Protein AF-A0A4V2PSE3-F1 (afdb_monomer)

Sequence (639 aa):
MRFAFIFILAALFAVPTFAFDANSSCVKCHGDKETLTKLGYPQMYLDPAEVDKEVNMGGAACEACHLGNPASMDREEAHKGMPRPFYAAVGPKYKYQAVGREITNFESIQPKGKDRTKLLNAKPADPKKAEEMGIKNLVQLNYHDHDPKTMAYSPEIAMKTCGQCHENEVKDYNKAGMGLNKTQRGFKTWSADKPGPQNCGPWFGDNYEELKGECARGEGFTKAMSAGLDRGCNKCHASCNDCHYEGHKASKARHTFTKKPETLTCYGGGRGTICHAGPMDRRRGAGYMRQEFAFPVNELHDDVHFAKGVQCTDCHESKNHSYGHIGSADARKSCQKCHTEVYDAAQKSEHGNVDCSSCHVKAVGAYQFTFWGPGKSEGMPNLYTKYKEYYGTRDLPTIVKQPATGLWIPLKPYPMGTMNINKKPKSVGKLMLRDIQKTTVKGNTAIGQPESFEVERKADEVNDMYIITGLYGGYKTNDKMLAWIQMDKMSHSIGEARDCASCHSSHEQKATSWYTFDIPGVVKKPFNGSYTMTAGKKGIRFENMTNTEILTAEGVDSEDFAPFLKNPEAWNVKGIDFEMKFDDKKYAAGFGQYQNLYAELHNRISSEKDKVKLEQLKKIKAVLPHNVAYAAEMLKNLK

InterPro domains:
  IPR036280 Multiheme cytochrome superfamily [SSF48695] (3-373)
  IPR051174 Cytochrome c-type Electron Transfer [PTHR30333] (7-509)

Secondary structure (DSSP, 8-state):
-HHHHHHHHHHHS------S-TTSHHHHHHT-HHHHHHTT-GGG---HHHHHHHH-SSS--HHHHH---TT--SHHHHTTT----EEEEESSS-EEEEE-GGGGTT------SS-TTTTT-PPPS-HHHHHHTT--EEEEEE-TTB-TTT--B-HHHHHHTGGGT-HHHHHHHTTSTTTTTHHHHT---SS-SSS---TT-S--SS-HHHHHHHBTTGGG--HHHHHHHHHHHHTT---HHHHHB-TTS-SS-SS-B-SS--HHHHTTTTS-S-STIIIIIIIIS--SS-GGGSSSTTTSPPPHHHHTT--HHHHS--BTTB---TTSHHHHHTTHHHHHHHHHHHHTSTTTTB-HHHHH--EE-SBS-EEEEEEEETTEEEEEEEE--EE--EESPEEEE-TTT--EEEEEEEEEEEESB----S-TT-EEE--EEEEEEE--GGGT--SEEEEEE-HHHH--EEEEEEEEEEETTTEEEEEEEEEEEP-S---SPPPTHHHHT-SSEEEEEEEEE--BTTBSS-EEEEEEEEEETTEEEEEEEEE----BPTT--HHHH-GGGT-GGGG-B-S--------HHHHHHHHHHHHHHHHHHHHHHHH---HHHHHHHHHHHHHTTT-HHHHHHHHHT--

Radius of gyration: 28.0 Å; Cα contacts (8 Å, |Δi|>4): 1341; chains: 1; bounding box: 62×97×75 Å

Structure (mmCIF, N/CA/C/O backbone):
data_AF-A0A4V2PSE3-F1
#
_entry.id   AF-A0A4V2PSE3-F1
#
loop_
_atom_site.group_PDB
_atom_site.id
_atom_site.type_symbol
_atom_site.label_atom_id
_atom_site.label_alt_id
_atom_site.label_comp_id
_atom_site.label_asym_id
_atom_site.label_entity_id
_atom_site.label_seq_id
_atom_site.pdbx_PDB_ins_code
_atom_site.Cartn_x
_atom_site.Cartn_y
_atom_site.Cartn_z
_atom_site.occupancy
_atom_site.B_iso_or_equiv
_atom_site.auth_seq_id
_atom_site.auth_comp_id
_atom_site.auth_asym_id
_atom_site.auth_atom_id
_atom_site.pdbx_PDB_model_num
ATOM 1 N N . MET A 1 1 ? 10.670 -65.948 -14.247 1.00 53.16 1 MET A N 1
ATOM 2 C CA . MET A 1 1 ? 11.630 -65.295 -15.172 1.00 53.16 1 MET A CA 1
ATOM 3 C C . MET A 1 1 ? 11.007 -64.233 -16.084 1.00 53.16 1 MET A C 1
ATOM 5 O O . MET A 1 1 ? 11.618 -63.185 -16.213 1.00 53.16 1 MET A O 1
ATOM 9 N N . ARG A 1 2 ? 9.803 -64.412 -16.661 1.00 51.81 2 ARG A N 1
ATOM 10 C CA . ARG A 1 2 ? 9.169 -63.385 -17.529 1.00 51.81 2 ARG A CA 1
ATOM 11 C C . ARG A 1 2 ? 8.886 -62.031 -16.844 1.00 51.81 2 ARG A C 1
ATOM 13 O O . ARG A 1 2 ? 9.111 -61.000 -17.458 1.00 51.81 2 ARG A O 1
ATOM 20 N N . PHE A 1 3 ? 8.493 -62.020 -15.568 1.00 53.12 3 PHE A N 1
ATOM 21 C CA . PHE A 1 3 ? 8.267 -60.773 -14.815 1.00 53.12 3 PHE A CA 1
ATOM 22 C C . PHE A 1 3 ? 9.554 -59.991 -14.499 1.00 53.12 3 PHE A C 1
ATOM 24 O O . PHE A 1 3 ? 9.547 -58.767 -14.549 1.00 53.12 3 PHE A O 1
ATOM 31 N N . ALA A 1 4 ? 10.670 -60.683 -14.244 1.00 55.34 4 ALA A N 1
ATOM 32 C CA . ALA A 1 4 ? 11.965 -60.038 -14.012 1.00 55.34 4 ALA A CA 1
ATOM 33 C C . ALA A 1 4 ? 12.525 -59.408 -15.299 1.00 55.34 4 ALA A C 1
ATOM 35 O O . ALA A 1 4 ? 13.088 -58.321 -15.258 1.00 55.34 4 ALA A O 1
ATOM 36 N N . PHE A 1 5 ? 12.299 -60.046 -16.453 1.00 61.09 5 PHE A N 1
ATOM 37 C CA . PHE A 1 5 ? 12.723 -59.512 -17.749 1.00 61.09 5 PHE A CA 1
ATOM 38 C C . PHE A 1 5 ? 11.933 -58.258 -18.155 1.00 61.09 5 PHE A C 1
ATOM 40 O O . PHE A 1 5 ? 12.518 -57.335 -18.705 1.00 61.09 5 PHE A O 1
ATOM 47 N N . ILE A 1 6 ? 10.634 -58.181 -17.831 1.00 65.38 6 ILE A N 1
ATOM 48 C CA . ILE A 1 6 ? 9.796 -56.993 -18.093 1.00 65.38 6 ILE A CA 1
ATOM 49 C C . ILE A 1 6 ? 10.187 -55.819 -17.184 1.00 65.38 6 ILE A C 1
ATOM 51 O O . ILE A 1 6 ? 10.250 -54.689 -17.657 1.00 65.38 6 ILE A O 1
ATOM 55 N N . PHE A 1 7 ? 10.513 -56.069 -15.910 1.00 63.41 7 PHE A N 1
ATOM 56 C CA . PHE A 1 7 ? 10.984 -55.020 -14.995 1.00 63.41 7 PHE A CA 1
ATOM 57 C C . PHE A 1 7 ? 12.368 -54.479 -15.388 1.00 63.41 7 PHE A C 1
ATOM 59 O O . PHE A 1 7 ? 12.597 -53.275 -15.314 1.00 63.41 7 PHE A O 1
ATOM 66 N N . ILE A 1 8 ? 13.269 -55.347 -15.861 1.00 63.16 8 ILE A N 1
ATOM 67 C CA . ILE A 1 8 ? 14.585 -54.941 -16.375 1.00 63.16 8 ILE A CA 1
ATOM 68 C C . ILE A 1 8 ? 14.440 -54.180 -17.703 1.00 63.16 8 ILE A C 1
ATOM 70 O O . ILE A 1 8 ? 15.104 -53.165 -17.878 1.00 63.16 8 ILE A O 1
ATOM 74 N N . LEU A 1 9 ? 13.528 -54.581 -18.601 1.00 57.84 9 LEU A N 1
ATOM 75 C CA . LEU A 1 9 ? 13.248 -53.820 -19.828 1.00 57.84 9 LEU A CA 1
ATOM 76 C C . LEU A 1 9 ? 12.632 -52.442 -19.521 1.00 57.84 9 LEU A C 1
ATOM 78 O O . LEU A 1 9 ? 13.065 -51.447 -20.089 1.00 57.84 9 LEU A O 1
ATOM 82 N N . ALA A 1 10 ? 11.669 -52.357 -18.597 1.00 57.88 10 ALA A N 1
ATOM 83 C CA . ALA A 1 10 ? 11.052 -51.088 -18.198 1.00 57.88 10 ALA A CA 1
ATOM 84 C C . ALA A 1 10 ? 12.045 -50.143 -17.492 1.00 57.88 10 ALA A C 1
ATOM 86 O O . ALA A 1 10 ? 11.980 -48.933 -17.689 1.00 57.88 10 ALA A O 1
ATOM 87 N N . ALA A 1 11 ? 13.000 -50.687 -16.729 1.00 57.59 11 ALA A N 1
ATOM 88 C CA . ALA A 1 11 ? 14.087 -49.915 -16.126 1.00 57.59 11 ALA A CA 1
ATOM 89 C C . ALA A 1 11 ? 15.163 -49.487 -17.146 1.00 57.59 11 ALA A C 1
ATOM 91 O O . ALA A 1 11 ? 15.755 -48.424 -16.984 1.00 57.59 11 ALA A O 1
ATOM 92 N N . LEU A 1 12 ? 15.396 -50.268 -18.210 1.00 52.78 12 LEU A N 1
ATOM 93 C CA . LEU A 1 12 ? 16.346 -49.935 -19.284 1.00 52.78 12 LEU A CA 1
ATOM 94 C C . LEU A 1 12 ? 15.805 -48.893 -20.281 1.00 52.78 12 LEU A C 1
ATOM 96 O O . LEU A 1 12 ? 16.601 -48.222 -20.932 1.00 52.78 12 LEU A O 1
ATOM 100 N N . PHE A 1 13 ? 14.482 -48.722 -20.379 1.00 53.12 13 PHE A N 1
ATOM 101 C CA . PHE A 1 13 ? 13.845 -47.671 -21.190 1.00 53.12 13 PHE A CA 1
ATOM 102 C C . PHE A 1 13 ? 13.466 -46.410 -20.402 1.00 53.12 13 PHE A C 1
ATOM 104 O O . PHE A 1 13 ? 13.005 -45.439 -20.998 1.00 53.12 13 PHE A O 1
ATOM 111 N N . ALA A 1 14 ? 13.726 -46.367 -19.093 1.00 47.97 14 ALA A N 1
ATOM 112 C CA . ALA A 1 14 ? 13.704 -45.131 -18.315 1.00 47.97 14 ALA A CA 1
ATOM 113 C C . ALA A 1 14 ? 14.998 -44.329 -18.553 1.00 47.97 14 ALA A C 1
ATOM 115 O O . ALA A 1 14 ? 15.728 -44.000 -17.620 1.00 47.97 14 ALA A O 1
ATOM 116 N N . VAL A 1 15 ? 15.316 -44.036 -19.818 1.00 52.66 15 VAL A N 1
ATOM 117 C CA . VAL A 1 15 ? 16.301 -42.995 -20.116 1.00 52.66 15 VAL A CA 1
ATOM 118 C C . VAL A 1 15 ? 15.661 -41.694 -19.638 1.00 52.66 15 VAL A C 1
ATOM 120 O O . VAL A 1 15 ? 14.540 -41.410 -20.066 1.00 52.66 15 VAL A O 1
ATOM 123 N N . PRO A 1 16 ? 16.296 -40.914 -18.745 1.00 51.31 16 PRO A N 1
ATOM 124 C CA . PRO A 1 16 ? 15.810 -39.580 -18.450 1.00 51.31 16 PRO A CA 1
ATOM 125 C C . PRO A 1 16 ? 15.846 -38.808 -19.768 1.00 51.31 16 PRO A C 1
ATOM 127 O O . PRO A 1 16 ? 16.912 -38.436 -20.256 1.00 51.31 16 PRO A O 1
ATOM 130 N N . THR A 1 17 ? 14.686 -38.647 -20.399 1.00 56.81 17 THR A N 1
ATOM 131 C CA . THR A 1 17 ? 14.531 -37.781 -21.558 1.00 56.81 17 THR A CA 1
ATOM 132 C C . THR A 1 17 ? 14.725 -36.369 -21.039 1.00 56.81 17 THR A C 1
ATOM 134 O O . THR A 1 17 ? 13.793 -35.774 -20.501 1.00 56.81 17 THR A O 1
ATOM 137 N N . PHE A 1 18 ? 15.964 -35.880 -21.104 1.00 61.59 18 PHE A N 1
ATOM 138 C CA . PHE A 1 18 ? 16.259 -34.475 -20.875 1.00 61.59 18 PHE A CA 1
ATOM 139 C C . PHE A 1 18 ? 15.393 -33.665 -21.824 1.00 61.59 18 PHE A C 1
ATOM 141 O O . PHE A 1 18 ? 15.338 -33.959 -23.019 1.00 61.59 18 PHE A O 1
ATOM 148 N N . ALA A 1 19 ? 14.676 -32.698 -21.273 1.00 70.50 19 ALA A N 1
ATOM 149 C CA . ALA A 1 19 ? 13.557 -32.107 -21.975 1.00 70.50 19 ALA A CA 1
ATOM 150 C C . ALA A 1 19 ? 13.938 -30.778 -22.675 1.00 70.50 19 ALA A C 1
ATOM 152 O O . ALA A 1 19 ? 13.089 -30.117 -23.263 1.00 70.50 19 ALA A O 1
ATOM 153 N N . PHE A 1 20 ? 15.233 -30.422 -22.686 1.00 80.19 20 PHE A N 1
ATOM 154 C CA . PHE A 1 20 ? 15.792 -29.300 -23.448 1.00 80.19 20 PHE A CA 1
ATOM 155 C C . PHE A 1 20 ? 16.310 -29.728 -24.835 1.00 80.19 20 PHE A C 1
ATOM 157 O O . PHE A 1 20 ? 16.831 -30.832 -25.007 1.00 80.19 20 PHE A O 1
ATOM 164 N N . ASP A 1 21 ? 16.247 -28.828 -25.822 1.00 86.50 21 ASP A N 1
ATOM 165 C CA . ASP A 1 21 ? 16.837 -29.063 -27.145 1.00 86.50 21 ASP A CA 1
ATOM 166 C C . ASP A 1 21 ? 18.356 -28.823 -27.128 1.00 86.50 21 ASP A C 1
ATOM 168 O O . ASP A 1 21 ? 18.832 -27.689 -27.200 1.00 86.50 21 ASP A O 1
ATOM 172 N N . ALA A 1 22 ? 19.135 -29.906 -27.075 1.00 86.56 22 ALA A N 1
ATOM 173 C CA . ALA A 1 22 ? 20.597 -29.853 -27.145 1.00 86.56 22 ALA A CA 1
ATOM 174 C C . ALA A 1 22 ? 21.132 -29.235 -28.455 1.00 86.56 22 ALA A C 1
ATOM 176 O O . ALA A 1 22 ? 22.289 -28.807 -28.512 1.00 86.56 22 ALA A O 1
ATOM 177 N N . ASN A 1 23 ? 20.317 -29.182 -29.515 1.00 89.44 23 ASN A N 1
ATOM 178 C CA . ASN A 1 23 ? 20.699 -28.572 -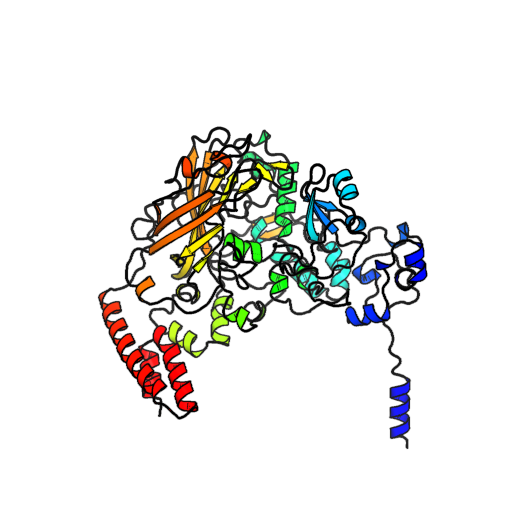30.783 1.00 89.44 23 ASN A CA 1
ATOM 179 C C . ASN A 1 23 ? 20.450 -27.063 -30.845 1.00 89.44 23 ASN A C 1
ATOM 181 O O . ASN A 1 23 ? 21.031 -26.421 -31.728 1.00 89.44 23 ASN A O 1
ATOM 185 N N . SER A 1 24 ? 19.677 -26.504 -29.913 1.00 93.19 24 SER A N 1
ATOM 186 C CA . SER A 1 24 ? 19.436 -25.067 -29.810 1.00 93.19 24 SER A CA 1
ATOM 187 C C . SER A 1 24 ? 20.749 -24.304 -29.624 1.00 93.19 24 SER A C 1
ATOM 189 O O . SER A 1 24 ? 21.615 -24.684 -28.826 1.00 93.19 24 SER A O 1
ATOM 191 N N . SER A 1 25 ? 20.904 -23.195 -30.347 1.00 95.06 25 SER A N 1
ATOM 192 C CA . SER A 1 25 ? 22.044 -22.290 -30.193 1.00 95.06 25 SER A CA 1
ATOM 193 C C . SER A 1 25 ? 22.143 -21.725 -28.774 1.00 95.06 25 SER A C 1
ATOM 195 O O . SER A 1 25 ? 23.250 -21.513 -28.272 1.00 95.06 25 SER A O 1
ATOM 197 N N . CYS A 1 26 ? 21.002 -21.557 -28.093 1.00 93.94 26 CYS A N 1
ATOM 198 C CA . CYS A 1 26 ? 20.943 -21.123 -26.702 1.00 93.94 26 CYS A CA 1
ATOM 199 C C . CYS A 1 26 ? 21.676 -22.116 -25.795 1.00 93.94 26 CYS A C 1
ATOM 201 O O . CYS A 1 26 ? 22.558 -21.715 -25.038 1.00 93.94 26 CYS A O 1
ATOM 203 N N . VAL A 1 27 ? 21.363 -23.410 -25.918 1.00 94.25 27 VAL A N 1
ATOM 204 C CA . VAL A 1 27 ? 21.977 -24.484 -25.123 1.00 94.25 27 VAL A CA 1
ATOM 205 C C . VAL A 1 27 ? 23.449 -24.662 -25.484 1.00 94.25 27 VAL A C 1
ATOM 207 O O . VAL A 1 27 ? 24.286 -24.757 -24.591 1.00 94.25 27 VAL A O 1
ATOM 210 N N . LYS A 1 28 ? 23.792 -24.634 -26.776 1.00 95.12 28 LYS A N 1
ATOM 211 C CA . LYS A 1 28 ? 25.183 -24.765 -27.242 1.00 95.12 28 LYS A CA 1
ATOM 212 C C . LYS A 1 28 ? 26.095 -23.661 -26.709 1.00 95.12 28 LYS A C 1
ATOM 214 O O . LYS A 1 28 ? 27.234 -23.938 -26.357 1.00 95.12 28 LYS A O 1
ATOM 219 N N . CYS A 1 29 ? 25.607 -22.422 -26.651 1.00 96.06 29 CYS A N 1
ATOM 220 C CA . CYS A 1 29 ? 26.392 -21.292 -26.162 1.00 96.06 29 CYS A CA 1
ATOM 221 C C . CYS A 1 29 ? 26.380 -21.210 -24.627 1.00 96.06 29 CYS A C 1
ATOM 223 O O . CYS A 1 29 ? 27.436 -21.172 -23.999 1.00 96.06 29 CYS A O 1
ATOM 225 N N . HIS A 1 30 ? 25.199 -21.221 -24.000 1.00 95.06 30 HIS A N 1
ATOM 226 C CA . HIS A 1 30 ? 25.083 -21.045 -22.548 1.00 95.06 30 HIS A CA 1
ATOM 227 C C . HIS A 1 30 ? 25.458 -22.288 -21.733 1.00 95.06 30 HIS A C 1
ATOM 229 O O . HIS A 1 30 ? 25.820 -22.151 -20.564 1.00 95.06 30 HIS A O 1
ATOM 235 N N . GLY A 1 31 ? 25.433 -23.469 -22.354 1.00 94.62 31 GLY A N 1
ATOM 236 C CA . GLY A 1 31 ? 25.940 -24.725 -21.804 1.00 94.62 31 GLY A CA 1
ATOM 237 C C . GLY A 1 31 ? 27.445 -24.932 -21.983 1.00 94.62 31 GLY A C 1
ATOM 238 O O . GLY A 1 31 ? 27.973 -25.929 -21.497 1.00 94.62 31 GLY A O 1
ATOM 239 N N . ASP A 1 32 ? 28.160 -24.008 -22.639 1.00 96.06 32 ASP A N 1
ATOM 240 C CA . ASP A 1 32 ? 29.613 -24.072 -22.811 1.00 96.06 32 ASP A CA 1
ATOM 241 C C . ASP A 1 32 ? 30.321 -23.016 -21.947 1.00 96.06 32 ASP A C 1
ATOM 243 O O . ASP A 1 32 ? 30.420 -21.824 -22.266 1.00 96.06 32 ASP A O 1
ATOM 247 N N . LYS A 1 33 ? 30.862 -23.488 -20.821 1.00 96.12 33 LYS A N 1
ATOM 248 C CA . LYS A 1 33 ? 31.594 -22.657 -19.862 1.00 96.12 33 LYS A CA 1
ATOM 249 C C . LYS A 1 33 ? 32.853 -22.033 -20.464 1.00 96.12 33 LYS A C 1
ATOM 251 O O . LYS A 1 33 ? 33.204 -20.908 -20.096 1.00 96.12 33 LYS A O 1
ATOM 256 N N . GLU A 1 34 ? 33.556 -22.744 -21.341 1.00 96.69 34 GLU A N 1
ATOM 257 C CA . GLU A 1 34 ? 34.790 -22.252 -21.951 1.00 96.69 34 GLU A CA 1
ATOM 258 C C . GLU A 1 34 ? 34.474 -21.127 -22.937 1.00 96.69 34 GLU A C 1
ATOM 260 O O . GLU A 1 34 ? 35.083 -20.055 -22.858 1.00 96.69 34 GLU A O 1
ATOM 265 N N . THR A 1 35 ? 33.470 -21.329 -23.794 1.00 94.94 35 THR A N 1
ATOM 266 C CA . THR A 1 35 ? 32.989 -20.307 -24.732 1.00 94.94 35 THR A CA 1
ATOM 267 C C . THR A 1 35 ? 32.569 -19.035 -23.999 1.00 94.94 35 THR A C 1
ATOM 269 O O . THR A 1 35 ? 33.059 -17.950 -24.317 1.00 94.94 35 THR A O 1
ATOM 272 N N . LEU A 1 36 ? 31.747 -19.136 -22.953 1.00 95.12 36 LEU A N 1
ATOM 273 C CA . LEU A 1 36 ? 31.327 -17.959 -22.188 1.00 95.12 36 LEU A CA 1
ATOM 274 C C . LEU A 1 36 ? 32.465 -17.274 -21.428 1.00 95.12 36 LEU A C 1
ATOM 276 O O . LEU A 1 36 ? 32.461 -16.049 -21.295 1.00 95.12 36 LEU A O 1
ATOM 280 N N . THR A 1 37 ? 33.458 -18.031 -20.959 1.00 95.69 37 THR A N 1
ATOM 281 C CA . THR A 1 37 ? 34.658 -17.456 -20.335 1.00 95.69 37 THR A CA 1
ATOM 282 C C . THR A 1 37 ? 35.471 -16.660 -21.356 1.00 95.69 37 THR A C 1
ATOM 284 O O . THR A 1 37 ? 35.849 -15.524 -21.070 1.00 95.69 37 THR A O 1
ATOM 287 N N . LYS A 1 38 ? 35.677 -17.200 -22.566 1.00 95.56 38 LYS A N 1
ATOM 288 C CA . LYS A 1 38 ? 36.358 -16.502 -23.674 1.00 95.56 38 LYS A CA 1
ATOM 289 C C . LYS A 1 38 ? 35.620 -15.233 -24.102 1.00 95.56 38 LYS A C 1
ATOM 291 O O . LYS A 1 38 ? 36.261 -14.235 -24.414 1.00 95.56 38 LYS A O 1
ATOM 296 N N . LEU A 1 39 ? 34.287 -15.252 -24.073 1.00 92.69 39 LEU A N 1
ATOM 297 C CA . LEU A 1 39 ? 33.447 -14.086 -24.363 1.00 92.69 39 LEU A CA 1
ATOM 298 C C . LEU A 1 39 ? 33.405 -13.054 -23.219 1.00 92.69 39 LEU A C 1
ATOM 300 O O . LEU A 1 39 ? 32.823 -11.987 -23.398 1.00 92.69 39 LEU A O 1
ATOM 304 N N . GLY A 1 40 ? 34.004 -13.347 -22.058 1.00 93.62 40 GLY A N 1
ATOM 305 C CA . GLY A 1 40 ? 34.031 -12.448 -20.900 1.00 93.62 40 GLY A CA 1
ATOM 306 C C . GLY A 1 40 ? 32.766 -12.473 -20.035 1.00 93.62 40 GLY A C 1
ATOM 307 O O . GLY A 1 40 ? 32.589 -11.593 -19.193 1.00 93.62 40 GLY A O 1
ATOM 308 N N . TYR A 1 41 ? 31.897 -13.477 -20.203 1.00 93.12 41 TYR A N 1
ATOM 309 C CA . TYR A 1 41 ? 30.632 -13.624 -19.470 1.00 93.12 41 TYR A CA 1
ATOM 310 C C . TYR A 1 41 ? 30.480 -14.993 -18.773 1.00 93.12 41 TYR A C 1
ATOM 312 O O . TYR A 1 41 ? 29.429 -15.628 -18.906 1.00 93.12 41 TYR A O 1
ATOM 320 N N . PRO A 1 42 ? 31.470 -15.476 -17.994 1.00 93.94 42 PRO A N 1
ATOM 321 C CA . PRO A 1 42 ? 31.410 -16.796 -17.348 1.00 93.94 42 PRO A CA 1
ATOM 322 C C . PRO A 1 42 ? 30.198 -16.981 -16.416 1.00 93.94 42 PRO A C 1
ATOM 324 O O . PRO A 1 42 ? 29.726 -18.096 -16.212 1.00 93.94 42 PRO A O 1
ATOM 327 N N . GLN A 1 43 ? 29.659 -15.895 -15.863 1.00 90.44 43 GLN A N 1
ATOM 328 C CA . GLN A 1 43 ? 28.459 -15.885 -15.024 1.00 90.44 43 GLN A CA 1
ATOM 329 C C . GLN A 1 43 ? 27.181 -16.308 -15.767 1.00 90.44 43 GLN A C 1
ATOM 331 O O . GLN A 1 43 ? 26.232 -16.761 -15.124 1.00 90.44 43 GLN A O 1
ATOM 336 N N . MET A 1 44 ? 27.157 -16.197 -17.099 1.00 92.31 44 MET A N 1
ATOM 337 C CA . MET A 1 44 ? 26.016 -16.580 -17.940 1.00 92.31 44 MET A CA 1
ATOM 338 C C . MET A 1 44 ? 25.975 -18.077 -18.264 1.00 92.31 44 MET A C 1
ATOM 340 O O . MET A 1 44 ? 25.074 -18.501 -18.986 1.00 92.31 44 MET A O 1
ATOM 344 N N . TYR A 1 45 ? 26.934 -18.858 -17.753 1.00 94.06 45 TYR A N 1
ATOM 345 C CA . TYR A 1 45 ? 26.949 -20.307 -17.916 1.00 94.06 45 TYR A CA 1
ATOM 346 C C . TYR A 1 45 ? 25.814 -20.933 -17.114 1.00 94.06 45 TYR A C 1
ATOM 348 O O . TYR A 1 45 ? 25.577 -20.555 -15.959 1.00 94.06 45 TYR A O 1
ATOM 356 N N . LEU A 1 46 ? 25.147 -21.896 -17.738 1.00 91.81 46 LEU A N 1
ATOM 357 C CA . LEU A 1 46 ? 24.046 -22.666 -17.186 1.00 91.81 46 LEU A CA 1
ATOM 358 C C . LEU A 1 46 ? 24.261 -24.135 -17.550 1.00 91.81 46 LEU A C 1
ATOM 360 O O . LEU A 1 46 ? 24.519 -24.435 -18.709 1.00 91.81 46 LEU A O 1
ATOM 364 N N . ASP A 1 47 ? 24.126 -25.045 -16.586 1.00 91.62 47 ASP A N 1
ATOM 365 C CA . ASP A 1 47 ? 24.003 -26.472 -16.893 1.00 91.62 47 ASP A CA 1
ATOM 366 C C . ASP A 1 47 ? 22.563 -26.732 -17.377 1.00 91.62 47 ASP A C 1
ATOM 368 O O . ASP A 1 47 ? 21.630 -26.572 -16.584 1.00 91.62 47 ASP A O 1
ATOM 372 N N . PRO A 1 48 ? 22.338 -27.117 -18.648 1.00 88.56 48 PRO A N 1
ATOM 373 C CA . PRO A 1 48 ? 20.991 -27.322 -19.178 1.00 88.56 48 PRO A CA 1
ATOM 374 C C . PRO A 1 48 ? 20.189 -28.382 -18.413 1.00 88.56 48 PRO A C 1
ATOM 376 O O . PRO A 1 48 ? 18.977 -28.240 -18.255 1.00 88.56 48 PRO A O 1
ATOM 379 N N . ALA A 1 49 ? 20.852 -29.417 -17.885 1.00 88.00 49 ALA A N 1
ATOM 380 C CA . ALA A 1 49 ? 20.194 -30.451 -17.092 1.00 88.00 49 ALA A CA 1
ATOM 381 C C . ALA A 1 49 ? 19.822 -29.954 -15.688 1.00 88.00 49 ALA A C 1
ATOM 383 O O . ALA A 1 49 ? 18.869 -30.456 -15.092 1.00 88.00 49 ALA A O 1
ATOM 384 N N . GLU A 1 50 ? 20.566 -28.990 -15.139 1.00 89.75 50 GLU A N 1
ATOM 385 C CA . GLU A 1 50 ? 20.186 -28.299 -13.905 1.00 89.75 50 GLU A CA 1
ATOM 386 C C . GLU A 1 50 ? 19.002 -27.362 -14.171 1.00 89.75 50 GLU A C 1
ATOM 388 O O . GLU A 1 50 ? 18.003 -27.448 -13.465 1.00 89.75 50 GLU A O 1
ATOM 393 N N . VAL A 1 51 ? 19.046 -26.564 -15.245 1.00 89.88 51 VAL A N 1
ATOM 394 C CA . VAL A 1 51 ? 17.946 -25.659 -15.628 1.00 89.88 51 VAL A CA 1
ATOM 395 C C . VAL A 1 51 ? 16.635 -26.415 -15.850 1.00 89.88 51 VAL A C 1
ATOM 397 O O . VAL A 1 51 ? 15.606 -25.989 -15.335 1.00 89.88 51 VAL A O 1
ATOM 400 N N . ASP A 1 52 ? 16.653 -27.551 -16.550 1.00 87.44 52 ASP A N 1
ATOM 401 C CA . ASP A 1 52 ? 15.448 -28.365 -16.776 1.00 87.44 52 ASP A CA 1
ATOM 402 C C . ASP A 1 52 ? 14.825 -28.853 -15.452 1.00 87.44 52 ASP A C 1
ATOM 404 O O . ASP A 1 52 ? 13.608 -28.793 -15.258 1.00 87.44 52 ASP A O 1
ATOM 408 N N . LYS A 1 53 ? 15.667 -29.237 -14.480 1.00 88.94 53 LYS A N 1
ATOM 409 C CA . LYS A 1 53 ? 15.227 -29.610 -13.124 1.00 88.94 53 LYS A CA 1
ATOM 410 C C . LYS A 1 53 ? 14.697 -28.423 -12.325 1.00 88.94 53 LYS A C 1
ATOM 412 O O . LYS A 1 53 ? 13.769 -28.603 -11.544 1.00 88.94 53 LYS A O 1
ATOM 417 N N . GLU A 1 54 ? 15.302 -27.247 -12.468 1.00 90.75 54 GLU A N 1
ATOM 418 C CA . GLU A 1 54 ? 14.863 -26.024 -11.787 1.00 90.75 54 GLU A CA 1
ATOM 419 C C . GLU A 1 54 ? 13.495 -25.565 -12.290 1.00 90.75 54 GLU A C 1
ATOM 421 O O . GLU A 1 54 ? 12.608 -25.291 -11.480 1.00 90.75 54 GLU A O 1
ATOM 426 N N . VAL A 1 55 ? 13.334 -25.515 -13.618 1.00 88.56 55 VAL A N 1
ATOM 427 C CA . VAL A 1 55 ? 12.091 -25.114 -14.282 1.00 88.56 55 VAL A CA 1
ATOM 428 C C . VAL A 1 55 ? 10.988 -26.111 -13.951 1.00 88.56 55 VAL A C 1
ATOM 430 O O . VAL A 1 55 ? 9.888 -25.703 -13.584 1.00 88.56 55 VAL A O 1
ATOM 433 N N . ASN A 1 56 ? 11.283 -27.414 -14.049 1.00 86.25 56 ASN A N 1
ATOM 434 C CA . ASN A 1 56 ? 10.363 -28.502 -13.713 1.00 86.25 56 ASN A CA 1
ATOM 435 C C . ASN A 1 56 ? 8.995 -28.396 -14.428 1.00 86.25 56 ASN A C 1
ATOM 437 O O . ASN A 1 56 ? 7.946 -28.679 -13.849 1.00 86.25 56 ASN A O 1
ATOM 441 N N . MET A 1 57 ? 9.000 -27.970 -15.698 1.00 82.94 57 MET A N 1
ATOM 442 C CA . MET A 1 57 ? 7.797 -27.820 -16.541 1.00 82.94 57 MET A CA 1
ATOM 443 C C . MET A 1 57 ? 7.769 -28.799 -17.725 1.00 82.94 57 MET A C 1
ATOM 445 O O . MET A 1 57 ? 7.075 -28.558 -18.706 1.00 82.94 57 MET A O 1
ATOM 449 N N . GLY A 1 58 ? 8.512 -29.907 -17.644 1.00 73.56 58 GLY A N 1
ATOM 450 C CA . GLY A 1 58 ? 8.455 -30.977 -18.645 1.00 73.56 58 GLY A CA 1
ATOM 451 C C . GLY A 1 58 ? 9.017 -30.596 -20.019 1.00 73.56 58 GLY A C 1
ATOM 452 O O . GLY A 1 58 ? 8.446 -31.005 -21.025 1.00 73.56 58 GLY A O 1
ATOM 453 N N . GLY A 1 59 ? 10.115 -29.829 -20.065 1.00 72.88 59 GLY A N 1
ATOM 454 C CA . GLY A 1 59 ? 10.827 -29.529 -21.315 1.00 72.88 59 GLY A CA 1
ATOM 455 C C . GLY A 1 59 ? 10.515 -28.216 -21.995 1.00 72.88 59 GLY A C 1
ATOM 456 O O . GLY A 1 59 ? 10.565 -28.127 -23.219 1.00 72.88 59 GLY A O 1
ATOM 457 N N . ALA A 1 60 ? 10.187 -27.183 -21.224 1.00 84.31 60 ALA A N 1
ATOM 458 C CA . ALA A 1 60 ? 10.103 -25.841 -21.777 1.00 84.31 60 ALA A CA 1
ATOM 459 C C . ALA A 1 60 ? 11.469 -25.433 -22.362 1.00 84.31 60 ALA A C 1
ATOM 461 O O . ALA A 1 60 ? 12.460 -25.321 -21.637 1.00 84.31 60 ALA A O 1
ATOM 462 N N . ALA A 1 61 ? 11.515 -25.208 -23.676 1.00 89.19 61 ALA A N 1
ATOM 463 C CA . ALA A 1 61 ? 12.718 -24.743 -24.353 1.00 89.19 61 ALA A CA 1
ATOM 464 C C . ALA A 1 61 ? 13.098 -23.322 -23.897 1.00 89.19 61 ALA A C 1
ATOM 466 O O . ALA A 1 61 ? 12.244 -22.539 -23.472 1.00 89.19 61 ALA A O 1
ATOM 467 N N . CYS A 1 62 ? 14.379 -22.953 -24.005 1.00 90.38 62 CYS A N 1
ATOM 468 C CA . CYS A 1 62 ? 14.868 -21.646 -23.551 1.00 90.38 62 CYS A CA 1
ATOM 469 C C . CYS A 1 62 ? 14.108 -20.489 -24.222 1.00 90.38 62 CYS A C 1
ATOM 471 O O . CYS A 1 62 ? 13.716 -19.518 -23.571 1.00 90.38 62 CYS A O 1
ATOM 473 N N . GLU A 1 63 ? 13.862 -20.607 -25.524 1.00 92.31 63 GLU A N 1
ATOM 474 C CA . GLU A 1 63 ? 13.136 -19.640 -26.338 1.00 92.31 63 GLU A CA 1
ATOM 475 C C . GLU A 1 63 ? 11.647 -19.534 -25.988 1.00 92.31 63 GLU A C 1
ATOM 477 O O . GLU A 1 63 ? 11.060 -18.488 -26.246 1.00 92.31 63 GLU A O 1
ATOM 482 N N . ALA A 1 64 ? 11.040 -20.532 -25.338 1.00 90.94 64 ALA A N 1
ATOM 483 C CA . ALA A 1 64 ? 9.650 -20.437 -24.884 1.00 90.94 64 ALA A CA 1
ATOM 484 C C . ALA A 1 64 ? 9.485 -19.347 -23.809 1.00 90.94 64 ALA A C 1
ATOM 486 O O . ALA A 1 64 ? 8.490 -18.628 -23.789 1.00 90.94 64 ALA A O 1
ATOM 487 N N . CYS A 1 65 ? 10.493 -19.173 -22.949 1.00 90.94 65 CYS A N 1
ATOM 488 C CA . CYS A 1 65 ? 10.481 -18.183 -21.869 1.00 90.94 65 CYS A CA 1
ATOM 489 C C . CYS A 1 65 ? 11.257 -16.905 -22.216 1.00 90.94 65 CYS A C 1
ATOM 491 O O . CYS A 1 65 ? 10.919 -15.824 -21.736 1.00 90.94 65 CYS A O 1
ATOM 493 N N . HIS A 1 66 ? 12.306 -17.018 -23.034 1.00 92.69 66 HIS A N 1
ATOM 494 C CA . HIS A 1 66 ? 13.198 -15.906 -23.361 1.00 92.69 66 HIS A CA 1
ATOM 495 C C . HIS A 1 66 ? 12.987 -15.329 -24.764 1.00 92.69 66 HIS A C 1
ATOM 497 O O . HIS A 1 66 ? 13.511 -14.260 -25.042 1.00 92.69 66 HIS A O 1
ATOM 503 N N . LEU A 1 67 ? 12.228 -15.980 -25.649 1.00 94.50 67 LEU A N 1
ATOM 504 C CA . LEU A 1 67 ? 11.930 -15.508 -27.013 1.00 94.50 67 LEU A CA 1
ATOM 505 C C . LEU A 1 67 ? 13.174 -15.194 -27.873 1.00 94.50 67 LEU A C 1
ATOM 507 O O . LEU A 1 67 ? 13.102 -14.381 -28.794 1.00 94.50 67 LEU A O 1
ATOM 511 N N . GLY A 1 68 ? 14.323 -15.800 -27.559 1.00 94.25 68 GLY A N 1
ATOM 512 C CA . GLY A 1 68 ? 15.520 -15.741 -28.401 1.00 94.25 68 GLY A CA 1
ATOM 513 C C . GLY A 1 68 ? 15.367 -16.591 -29.665 1.00 94.25 68 GLY A C 1
ATOM 514 O O . GLY A 1 68 ? 14.469 -17.424 -29.749 1.00 94.25 68 GLY A O 1
ATOM 515 N N . ASN A 1 69 ? 16.248 -16.397 -30.645 1.00 95.94 69 ASN A N 1
ATOM 516 C CA . ASN A 1 69 ? 16.287 -17.212 -31.859 1.00 95.94 69 ASN A CA 1
ATOM 517 C C . ASN A 1 69 ? 17.201 -18.440 -31.644 1.00 95.94 69 ASN A C 1
ATOM 519 O O . ASN A 1 69 ? 18.427 -18.284 -31.687 1.00 95.94 69 ASN A O 1
ATOM 523 N N . PRO A 1 70 ? 16.644 -19.656 -31.466 1.00 95.12 70 PRO A N 1
ATOM 524 C CA . PRO A 1 70 ? 17.424 -20.860 -31.168 1.00 95.12 70 PRO A CA 1
ATOM 525 C C . PRO A 1 70 ? 18.192 -21.405 -32.384 1.00 95.12 70 PRO A C 1
ATOM 527 O O . PRO A 1 70 ? 18.979 -22.340 -32.250 1.00 95.12 70 PRO A O 1
ATOM 530 N N . ALA A 1 71 ? 17.972 -20.852 -33.582 1.00 95.81 71 ALA A N 1
ATOM 531 C CA . ALA A 1 71 ? 18.620 -21.303 -34.812 1.00 95.81 71 ALA A CA 1
ATOM 532 C C . ALA A 1 71 ? 19.906 -20.525 -35.145 1.00 95.81 71 ALA A C 1
ATOM 534 O O . ALA A 1 71 ? 20.656 -20.938 -36.029 1.00 95.81 71 ALA A O 1
ATOM 535 N N . SER A 1 72 ? 20.176 -19.407 -34.461 1.00 96.00 72 SER A N 1
ATOM 536 C CA . SER A 1 72 ? 21.333 -18.552 -34.746 1.00 96.00 72 SER A CA 1
ATOM 537 C C . SER A 1 72 ? 22.377 -18.613 -33.635 1.00 96.00 72 SER A C 1
ATOM 539 O O . SER A 1 72 ? 22.049 -18.427 -32.467 1.00 96.00 72 SER A O 1
ATOM 541 N N . MET A 1 73 ? 23.643 -18.831 -34.000 1.00 93.12 73 MET A N 1
ATOM 542 C CA . MET A 1 73 ? 24.799 -18.665 -33.101 1.00 93.12 73 MET A CA 1
ATOM 543 C C . MET A 1 73 ? 25.358 -17.232 -33.124 1.00 93.12 73 MET A C 1
ATOM 545 O O . MET A 1 73 ? 26.231 -16.907 -32.319 1.00 93.12 73 MET A O 1
ATOM 549 N N . ASP A 1 74 ? 24.881 -16.374 -34.034 1.00 94.88 74 ASP A N 1
ATOM 550 C CA . ASP A 1 74 ? 25.247 -14.960 -34.025 1.00 94.88 74 ASP A CA 1
ATOM 551 C C . ASP A 1 74 ? 24.613 -14.265 -32.816 1.00 94.88 74 ASP A C 1
ATOM 553 O O . ASP A 1 74 ? 23.409 -14.367 -32.584 1.00 94.88 74 ASP A O 1
ATOM 557 N N . ARG A 1 75 ? 25.423 -13.538 -32.043 1.00 91.00 75 ARG A N 1
ATOM 558 C CA . ARG A 1 75 ? 24.993 -12.933 -30.777 1.00 91.00 75 ARG A CA 1
ATOM 559 C C . ARG A 1 75 ? 23.847 -11.943 -30.962 1.00 91.00 75 ARG A C 1
ATOM 561 O O . ARG A 1 75 ? 22.997 -11.847 -30.078 1.00 91.00 75 ARG A O 1
ATOM 568 N N . GLU A 1 76 ? 23.864 -11.141 -32.018 1.00 93.75 76 GLU A N 1
ATOM 569 C CA . GLU A 1 76 ? 22.865 -10.089 -32.198 1.00 93.75 76 GLU A CA 1
ATOM 570 C C . GLU A 1 76 ? 21.550 -10.684 -32.679 1.00 93.75 76 GLU A C 1
ATOM 572 O O . GLU A 1 76 ? 20.505 -10.380 -32.104 1.00 93.75 76 GLU A O 1
ATOM 577 N N . GLU A 1 77 ? 21.611 -11.603 -33.639 1.00 96.31 77 GLU A N 1
ATOM 578 C CA . GLU A 1 77 ? 20.430 -12.275 -34.170 1.00 96.31 77 GLU A CA 1
ATOM 579 C C . GLU A 1 77 ? 19.800 -13.243 -33.153 1.00 96.31 77 GLU A C 1
ATOM 581 O O . GLU A 1 77 ? 18.579 -13.260 -33.006 1.00 96.31 77 GLU A O 1
ATOM 586 N N . ALA A 1 78 ? 20.605 -13.983 -32.380 1.00 95.38 78 ALA A N 1
ATOM 587 C CA . ALA A 1 78 ? 20.120 -14.889 -31.333 1.00 95.38 78 ALA A CA 1
ATOM 588 C C . ALA A 1 78 ? 19.314 -14.165 -30.244 1.00 95.38 78 ALA A C 1
ATOM 590 O O . ALA A 1 78 ? 18.371 -14.722 -29.684 1.00 95.38 78 ALA A O 1
ATOM 591 N N . HIS A 1 79 ? 19.670 -12.914 -29.936 1.00 94.88 79 HIS A N 1
ATOM 592 C CA . HIS A 1 79 ? 19.065 -12.159 -28.838 1.00 94.88 79 HIS A CA 1
ATOM 593 C C . HIS A 1 79 ? 18.181 -10.989 -29.284 1.00 94.88 79 HIS A C 1
ATOM 595 O O . HIS A 1 79 ? 17.801 -10.149 -28.452 1.00 94.88 79 HIS A O 1
ATOM 601 N N . LYS A 1 80 ? 17.882 -10.891 -30.579 1.00 93.62 80 LYS A N 1
ATOM 602 C CA . LYS A 1 80 ? 17.086 -9.811 -31.156 1.00 93.62 80 LYS A CA 1
ATOM 603 C C . LYS A 1 80 ? 15.655 -9.865 -30.630 1.00 93.62 80 LYS A C 1
ATOM 605 O O . LYS A 1 80 ? 14.971 -10.867 -30.770 1.00 93.62 80 LYS A O 1
ATOM 610 N N . GLY A 1 81 ? 15.199 -8.776 -30.010 1.00 88.38 81 GLY A N 1
ATOM 611 C CA . GLY A 1 81 ? 13.835 -8.679 -29.473 1.00 88.38 81 GLY A CA 1
ATOM 612 C C . GLY A 1 81 ? 13.562 -9.507 -28.209 1.00 88.38 81 GLY A C 1
ATOM 613 O O . GLY A 1 81 ? 12.447 -9.451 -27.699 1.00 88.38 81 GLY A O 1
ATOM 614 N N . MET A 1 82 ? 14.560 -10.220 -27.671 1.00 93.44 82 MET A N 1
ATOM 615 C CA . MET A 1 82 ? 14.425 -10.993 -26.433 1.00 93.44 82 MET A CA 1
ATOM 616 C C . MET A 1 82 ? 14.088 -10.072 -25.247 1.00 93.44 82 MET A C 1
ATOM 618 O O . MET A 1 82 ? 14.887 -9.172 -24.946 1.00 93.44 82 MET A O 1
ATOM 622 N N . PRO A 1 83 ? 12.970 -10.297 -24.527 1.00 92.69 83 PRO A N 1
ATOM 623 C CA . PRO A 1 83 ? 12.679 -9.592 -23.291 1.00 92.69 83 PRO A CA 1
ATOM 624 C C . PRO A 1 83 ? 13.678 -10.011 -22.204 1.00 92.69 83 PRO A C 1
ATOM 626 O O . PRO A 1 83 ? 14.127 -11.157 -22.130 1.00 92.69 83 PRO A O 1
ATOM 629 N N . ARG A 1 84 ? 14.075 -9.066 -21.349 1.00 92.56 84 ARG A N 1
ATOM 630 C CA . ARG A 1 84 ? 15.097 -9.292 -20.315 1.00 92.56 84 ARG A CA 1
ATOM 631 C C . ARG A 1 84 ? 14.688 -8.601 -19.027 1.00 92.56 84 ARG A C 1
ATOM 633 O O . ARG A 1 84 ? 14.138 -7.506 -19.104 1.00 92.56 84 ARG A O 1
ATOM 640 N N . PRO A 1 85 ? 15.004 -9.167 -17.850 1.00 94.19 85 PRO A N 1
ATOM 641 C CA . PRO A 1 85 ? 14.908 -8.408 -16.616 1.00 94.19 85 PRO A CA 1
ATOM 642 C C . PRO A 1 85 ? 15.810 -7.172 -16.695 1.00 94.19 85 PRO A C 1
ATOM 644 O O . PRO A 1 85 ? 16.901 -7.228 -17.270 1.00 94.19 85 PRO A O 1
ATOM 647 N N . PHE A 1 86 ? 15.368 -6.073 -16.102 1.00 95.62 86 PHE A N 1
ATOM 648 C CA . PHE A 1 86 ? 16.053 -4.783 -16.149 1.00 95.62 86 PHE A CA 1
ATOM 649 C C . PHE A 1 86 ? 15.888 -4.045 -14.818 1.00 95.62 86 PHE A C 1
ATOM 651 O O . PHE A 1 86 ? 15.014 -4.366 -14.011 1.00 95.62 86 PHE A O 1
ATOM 658 N N . TYR A 1 87 ? 16.722 -3.034 -14.584 1.00 95.12 87 TYR A N 1
ATOM 659 C CA . TYR A 1 87 ? 16.622 -2.199 -13.390 1.00 95.12 87 TYR A CA 1
ATOM 660 C C . TYR A 1 87 ? 15.979 -0.855 -13.712 1.00 95.12 87 TYR A C 1
ATOM 662 O O . TYR A 1 87 ? 16.228 -0.273 -14.765 1.00 95.12 87 TYR A O 1
ATOM 670 N N . ALA A 1 88 ? 15.190 -0.320 -12.784 1.00 94.25 88 ALA A N 1
ATOM 671 C CA . ALA A 1 88 ? 14.840 1.093 -12.799 1.00 94.25 88 ALA A CA 1
ATOM 672 C C . ALA A 1 88 ? 16.009 1.904 -12.218 1.00 94.25 88 ALA A C 1
ATOM 674 O O . ALA A 1 88 ? 16.445 1.662 -11.087 1.00 94.25 88 ALA A O 1
ATOM 675 N N . ALA A 1 89 ? 16.507 2.874 -12.983 1.00 94.62 89 ALA A N 1
ATOM 676 C CA . ALA A 1 89 ? 17.594 3.761 -12.589 1.00 94.62 89 ALA A CA 1
ATOM 677 C C . ALA A 1 89 ? 17.104 5.189 -12.331 1.00 94.62 89 ALA A C 1
ATOM 679 O O . ALA A 1 89 ? 16.250 5.725 -13.044 1.00 94.62 89 ALA A O 1
ATOM 680 N N . VAL A 1 90 ? 17.706 5.837 -11.334 1.00 92.19 90 VAL A N 1
ATOM 681 C CA . VAL A 1 90 ? 17.494 7.257 -11.028 1.00 92.19 90 VAL A CA 1
ATOM 682 C C . VAL A 1 90 ? 18.834 7.981 -11.010 1.00 92.19 90 VAL A C 1
ATOM 684 O O . VAL A 1 90 ? 19.796 7.518 -10.397 1.00 92.19 90 VAL A O 1
ATOM 687 N N . GLY A 1 91 ? 18.890 9.151 -11.644 1.00 92.25 91 GLY A N 1
ATOM 688 C CA . GLY A 1 91 ? 20.058 10.024 -11.639 1.00 92.25 91 GLY A CA 1
ATOM 689 C C . GLY A 1 91 ? 19.870 11.281 -12.496 1.00 92.25 91 GLY A C 1
ATOM 690 O O . GLY A 1 91 ? 18.748 11.609 -12.905 1.00 92.25 91 GLY A O 1
ATOM 691 N N . PRO A 1 92 ? 20.951 12.032 -12.764 1.00 90.12 92 PRO A N 1
ATOM 692 C CA . PRO A 1 92 ? 20.894 13.212 -13.622 1.00 90.12 92 PRO A CA 1
ATOM 693 C C . PRO A 1 92 ? 20.306 12.915 -15.007 1.00 90.12 92 PRO A C 1
ATOM 695 O O . PRO A 1 92 ? 19.452 13.677 -15.460 1.00 90.12 92 PRO A O 1
ATOM 698 N N . LYS A 1 93 ? 20.673 11.773 -15.611 1.00 93.19 93 LYS A N 1
ATOM 699 C CA . LYS A 1 93 ? 20.219 11.354 -16.950 1.00 93.19 93 LYS A CA 1
ATOM 700 C C . LYS A 1 93 ? 19.010 10.409 -16.939 1.00 93.19 93 LYS A C 1
ATOM 702 O O . LYS A 1 93 ? 18.298 10.352 -17.931 1.00 93.19 93 LYS A O 1
ATOM 707 N N . TYR A 1 94 ? 18.739 9.730 -15.820 1.00 93.56 94 TYR A N 1
ATOM 70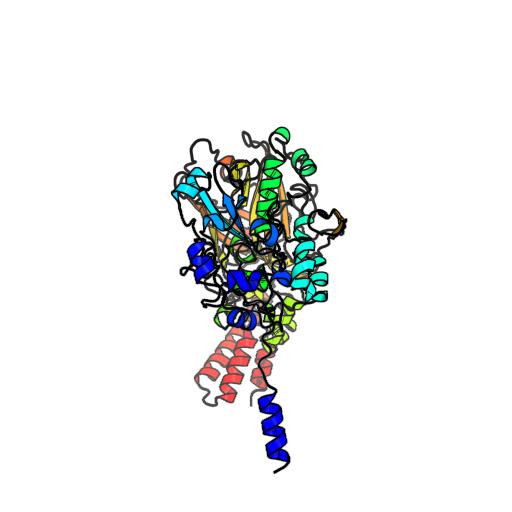8 C CA . TYR A 1 94 ? 17.660 8.739 -15.717 1.00 93.56 94 TYR A CA 1
ATOM 709 C C . TYR A 1 94 ? 16.550 9.174 -14.765 1.00 93.56 94 TYR A C 1
ATOM 711 O O . TYR A 1 94 ? 16.807 9.498 -13.600 1.00 93.56 94 TYR A O 1
ATOM 719 N N . LYS A 1 95 ? 15.305 9.154 -15.249 1.00 92.94 95 LYS A N 1
ATOM 720 C CA . LYS A 1 95 ? 14.111 9.562 -14.490 1.00 92.94 95 LYS A CA 1
ATOM 721 C C . LYS A 1 95 ? 13.224 8.378 -14.126 1.00 92.94 95 LYS A C 1
ATOM 723 O O . LYS A 1 95 ? 12.106 8.270 -14.631 1.00 92.94 95 LYS A O 1
ATOM 728 N N . TYR A 1 96 ? 13.764 7.451 -13.332 1.00 93.31 96 TYR A N 1
ATOM 729 C CA . TYR A 1 96 ? 13.147 6.144 -13.084 1.00 93.31 96 TYR A CA 1
ATOM 730 C C . TYR A 1 96 ? 12.923 5.404 -14.414 1.00 93.31 96 TYR A C 1
ATOM 732 O O . TYR A 1 96 ? 11.807 5.084 -14.807 1.00 93.31 96 TYR A O 1
ATOM 740 N N . GLN A 1 97 ? 13.995 5.262 -15.187 1.00 95.31 97 GLN A N 1
ATOM 741 C CA . GLN A 1 97 ? 13.979 4.681 -16.534 1.00 95.31 97 GLN A CA 1
ATOM 742 C C . GLN A 1 97 ? 14.740 3.359 -16.539 1.00 95.31 97 GLN A C 1
ATOM 744 O O . GLN A 1 97 ? 15.597 3.140 -15.682 1.00 95.31 97 GLN A O 1
ATOM 749 N N . ALA A 1 98 ? 14.401 2.478 -17.479 1.00 95.94 98 ALA A N 1
ATOM 750 C CA . ALA A 1 98 ? 15.007 1.160 -17.556 1.00 95.94 98 ALA A CA 1
ATOM 751 C C . ALA A 1 98 ? 16.484 1.255 -17.959 1.00 95.94 98 ALA A C 1
ATOM 753 O O . ALA A 1 98 ? 16.846 2.013 -18.860 1.00 95.94 98 ALA A O 1
ATOM 754 N N . VAL A 1 99 ? 17.316 0.457 -17.297 1.00 96.12 99 VAL A N 1
ATOM 755 C CA . VAL A 1 99 ? 18.699 0.162 -17.678 1.00 96.12 99 VAL A CA 1
ATOM 756 C C . VAL A 1 99 ? 18.893 -1.349 -17.671 1.00 96.12 99 VAL A C 1
ATOM 758 O O . VAL A 1 99 ? 18.314 -2.054 -16.836 1.00 96.12 99 VAL A O 1
ATOM 761 N N . GLY A 1 100 ? 19.677 -1.861 -18.614 1.00 94.56 100 GLY A N 1
ATOM 762 C CA . GLY A 1 100 ? 19.896 -3.293 -18.741 1.00 94.56 100 GLY A CA 1
ATOM 763 C C . GLY A 1 100 ? 20.812 -3.850 -17.649 1.00 94.56 100 GLY A C 1
ATOM 764 O O . GLY A 1 100 ? 21.393 -3.130 -16.831 1.00 94.56 100 GLY A O 1
ATOM 765 N N . ARG A 1 101 ? 20.932 -5.180 -17.608 1.00 93.38 101 ARG A N 1
ATOM 766 C CA . ARG A 1 101 ? 21.717 -5.899 -16.588 1.00 93.38 101 ARG A CA 1
ATOM 767 C C . ARG A 1 101 ? 23.229 -5.822 -16.792 1.00 93.38 101 ARG A C 1
ATOM 769 O O . ARG A 1 101 ? 23.971 -6.219 -15.889 1.00 93.38 101 ARG A O 1
ATOM 776 N N . GLU A 1 102 ? 23.702 -5.260 -17.900 1.00 91.94 102 GLU A N 1
ATOM 777 C CA . GLU A 1 102 ? 25.116 -4.960 -18.136 1.00 91.94 102 GLU A CA 1
ATOM 778 C C . GLU A 1 102 ? 25.712 -4.071 -17.037 1.00 91.94 102 GLU A C 1
ATOM 780 O O . GLU A 1 102 ? 26.882 -4.231 -16.693 1.00 91.94 102 GLU A O 1
ATOM 785 N N . ILE A 1 103 ? 24.906 -3.203 -16.410 1.00 94.12 103 ILE A N 1
ATOM 786 C CA . ILE A 1 103 ? 25.349 -2.350 -15.294 1.00 94.12 103 ILE A CA 1
ATOM 787 C C . ILE A 1 103 ? 25.716 -3.152 -14.034 1.00 94.12 103 ILE A C 1
ATOM 789 O O . ILE A 1 103 ? 26.471 -2.691 -13.180 1.00 94.12 103 ILE A O 1
ATOM 793 N N . THR A 1 104 ? 25.202 -4.376 -13.934 1.00 93.50 104 THR A N 1
ATOM 794 C CA . THR A 1 104 ? 25.476 -5.340 -12.858 1.00 93.50 104 THR A CA 1
ATOM 795 C C . THR A 1 104 ? 26.371 -6.486 -13.327 1.00 93.50 104 THR A C 1
ATOM 797 O O . THR A 1 104 ? 26.407 -7.535 -12.693 1.00 93.50 104 THR A O 1
ATOM 800 N N . ASN A 1 105 ? 27.043 -6.328 -14.474 1.00 92.19 105 ASN A N 1
ATOM 801 C CA . ASN A 1 105 ? 27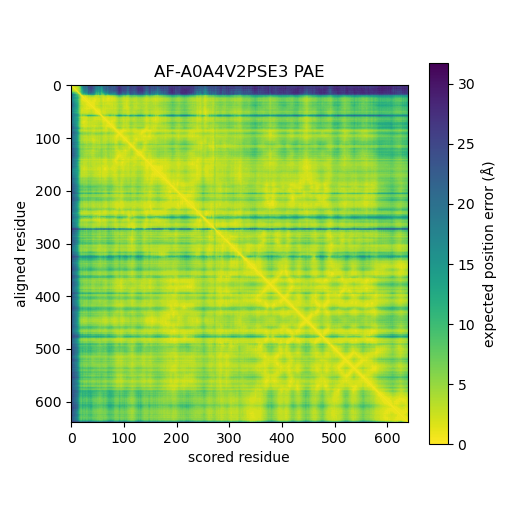.803 -7.394 -15.131 1.00 92.19 105 ASN A CA 1
ATOM 802 C C . ASN A 1 105 ? 26.989 -8.696 -15.293 1.00 92.19 105 ASN A C 1
ATOM 804 O O . ASN A 1 105 ? 27.515 -9.796 -15.163 1.00 92.19 105 ASN A O 1
ATOM 808 N N . PHE A 1 106 ? 25.677 -8.582 -15.518 1.00 91.31 106 PHE A N 1
ATOM 809 C CA . PHE A 1 106 ? 24.759 -9.717 -15.642 1.00 91.31 106 PHE A CA 1
ATOM 810 C C . PHE A 1 106 ? 24.783 -10.726 -14.486 1.00 91.31 106 PHE A C 1
ATOM 812 O O . PHE A 1 106 ? 24.405 -11.884 -14.662 1.00 91.31 106 PHE A O 1
ATOM 819 N N . GLU A 1 107 ? 25.190 -10.296 -13.296 1.00 89.00 107 GLU A N 1
ATOM 820 C CA . GLU A 1 107 ? 25.241 -11.161 -12.128 1.00 89.00 107 GLU A CA 1
ATOM 821 C C . GLU A 1 107 ? 23.883 -11.810 -11.841 1.00 89.00 107 GLU A C 1
ATOM 823 O O . GLU A 1 107 ? 22.853 -11.133 -11.888 1.00 89.00 107 GLU A O 1
ATOM 828 N N . SER A 1 108 ? 23.885 -13.113 -11.545 1.00 87.81 108 SER A N 1
ATOM 829 C CA . SER A 1 108 ? 22.690 -13.903 -11.237 1.00 87.81 108 SER A CA 1
ATOM 830 C C . SER A 1 108 ? 21.769 -13.204 -10.236 1.00 87.81 108 SER A C 1
ATOM 832 O O . SER A 1 108 ? 22.216 -12.693 -9.210 1.00 87.81 108 SER A O 1
ATOM 834 N N . ILE A 1 109 ? 20.467 -13.215 -10.528 1.00 89.50 109 ILE A N 1
ATOM 835 C CA . ILE A 1 109 ? 19.436 -12.653 -9.651 1.00 89.50 109 ILE A CA 1
ATOM 836 C C . ILE A 1 109 ? 19.251 -13.620 -8.479 1.00 89.50 109 ILE A C 1
ATOM 838 O O . ILE A 1 109 ? 18.498 -14.583 -8.577 1.00 89.50 109 ILE A O 1
ATOM 842 N N . GLN A 1 110 ? 20.000 -13.374 -7.409 1.00 89.62 110 GLN A N 1
ATOM 843 C CA . GLN A 1 110 ? 20.052 -14.174 -6.190 1.00 89.62 110 GLN A CA 1
ATOM 844 C C . GLN A 1 110 ? 19.991 -13.253 -4.971 1.00 89.62 110 GLN A C 1
ATOM 846 O O . GLN A 1 110 ? 20.425 -12.097 -5.062 1.00 89.62 110 GLN A O 1
ATOM 851 N N . PRO A 1 111 ? 19.481 -13.734 -3.826 1.00 91.69 111 PRO A N 1
ATOM 852 C CA . PRO A 1 111 ? 19.333 -12.902 -2.650 1.00 91.69 111 PRO A CA 1
ATOM 853 C C . PRO A 1 111 ? 20.703 -12.548 -2.068 1.00 91.69 111 PRO A C 1
ATOM 855 O O . PRO A 1 111 ? 21.555 -13.409 -1.842 1.00 91.69 111 PRO A O 1
ATOM 858 N N . LYS A 1 112 ? 20.907 -11.261 -1.788 1.00 89.75 112 LYS A N 1
ATOM 859 C CA . LYS A 1 112 ? 22.122 -10.713 -1.186 1.00 89.75 112 LYS A CA 1
ATOM 860 C C . LYS A 1 112 ? 21.807 -9.881 0.049 1.00 89.75 112 LYS A C 1
ATOM 862 O O . LYS A 1 112 ? 20.957 -8.995 0.030 1.00 89.75 112 LYS A O 1
ATOM 867 N N . GLY A 1 113 ? 22.581 -10.106 1.108 1.00 89.44 113 GLY A N 1
ATOM 868 C CA . GLY A 1 113 ? 22.432 -9.396 2.377 1.00 89.44 113 GLY A CA 1
ATOM 869 C C . GLY A 1 113 ? 21.298 -9.945 3.245 1.00 89.44 113 GLY A C 1
ATOM 870 O O . GLY A 1 113 ? 20.820 -11.055 3.038 1.00 89.44 113 GLY A O 1
ATOM 871 N N . LYS A 1 114 ? 20.913 -9.169 4.265 1.00 88.56 114 LYS A N 1
ATOM 872 C CA . LYS A 1 114 ? 19.894 -9.549 5.264 1.00 88.56 114 LYS A CA 1
ATOM 873 C C . LYS A 1 114 ? 18.608 -8.718 5.177 1.00 88.56 114 LYS A C 1
ATOM 875 O O . LYS A 1 114 ? 17.620 -9.063 5.812 1.00 88.56 114 LYS A O 1
ATOM 880 N N . ASP A 1 115 ? 18.617 -7.626 4.410 1.00 89.50 115 ASP A N 1
ATOM 881 C CA . ASP A 1 115 ? 17.448 -6.762 4.223 1.00 89.50 115 ASP A CA 1
ATOM 882 C C . ASP A 1 115 ? 16.452 -7.458 3.283 1.00 89.50 115 ASP A C 1
ATOM 884 O O . ASP A 1 115 ? 16.615 -7.425 2.058 1.00 89.50 115 ASP A O 1
ATOM 888 N N . ARG A 1 116 ? 15.408 -8.074 3.860 1.00 90.88 116 ARG A N 1
ATOM 889 C CA . ARG A 1 116 ? 14.349 -8.776 3.111 1.00 90.88 116 ARG A CA 1
ATOM 890 C C . ARG A 1 116 ? 13.652 -7.887 2.080 1.00 90.88 116 ARG A C 1
ATOM 892 O O . ARG A 1 116 ? 13.045 -8.402 1.145 1.00 90.88 116 ARG A O 1
ATOM 899 N N . THR A 1 117 ? 13.763 -6.564 2.198 1.00 87.69 117 THR A N 1
ATOM 900 C CA . THR A 1 117 ? 13.180 -5.622 1.243 1.00 87.69 117 THR A CA 1
ATOM 901 C C . THR A 1 117 ? 14.023 -5.396 -0.012 1.00 87.69 117 THR A C 1
ATOM 903 O O . THR A 1 117 ? 13.507 -4.869 -0.998 1.00 87.69 117 THR A O 1
ATOM 906 N N . LYS A 1 118 ? 15.308 -5.773 0.003 1.00 89.88 118 LYS A N 1
ATOM 907 C CA . LYS A 1 118 ? 16.286 -5.458 -1.058 1.00 89.88 118 LYS A CA 1
ATOM 908 C C . LYS A 1 118 ? 17.162 -6.640 -1.470 1.00 89.88 118 LYS A C 1
ATOM 910 O O . LYS A 1 118 ? 18.163 -6.420 -2.146 1.00 89.88 118 LYS A O 1
ATOM 915 N N . LEU A 1 119 ? 16.795 -7.869 -1.102 1.00 91.00 119 LEU A N 1
ATOM 916 C CA . LEU A 1 119 ? 17.568 -9.078 -1.412 1.00 91.00 119 LEU A CA 1
ATOM 917 C C . LEU A 1 119 ? 18.012 -9.158 -2.881 1.00 91.00 119 LEU A C 1
ATOM 919 O O . LEU A 1 119 ? 19.127 -9.583 -3.149 1.00 91.00 119 LEU A O 1
ATOM 923 N N . LEU A 1 120 ? 17.162 -8.734 -3.817 1.00 91.38 120 LEU A N 1
ATOM 924 C CA . LEU A 1 120 ? 17.388 -8.834 -5.261 1.00 91.38 120 LEU A CA 1
ATOM 925 C C . LEU A 1 120 ? 17.753 -7.498 -5.918 1.00 91.38 120 LEU A C 1
ATOM 927 O O . LEU A 1 120 ? 17.930 -7.442 -7.134 1.00 91.38 120 LEU A O 1
ATOM 931 N N . ASN A 1 121 ? 17.858 -6.412 -5.148 1.00 88.75 121 ASN A N 1
ATOM 932 C CA . ASN A 1 121 ? 18.247 -5.116 -5.693 1.00 88.75 121 ASN A CA 1
ATOM 933 C C . ASN A 1 121 ? 19.774 -4.970 -5.667 1.00 88.75 121 ASN A C 1
ATOM 935 O O . ASN A 1 121 ? 20.366 -4.559 -4.665 1.00 88.75 121 ASN A O 1
ATOM 939 N N . ALA A 1 122 ? 20.414 -5.336 -6.777 1.00 89.12 122 ALA A N 1
ATOM 940 C CA . ALA A 1 122 ? 21.859 -5.259 -6.919 1.00 89.12 122 ALA A CA 1
ATOM 941 C C . ALA A 1 122 ? 22.365 -3.808 -6.980 1.00 89.12 122 ALA A C 1
ATOM 943 O O . ALA A 1 122 ? 21.668 -2.878 -7.388 1.00 89.12 122 ALA A O 1
ATOM 944 N N . LYS A 1 123 ? 23.631 -3.623 -6.600 1.00 91.38 123 LYS A N 1
ATOM 945 C CA . LYS A 1 123 ? 24.375 -2.384 -6.854 1.00 91.38 123 LYS A CA 1
ATOM 946 C C . LYS A 1 123 ? 25.081 -2.484 -8.213 1.00 91.38 123 LYS A C 1
ATOM 948 O O . LYS A 1 123 ? 25.362 -3.602 -8.648 1.00 91.38 123 LYS A O 1
ATOM 953 N N . PRO A 1 124 ? 25.400 -1.353 -8.870 1.00 93.81 124 PRO A N 1
ATOM 954 C CA . PRO A 1 124 ? 26.262 -1.373 -10.046 1.00 93.81 124 PRO A CA 1
ATOM 955 C C . PRO A 1 124 ? 27.574 -2.113 -9.764 1.00 93.81 124 PRO A C 1
ATOM 957 O O . PRO A 1 124 ? 28.180 -1.906 -8.712 1.00 93.81 124 PRO A O 1
ATOM 960 N N . ALA A 1 125 ? 28.003 -2.957 -10.703 1.00 92.88 125 ALA A N 1
ATOM 961 C CA . ALA A 1 125 ? 29.267 -3.688 -10.592 1.00 92.88 125 ALA A CA 1
ATOM 962 C C . ALA A 1 125 ? 30.476 -2.743 -10.707 1.00 92.88 125 ALA A C 1
ATOM 964 O O . ALA A 1 125 ? 31.489 -2.951 -10.047 1.00 92.88 125 ALA A O 1
ATOM 965 N N . ASP A 1 126 ? 30.332 -1.679 -11.505 1.00 93.88 126 ASP A N 1
ATOM 966 C CA . ASP A 1 126 ? 31.293 -0.586 -11.632 1.00 93.88 126 ASP A CA 1
ATOM 967 C C . ASP A 1 126 ? 30.611 0.749 -11.273 1.00 93.88 126 ASP A C 1
ATOM 969 O O . ASP A 1 126 ? 29.846 1.299 -12.077 1.00 93.88 126 ASP A O 1
ATOM 973 N N . PRO A 1 127 ? 30.856 1.278 -10.059 1.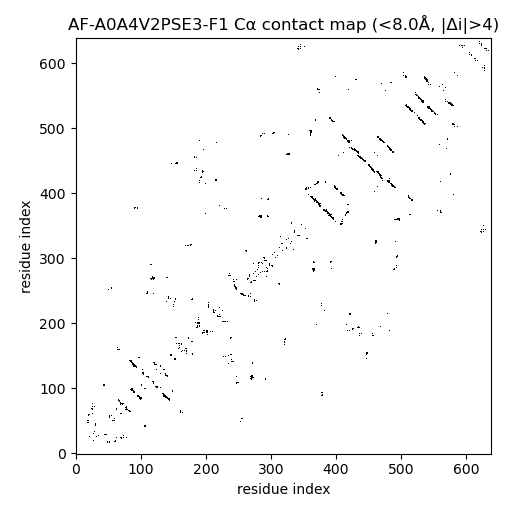00 94.25 127 PRO A N 1
ATOM 974 C CA . PRO A 1 127 ? 30.301 2.555 -9.627 1.00 94.25 127 PRO A CA 1
ATOM 975 C C . PRO A 1 127 ? 30.725 3.748 -10.494 1.00 94.25 127 PRO A C 1
ATOM 977 O O . PRO A 1 127 ? 29.916 4.653 -10.684 1.00 94.25 127 PRO A O 1
ATOM 980 N N . LYS A 1 128 ? 31.950 3.753 -11.045 1.00 94.56 128 LYS A N 1
ATOM 981 C CA . LYS A 1 128 ? 32.445 4.864 -11.877 1.00 94.56 128 LYS A CA 1
ATOM 982 C C . LYS A 1 128 ? 31.719 4.893 -13.213 1.00 94.56 128 LYS A C 1
ATOM 984 O O . LYS A 1 128 ? 31.181 5.925 -13.602 1.00 94.56 128 LYS A O 1
ATOM 989 N N . LYS A 1 129 ? 31.598 3.734 -13.865 1.00 93.44 129 LYS A N 1
ATOM 990 C CA . LYS A 1 129 ? 30.810 3.604 -15.098 1.00 93.44 129 LYS A CA 1
ATOM 991 C C . LYS A 1 129 ? 29.348 4.001 -14.879 1.00 93.44 129 LYS A C 1
ATOM 993 O O . LYS A 1 129 ? 28.754 4.671 -15.722 1.00 93.44 129 LYS A O 1
ATOM 998 N N . ALA A 1 130 ? 28.757 3.616 -13.746 1.00 94.56 130 ALA A N 1
ATOM 999 C CA . ALA A 1 130 ? 27.402 4.036 -13.397 1.00 94.56 130 ALA A CA 1
ATOM 1000 C C . ALA A 1 130 ? 27.288 5.566 -13.283 1.00 94.56 130 ALA A C 1
ATOM 1002 O O . ALA A 1 130 ? 26.355 6.153 -13.836 1.00 94.56 130 ALA A O 1
ATOM 1003 N N . GLU A 1 131 ? 28.254 6.213 -12.633 1.00 94.38 131 GLU A N 1
ATOM 1004 C CA . GLU A 1 131 ? 28.319 7.669 -12.508 1.00 94.38 131 GLU A CA 1
ATOM 1005 C C . GLU A 1 131 ? 28.469 8.372 -13.869 1.00 94.38 131 GLU A C 1
ATOM 1007 O O . GLU A 1 131 ? 27.703 9.293 -14.160 1.00 94.38 131 GLU A O 1
ATOM 1012 N N . GLU A 1 132 ? 29.352 7.895 -14.752 1.00 94.81 132 GLU A N 1
ATOM 1013 C CA . GLU A 1 132 ? 29.537 8.410 -16.124 1.00 94.81 132 GLU A CA 1
ATOM 1014 C C . GLU A 1 132 ? 28.253 8.296 -16.968 1.00 94.81 132 GLU A C 1
ATOM 1016 O O . GLU A 1 132 ? 27.847 9.217 -17.700 1.00 94.81 132 GLU A O 1
ATOM 1021 N N . MET A 1 133 ? 27.543 7.176 -16.805 1.00 94.44 133 MET A N 1
ATOM 1022 C CA . MET A 1 133 ? 26.219 6.964 -17.387 1.00 94.44 133 MET A CA 1
ATOM 1023 C C . MET A 1 133 ? 25.157 7.881 -16.766 1.00 94.44 133 MET A C 1
ATOM 1025 O O . MET A 1 133 ? 24.078 8.021 -17.332 1.00 94.44 133 MET A O 1
ATOM 1029 N N . GLY A 1 134 ? 25.433 8.555 -15.649 1.00 94.88 134 GLY A N 1
ATOM 1030 C CA . GLY A 1 134 ? 24.485 9.410 -14.937 1.00 94.88 134 GLY A CA 1
ATOM 1031 C C . GLY A 1 134 ? 23.472 8.621 -14.107 1.00 94.88 134 GLY A C 1
ATOM 1032 O O . GLY A 1 134 ? 22.354 9.103 -13.891 1.00 94.88 134 GLY A O 1
ATOM 1033 N N . ILE A 1 135 ? 23.835 7.413 -13.671 1.00 95.00 135 ILE A N 1
ATOM 1034 C CA . ILE A 1 135 ? 23.070 6.555 -12.762 1.00 95.00 135 ILE A CA 1
ATOM 1035 C C . ILE A 1 135 ? 23.557 6.828 -11.341 1.00 95.00 135 ILE A C 1
ATOM 1037 O O . ILE A 1 135 ? 24.700 6.546 -11.001 1.00 95.00 135 ILE A O 1
ATOM 1041 N N . LYS A 1 136 ? 22.670 7.344 -10.487 1.00 91.38 136 LYS A N 1
ATOM 1042 C CA . LYS A 1 136 ? 22.960 7.515 -9.058 1.00 91.38 136 LYS A CA 1
ATOM 1043 C C . LYS A 1 136 ? 22.575 6.269 -8.264 1.00 91.38 136 LYS A C 1
ATOM 1045 O O . LYS A 1 136 ? 23.318 5.854 -7.388 1.00 91.38 136 LYS A O 1
ATOM 1050 N N . ASN A 1 137 ? 21.404 5.697 -8.553 1.00 90.06 137 ASN A N 1
ATOM 1051 C CA . ASN A 1 137 ? 20.860 4.546 -7.834 1.00 90.06 137 ASN A CA 1
ATOM 1052 C C . ASN A 1 137 ? 20.114 3.596 -8.777 1.00 90.06 137 ASN A C 1
ATOM 1054 O O . ASN A 1 137 ? 19.365 4.052 -9.645 1.00 90.06 137 ASN A O 1
ATOM 1058 N N . LEU A 1 138 ? 20.249 2.292 -8.521 1.00 92.62 138 LEU A N 1
ATOM 1059 C CA . LEU A 1 138 ? 19.318 1.260 -8.982 1.00 92.62 138 LEU A CA 1
ATOM 1060 C C . LEU A 1 138 ? 18.276 1.047 -7.883 1.00 92.62 138 LEU A C 1
ATOM 1062 O O . LEU A 1 138 ? 18.621 0.797 -6.725 1.00 92.62 138 LEU A O 1
ATOM 1066 N N . VAL A 1 139 ? 17.004 1.239 -8.215 1.00 90.00 139 VAL A N 1
ATOM 1067 C CA . VAL A 1 139 ? 15.939 1.342 -7.202 1.00 90.00 139 VAL A CA 1
ATOM 1068 C C . VAL A 1 139 ? 14.969 0.167 -7.210 1.00 90.00 139 VAL A C 1
ATOM 1070 O O . VAL A 1 139 ? 14.292 -0.045 -6.205 1.00 90.00 139 VAL A O 1
ATOM 1073 N N . GLN A 1 140 ? 14.902 -0.583 -8.310 1.00 91.56 140 GLN A N 1
ATOM 1074 C CA . GLN A 1 140 ? 14.026 -1.744 -8.455 1.00 91.56 140 GLN A CA 1
ATOM 1075 C C . GLN A 1 140 ? 14.499 -2.663 -9.577 1.00 91.56 140 GLN A C 1
ATOM 1077 O O . GLN A 1 140 ? 14.937 -2.178 -10.620 1.00 91.56 140 GLN A O 1
ATOM 1082 N N . LEU A 1 141 ? 14.331 -3.970 -9.375 1.00 93.50 141 LEU A N 1
ATOM 1083 C CA . LEU A 1 141 ? 14.398 -4.989 -10.421 1.00 93.50 141 LEU A CA 1
ATOM 1084 C C . LEU A 1 141 ? 12.993 -5.253 -10.987 1.00 93.50 141 LEU A C 1
ATOM 1086 O O . LEU A 1 141 ? 12.073 -5.572 -10.233 1.00 93.50 141 LEU A O 1
ATOM 1090 N N . ASN A 1 142 ? 12.850 -5.181 -12.307 1.00 94.12 142 ASN A N 1
ATOM 1091 C CA . ASN A 1 142 ? 11.657 -5.612 -13.033 1.00 94.12 142 ASN A CA 1
ATOM 1092 C C . ASN A 1 142 ? 11.990 -6.848 -13.870 1.00 94.12 142 ASN A C 1
ATOM 1094 O O . ASN A 1 142 ? 13.088 -6.952 -14.426 1.00 94.12 142 ASN A O 1
ATOM 1098 N N . TYR A 1 143 ? 11.051 -7.787 -13.943 1.00 94.19 143 TYR A N 1
ATOM 1099 C CA . TYR A 1 143 ? 11.203 -8.989 -14.755 1.00 94.19 143 TYR A CA 1
ATOM 1100 C C . TYR A 1 143 ? 10.850 -8.734 -16.222 1.00 94.19 143 TYR A C 1
ATOM 1102 O O . TYR A 1 143 ? 10.417 -7.650 -16.605 1.00 94.19 143 TYR A O 1
ATOM 1110 N N . HIS A 1 144 ? 11.120 -9.733 -17.059 1.00 92.94 144 HIS A N 1
ATOM 1111 C CA . HIS A 1 144 ? 11.050 -9.622 -18.515 1.00 92.94 144 HIS A CA 1
ATOM 1112 C C . HIS A 1 144 ? 9.618 -9.416 -19.048 1.00 92.94 144 HIS A C 1
ATOM 1114 O O . HIS A 1 144 ? 9.446 -8.955 -20.168 1.00 92.94 144 HIS A O 1
ATOM 1120 N N . ASP A 1 145 ? 8.603 -9.721 -18.243 1.00 94.44 145 ASP A N 1
ATOM 1121 C CA . ASP A 1 145 ? 7.174 -9.513 -18.496 1.00 94.44 145 ASP A CA 1
ATOM 1122 C C . ASP A 1 145 ? 6.683 -8.097 -18.128 1.00 94.44 145 ASP A C 1
ATOM 1124 O O . ASP A 1 145 ? 5.479 -7.831 -18.115 1.00 94.44 145 ASP A O 1
ATOM 1128 N N . HIS A 1 146 ? 7.609 -7.166 -17.879 1.00 95.06 146 HIS A N 1
ATOM 1129 C CA . HIS A 1 146 ? 7.344 -5.729 -17.824 1.00 95.06 146 HIS A CA 1
ATOM 1130 C C . HIS A 1 146 ? 7.837 -5.018 -19.088 1.00 95.06 146 HIS A C 1
ATOM 1132 O O . HIS A 1 146 ? 8.898 -5.326 -19.629 1.00 95.06 146 HIS A O 1
ATOM 1138 N N . ASP A 1 147 ? 7.110 -3.987 -19.510 1.00 95.12 147 ASP A N 1
ATOM 1139 C CA . ASP A 1 147 ? 7.546 -3.071 -20.558 1.00 95.12 147 ASP A CA 1
ATOM 1140 C C . ASP A 1 147 ? 8.611 -2.091 -20.015 1.00 95.12 147 ASP A C 1
ATOM 1142 O O . ASP A 1 147 ? 8.324 -1.330 -19.088 1.00 95.12 147 ASP A O 1
ATOM 1146 N N . PRO A 1 148 ? 9.829 -2.024 -20.583 1.00 94.62 148 PRO A N 1
ATOM 1147 C CA . PRO A 1 148 ? 10.901 -1.159 -20.079 1.00 94.62 148 PRO A CA 1
ATOM 1148 C C . PRO A 1 148 ? 10.618 0.344 -20.229 1.00 94.62 148 PRO A C 1
ATOM 1150 O O . PRO A 1 148 ? 11.259 1.170 -19.571 1.00 94.62 148 PRO A O 1
ATOM 1153 N N . LYS A 1 149 ? 9.670 0.736 -21.091 1.00 93.88 149 LYS A N 1
ATOM 1154 C CA . LYS A 1 149 ? 9.318 2.146 -21.303 1.00 93.88 149 LYS A CA 1
ATOM 1155 C C . LYS A 1 149 ? 8.378 2.673 -20.219 1.00 93.88 149 LYS A C 1
ATOM 1157 O O . LYS A 1 149 ? 8.543 3.810 -19.773 1.00 93.88 149 LYS A O 1
ATOM 1162 N N . THR A 1 150 ? 7.395 1.878 -19.812 1.00 93.12 150 THR A N 1
ATOM 1163 C CA . THR A 1 150 ? 6.339 2.267 -18.860 1.00 93.12 150 THR A CA 1
ATOM 1164 C C . THR A 1 150 ? 6.490 1.615 -17.487 1.00 93.12 150 THR A C 1
ATOM 1166 O O . THR A 1 150 ? 5.883 2.083 -16.526 1.00 93.12 150 THR A O 1
ATOM 1169 N N . MET A 1 151 ? 7.318 0.574 -17.373 1.00 94.50 151 MET A N 1
ATOM 1170 C CA . MET A 1 151 ? 7.431 -0.341 -16.227 1.00 94.50 151 MET A CA 1
ATOM 1171 C C . MET A 1 151 ? 6.176 -1.183 -15.967 1.00 94.50 151 MET A C 1
ATOM 1173 O O . MET A 1 151 ? 6.139 -1.940 -14.999 1.00 94.50 151 MET A O 1
ATOM 1177 N N . ALA A 1 152 ? 5.134 -1.049 -16.789 1.00 94.56 152 ALA A N 1
ATOM 1178 C CA . ALA A 1 152 ? 3.889 -1.779 -16.615 1.00 94.56 152 ALA A CA 1
ATOM 1179 C C . ALA A 1 152 ? 4.044 -3.242 -17.042 1.00 94.56 152 ALA A C 1
ATOM 1181 O O . ALA A 1 152 ? 4.830 -3.558 -17.931 1.00 94.56 152 ALA A O 1
ATOM 1182 N N . TYR A 1 153 ? 3.243 -4.118 -16.444 1.00 95.50 153 TYR A N 1
ATOM 1183 C CA . TYR A 1 153 ? 3.044 -5.477 -16.933 1.00 95.50 153 TYR A CA 1
ATOM 1184 C C . TYR A 1 153 ? 2.638 -5.488 -18.416 1.00 95.50 153 TYR A C 1
ATOM 1186 O O . TYR A 1 153 ? 1.774 -4.705 -18.826 1.00 95.50 153 TYR A O 1
ATOM 1194 N N . SER A 1 154 ? 3.238 -6.383 -19.205 1.00 96.31 154 SER A N 1
ATOM 1195 C CA . SER A 1 154 ? 2.908 -6.592 -20.616 1.00 96.31 154 SER A CA 1
ATOM 1196 C C . SER A 1 154 ? 2.124 -7.897 -20.816 1.00 96.31 154 SER A C 1
ATOM 1198 O O . SER A 1 154 ? 2.726 -8.976 -20.844 1.00 96.31 154 SER A O 1
ATOM 1200 N N . PRO A 1 155 ? 0.794 -7.816 -21.033 1.00 96.88 155 PRO A N 1
ATOM 1201 C CA . PRO A 1 155 ? -0.017 -8.958 -21.452 1.00 96.88 155 PRO A CA 1
ATOM 1202 C C . PRO A 1 155 ? 0.517 -9.678 -22.691 1.00 96.88 155 PRO A C 1
ATOM 1204 O O . PRO A 1 155 ? 0.421 -10.900 -22.780 1.00 96.88 155 PRO A O 1
ATOM 1207 N N . GLU A 1 156 ? 1.080 -8.932 -23.648 1.00 95.94 156 GLU A N 1
ATOM 1208 C CA . GLU A 1 156 ? 1.621 -9.507 -24.881 1.00 95.94 156 GLU A CA 1
ATOM 1209 C C . GLU A 1 156 ? 2.817 -10.418 -24.597 1.00 95.94 156 GLU A C 1
ATOM 1211 O O . GLU A 1 156 ? 2.836 -11.563 -25.053 1.00 95.94 156 GLU A O 1
ATOM 1216 N N . ILE A 1 157 ? 3.797 -9.934 -23.826 1.00 96.38 157 ILE A N 1
ATOM 1217 C CA . ILE A 1 157 ? 4.966 -10.739 -23.463 1.00 96.38 157 ILE A CA 1
ATOM 1218 C C . ILE A 1 157 ? 4.542 -11.929 -22.608 1.00 96.38 157 ILE A C 1
ATOM 1220 O O . ILE A 1 157 ? 4.953 -13.046 -22.897 1.00 96.38 157 ILE A O 1
ATOM 1224 N N . ALA A 1 158 ? 3.667 -11.725 -21.622 1.00 97.00 158 ALA A N 1
ATOM 1225 C CA . ALA A 1 158 ? 3.201 -12.808 -20.764 1.00 97.00 158 ALA A CA 1
ATOM 1226 C C . ALA A 1 158 ? 2.464 -13.913 -21.536 1.00 97.00 158 ALA A C 1
ATOM 1228 O O . ALA A 1 158 ? 2.651 -15.090 -21.238 1.00 97.00 158 ALA A O 1
ATOM 1229 N N . MET A 1 159 ? 1.660 -13.561 -22.546 1.00 96.62 159 MET A N 1
ATOM 1230 C CA . MET A 1 159 ? 1.022 -14.545 -23.429 1.00 96.62 159 MET A CA 1
ATOM 1231 C C . MET A 1 159 ? 2.039 -15.294 -24.291 1.00 96.62 159 MET A C 1
ATOM 1233 O O . MET A 1 159 ? 1.874 -16.488 -24.521 1.00 96.62 159 MET A O 1
ATOM 1237 N N . LYS A 1 160 ? 3.089 -14.605 -24.754 1.00 95.75 160 LYS A N 1
ATOM 1238 C CA . LYS A 1 160 ? 4.174 -15.210 -25.535 1.00 95.75 160 LYS A CA 1
ATOM 1239 C C . LYS A 1 160 ? 5.099 -16.088 -24.696 1.00 95.75 160 LYS A C 1
ATOM 1241 O O . LYS A 1 160 ? 5.735 -16.946 -25.289 1.00 95.75 160 LYS A O 1
ATOM 1246 N N . THR A 1 161 ? 5.183 -15.885 -23.380 1.00 94.94 161 THR A N 1
ATOM 1247 C CA . THR A 1 161 ? 6.038 -16.669 -22.478 1.00 94.94 161 THR A CA 1
ATOM 1248 C C . THR A 1 161 ? 5.216 -17.627 -21.618 1.00 94.94 161 THR A C 1
ATOM 1250 O O . THR A 1 161 ? 4.874 -18.720 -22.064 1.00 94.94 161 THR A O 1
ATOM 1253 N N . CYS A 1 162 ? 4.824 -17.223 -20.406 1.00 94.38 162 CYS A N 1
ATOM 1254 C CA . CYS A 1 162 ? 4.072 -18.051 -19.461 1.00 94.38 162 CYS A CA 1
ATOM 1255 C C . CYS A 1 162 ? 2.779 -18.615 -20.075 1.00 94.38 162 CYS A C 1
ATOM 1257 O O . CYS A 1 162 ? 2.390 -19.740 -19.771 1.00 94.38 162 CYS A O 1
ATOM 1259 N N . GLY A 1 163 ? 2.130 -17.855 -20.960 1.00 95.19 163 GLY A N 1
ATOM 1260 C CA . GLY A 1 163 ? 0.881 -18.225 -21.620 1.00 95.19 163 GLY A CA 1
ATOM 1261 C C . GLY A 1 163 ? 0.991 -19.410 -22.578 1.00 95.19 163 GLY A C 1
ATOM 1262 O O . GLY A 1 163 ? -0.037 -20.014 -22.866 1.00 95.19 163 GLY A O 1
ATOM 1263 N N . GLN A 1 164 ? 2.195 -19.796 -23.017 1.00 93.56 164 GLN A N 1
ATOM 1264 C CA . GLN A 1 164 ? 2.377 -21.010 -23.824 1.00 93.56 164 GLN A CA 1
ATOM 1265 C C . GLN A 1 164 ? 2.007 -22.279 -23.040 1.00 93.56 164 GLN A C 1
ATOM 1267 O O . GLN A 1 164 ? 1.461 -23.218 -23.613 1.00 93.56 164 GLN A O 1
ATOM 1272 N N . CYS A 1 165 ? 2.263 -22.285 -21.727 1.00 91.69 165 CYS A N 1
ATOM 1273 C CA . CYS A 1 165 ? 1.978 -23.417 -20.837 1.00 91.69 165 CYS A CA 1
ATOM 1274 C C . CYS A 1 165 ? 0.803 -23.149 -19.880 1.00 91.69 165 CYS A C 1
ATOM 1276 O O . CYS A 1 165 ? 0.168 -24.085 -19.395 1.00 91.69 165 CYS A O 1
ATOM 1278 N N . HIS A 1 166 ? 0.513 -21.877 -19.597 1.00 93.62 166 HIS A N 1
ATOM 1279 C CA . HIS A 1 166 ? -0.468 -21.418 -18.608 1.00 93.62 166 HIS A CA 1
ATOM 1280 C C . HIS A 1 166 ? -1.457 -20.421 -19.225 1.00 93.62 166 HIS A C 1
ATOM 1282 O O . HIS A 1 166 ? -1.699 -19.331 -18.703 1.00 93.62 166 HIS A O 1
ATOM 1288 N N . GLU A 1 167 ? -1.991 -20.762 -20.400 1.00 95.81 167 GLU A N 1
ATOM 1289 C CA . GLU A 1 167 ? -2.810 -19.856 -21.211 1.00 95.81 167 GLU A CA 1
ATOM 1290 C C . GLU A 1 167 ? -4.018 -19.303 -20.441 1.00 95.81 167 GLU A C 1
ATOM 1292 O O . GLU A 1 167 ? -4.317 -18.109 -20.507 1.00 95.81 167 GLU A O 1
ATOM 1297 N N . ASN A 1 168 ? -4.709 -20.161 -19.688 1.00 96.31 168 ASN A N 1
ATOM 1298 C CA . ASN A 1 168 ? -5.906 -19.776 -18.943 1.00 96.31 168 ASN A CA 1
ATOM 1299 C C . ASN A 1 168 ? -5.560 -18.837 -17.786 1.00 96.31 168 ASN A C 1
ATOM 1301 O O . ASN A 1 168 ? -6.199 -17.800 -17.621 1.00 96.31 168 ASN A O 1
ATOM 1305 N N . GLU A 1 169 ? -4.512 -19.156 -17.030 1.00 95.56 169 GLU A N 1
ATOM 1306 C CA . GLU A 1 169 ? -4.018 -18.338 -15.930 1.00 95.56 169 GLU A CA 1
ATOM 1307 C C . GLU A 1 169 ? -3.615 -16.938 -16.405 1.00 95.56 169 GLU A C 1
ATOM 1309 O O . GLU A 1 169 ? -4.008 -15.941 -15.794 1.00 95.56 169 GLU A O 1
ATOM 1314 N N . VAL A 1 170 ? -2.892 -16.848 -17.527 1.00 96.56 170 VAL A N 1
ATOM 1315 C CA . VAL A 1 170 ? -2.485 -15.562 -18.109 1.00 96.56 170 VAL A CA 1
ATOM 1316 C C . VAL A 1 170 ? -3.695 -14.798 -18.657 1.00 96.56 170 VAL A C 1
ATOM 1318 O O . VAL A 1 170 ? -3.815 -13.597 -18.416 1.00 96.56 170 VAL A O 1
ATOM 1321 N N . LYS A 1 171 ? -4.646 -15.464 -19.327 1.00 96.38 171 LYS A N 1
ATOM 1322 C CA . LYS A 1 171 ? -5.901 -14.831 -19.781 1.00 96.38 171 LYS A CA 1
ATOM 1323 C C . LYS A 1 171 ? -6.731 -14.279 -18.624 1.00 96.38 171 LYS A C 1
ATOM 1325 O O . LYS A 1 171 ? -7.320 -13.204 -18.769 1.00 96.38 171 LYS A O 1
ATOM 1330 N N . ASP A 1 172 ? -6.778 -14.986 -17.500 1.00 95.44 172 ASP A N 1
ATOM 1331 C CA . ASP A 1 172 ? -7.454 -14.528 -16.289 1.00 95.44 172 ASP A CA 1
ATOM 1332 C C . ASP A 1 172 ? -6.737 -13.317 -15.686 1.00 95.44 172 ASP A C 1
ATOM 1334 O O . ASP A 1 172 ? -7.368 -12.286 -15.433 1.00 95.44 172 ASP A O 1
ATOM 1338 N N . TYR A 1 173 ? -5.410 -13.390 -15.536 1.00 95.75 173 TYR A N 1
ATOM 1339 C CA . TYR A 1 173 ? -4.602 -12.287 -15.016 1.00 95.75 173 TYR A CA 1
ATOM 1340 C C . TYR A 1 173 ? -4.724 -11.020 -15.876 1.00 95.75 173 TYR A C 1
ATOM 1342 O O . TYR A 1 173 ? -4.946 -9.929 -15.345 1.00 95.75 173 TYR A O 1
ATOM 1350 N N . ASN A 1 174 ? -4.705 -11.170 -17.204 1.00 95.62 174 ASN A N 1
ATOM 1351 C CA . ASN A 1 174 ? -4.887 -10.093 -18.183 1.00 95.62 174 ASN A CA 1
ATOM 1352 C C . ASN A 1 174 ? -6.232 -9.363 -18.062 1.00 95.62 174 ASN A C 1
ATOM 1354 O O . ASN A 1 174 ? -6.374 -8.248 -18.561 1.00 95.62 174 ASN A O 1
ATOM 1358 N N . LYS A 1 175 ? -7.232 -9.972 -17.415 1.00 93.75 175 LYS A N 1
ATOM 1359 C CA . LYS A 1 175 ? -8.554 -9.373 -17.162 1.00 93.75 175 LYS A CA 1
ATOM 1360 C C . LYS A 1 175 ? -8.737 -8.932 -15.709 1.00 93.75 175 LYS A C 1
ATOM 1362 O O . LYS A 1 175 ? -9.695 -8.206 -15.407 1.00 93.75 175 LYS A O 1
ATOM 1367 N N . ALA A 1 176 ? -7.853 -9.365 -14.814 1.00 92.56 176 ALA A N 1
ATOM 1368 C CA . ALA A 1 176 ? -7.944 -9.126 -13.385 1.00 92.56 176 ALA A CA 1
ATOM 1369 C C . ALA A 1 176 ? -7.710 -7.651 -13.022 1.00 92.56 176 ALA A C 1
ATOM 1371 O O . ALA A 1 176 ? -7.186 -6.844 -13.794 1.00 92.56 176 ALA A O 1
ATOM 1372 N N . GLY A 1 177 ? -8.092 -7.287 -11.795 1.00 90.38 177 GLY A N 1
ATOM 1373 C CA . GLY A 1 177 ? -7.850 -5.947 -11.258 1.00 90.38 177 GLY A CA 1
ATOM 1374 C C . GLY A 1 177 ? -6.364 -5.576 -11.210 1.00 90.38 177 GLY A C 1
ATOM 1375 O O . GLY A 1 177 ? -6.036 -4.411 -11.431 1.00 90.38 177 GLY A O 1
ATOM 1376 N N . MET A 1 178 ? -5.491 -6.562 -10.961 1.00 89.25 178 MET A N 1
ATOM 1377 C CA . MET A 1 178 ? -4.035 -6.388 -10.924 1.00 89.25 178 MET A CA 1
ATOM 1378 C C . MET A 1 178 ? -3.439 -6.230 -12.324 1.00 89.25 178 MET A C 1
ATOM 1380 O O . MET A 1 178 ? -2.825 -5.203 -12.573 1.00 89.25 178 MET A O 1
ATOM 1384 N N . GLY A 1 179 ? -3.688 -7.155 -13.260 1.00 91.88 179 GLY A N 1
ATOM 1385 C CA . GLY A 1 179 ? -3.087 -7.094 -14.602 1.00 91.88 179 GLY A CA 1
ATOM 1386 C C . GLY A 1 179 ? -3.469 -5.853 -15.423 1.00 91.88 179 GLY A C 1
ATOM 1387 O O . GLY A 1 179 ? -2.719 -5.432 -16.300 1.00 91.88 179 GLY A O 1
ATOM 1388 N N . LEU A 1 180 ? -4.607 -5.217 -15.116 1.00 92.50 180 LEU A N 1
ATOM 1389 C CA . LEU A 1 180 ? -5.068 -3.988 -15.783 1.00 92.50 180 LEU A CA 1
ATOM 1390 C C . LEU A 1 180 ? -4.958 -2.723 -14.921 1.00 92.50 180 LEU A C 1
ATOM 1392 O O . LEU A 1 180 ? -5.344 -1.643 -15.370 1.00 92.50 180 LEU A O 1
ATOM 1396 N N . ASN A 1 181 ? -4.475 -2.827 -13.679 1.00 90.56 181 ASN A N 1
ATOM 1397 C CA . ASN A 1 181 ? -4.448 -1.721 -12.712 1.00 90.56 181 ASN A CA 1
ATOM 1398 C C . ASN A 1 181 ? -5.810 -1.021 -12.549 1.00 90.56 181 ASN A C 1
ATOM 1400 O O . ASN A 1 181 ? -5.874 0.200 -12.367 1.00 90.56 181 ASN A O 1
ATOM 1404 N N . LYS A 1 182 ? -6.911 -1.788 -12.612 1.00 91.62 182 LYS A N 1
ATOM 1405 C CA . LYS A 1 182 ? -8.282 -1.255 -12.723 1.00 91.62 182 LYS A CA 1
ATOM 1406 C C . LYS A 1 182 ? -8.573 -0.208 -11.657 1.00 91.62 182 LYS A C 1
ATOM 1408 O O . LYS A 1 182 ? -8.955 0.916 -11.962 1.00 91.62 182 LYS A O 1
ATOM 1413 N N . THR A 1 183 ? -8.347 -0.560 -10.394 1.00 89.88 183 THR A N 1
ATOM 1414 C CA . THR A 1 183 ? -8.723 0.299 -9.265 1.00 89.88 183 THR A CA 1
ATOM 1415 C C . THR A 1 183 ? -7.905 1.584 -9.197 1.00 89.88 183 THR A C 1
ATOM 1417 O O . THR A 1 183 ? -8.467 2.615 -8.839 1.00 89.88 183 THR A O 1
ATOM 1420 N N . GLN A 1 184 ? -6.619 1.563 -9.567 1.00 91.19 184 GLN A N 1
ATOM 1421 C CA . GLN A 1 184 ? -5.800 2.778 -9.600 1.00 91.19 184 GLN A CA 1
ATOM 1422 C C . GLN A 1 184 ? -6.229 3.695 -10.752 1.00 91.19 184 GLN A C 1
ATOM 1424 O O . GLN A 1 184 ? -6.361 4.898 -10.551 1.00 91.19 184 GLN A O 1
ATOM 1429 N N . ARG A 1 185 ? -6.542 3.132 -11.925 1.00 93.19 185 ARG A N 1
ATOM 1430 C CA . ARG A 1 185 ? -7.038 3.885 -13.091 1.00 93.19 185 ARG A CA 1
ATOM 1431 C C . ARG A 1 185 ? -8.422 4.514 -12.895 1.00 93.19 185 ARG A C 1
ATOM 1433 O O . ARG A 1 185 ? -8.800 5.408 -13.647 1.00 93.19 185 ARG A O 1
ATOM 1440 N N . GLY A 1 186 ? -9.158 4.101 -11.863 1.00 93.31 186 GLY A N 1
ATOM 1441 C CA . GLY A 1 186 ? -10.380 4.781 -11.425 1.00 93.31 186 GLY A CA 1
ATOM 1442 C C . GLY A 1 186 ? -10.141 6.140 -10.750 1.00 93.31 186 GLY A C 1
ATOM 1443 O O . GLY A 1 186 ? -11.067 6.944 -10.667 1.00 93.31 186 GLY A O 1
ATOM 1444 N N . PHE A 1 187 ? -8.923 6.430 -10.279 1.00 94.19 187 PHE A N 1
ATOM 1445 C CA . PHE A 1 187 ? -8.561 7.722 -9.687 1.00 94.19 187 PHE A CA 1
ATOM 1446 C C . PHE A 1 187 ? -8.012 8.654 -10.770 1.00 94.19 187 PHE A C 1
ATOM 1448 O O . PHE A 1 187 ? -6.809 8.711 -10.974 1.00 94.19 187 PHE A O 1
ATOM 1455 N N . LYS A 1 188 ? -8.868 9.373 -11.498 1.00 92.88 188 LYS A N 1
ATOM 1456 C CA . LYS A 1 188 ? -8.409 10.206 -12.629 1.00 92.88 188 LYS A CA 1
ATOM 1457 C C . LYS A 1 188 ? -7.882 11.582 -12.225 1.00 92.88 188 LYS A C 1
ATOM 1459 O O . LYS A 1 188 ? -6.953 12.082 -12.845 1.00 92.88 188 LYS A O 1
ATOM 1464 N N . THR A 1 189 ? -8.440 12.162 -11.164 1.00 94.81 189 THR A N 1
ATOM 1465 C CA . THR A 1 189 ? -8.147 13.532 -10.720 1.00 94.81 189 THR A CA 1
ATOM 1466 C C . THR A 1 189 ? -8.070 13.647 -9.206 1.00 94.81 189 THR A C 1
ATOM 1468 O O . THR A 1 189 ? -8.558 12.784 -8.469 1.00 94.81 189 THR A O 1
ATOM 1471 N N . TRP A 1 190 ? -7.486 14.744 -8.731 1.00 95.62 190 TRP A N 1
ATOM 1472 C CA . TRP A 1 190 ? -7.516 15.147 -7.327 1.00 95.62 190 TRP A CA 1
ATOM 1473 C C . TRP A 1 190 ? -8.908 15.613 -6.897 1.00 95.62 190 TRP A C 1
ATOM 1475 O O . TRP A 1 190 ? -9.314 15.396 -5.756 1.00 95.62 190 TRP A O 1
ATOM 1485 N N . SER A 1 191 ? -9.633 16.269 -7.804 1.00 95.06 191 SER A N 1
ATOM 1486 C CA . SER A 1 191 ? -10.851 17.020 -7.484 1.00 95.06 191 SER A CA 1
ATOM 1487 C C . SER A 1 191 ? -12.175 16.277 -7.737 1.00 95.06 191 SER A C 1
ATOM 1489 O O . SER A 1 191 ? -13.248 16.867 -7.584 1.00 95.06 191 SER A O 1
ATOM 1491 N N . ALA A 1 192 ? -12.138 14.995 -8.114 1.00 94.19 192 ALA A N 1
ATOM 1492 C CA . ALA A 1 192 ? -13.347 14.185 -8.271 1.00 94.19 192 ALA A CA 1
ATOM 1493 C C . ALA A 1 192 ? -14.050 13.932 -6.926 1.00 94.19 192 ALA A C 1
ATOM 1495 O O . ALA A 1 192 ? -13.402 13.628 -5.926 1.00 94.19 192 ALA A O 1
ATOM 1496 N N . ASP A 1 193 ? -15.388 13.976 -6.911 1.00 93.00 193 ASP A N 1
ATOM 1497 C CA . ASP A 1 193 ? -16.171 13.655 -5.708 1.00 93.00 193 ASP A CA 1
ATOM 1498 C C . ASP A 1 193 ? -16.060 12.180 -5.328 1.00 93.00 193 ASP A C 1
ATOM 1500 O O . ASP A 1 193 ? -16.003 11.879 -4.144 1.00 93.00 193 ASP A O 1
ATOM 1504 N N . LYS A 1 194 ? -16.012 11.274 -6.314 1.00 94.00 194 LYS A N 1
ATOM 1505 C CA . LYS A 1 194 ? -15.769 9.832 -6.164 1.00 94.00 194 LYS A CA 1
ATOM 1506 C C . LYS A 1 194 ? -14.765 9.372 -7.225 1.00 94.00 194 LYS A C 1
ATOM 1508 O O . LYS A 1 194 ? -14.867 9.833 -8.359 1.00 94.00 194 LYS A O 1
ATOM 1513 N N . PRO A 1 195 ? -13.811 8.486 -6.895 1.00 94.94 195 PRO A N 1
ATOM 1514 C CA . PRO A 1 195 ? -13.523 7.906 -5.570 1.00 94.94 195 PRO A CA 1
ATOM 1515 C C . PRO A 1 195 ? -12.825 8.869 -4.578 1.00 94.94 195 PRO A C 1
ATOM 1517 O O . PRO A 1 195 ? -12.335 8.423 -3.531 1.00 94.94 195 PRO A O 1
ATOM 1520 N N . GLY A 1 196 ? -12.747 10.164 -4.912 1.00 94.75 196 GLY A N 1
ATOM 1521 C CA . GLY A 1 196 ? -12.086 11.194 -4.111 1.00 94.75 196 GLY A CA 1
ATOM 1522 C C . GLY A 1 196 ? -10.571 11.263 -4.324 1.00 94.75 196 GLY A C 1
ATOM 1523 O O . GLY A 1 196 ? -9.983 10.319 -4.861 1.00 94.75 196 GLY A O 1
ATOM 1524 N N . PRO A 1 197 ? -9.905 12.325 -3.827 1.00 95.69 197 PRO A N 1
ATOM 1525 C CA . PRO A 1 197 ? -8.448 12.365 -3.748 1.00 95.69 197 PRO A CA 1
ATOM 1526 C C . PRO A 1 197 ? -7.950 11.200 -2.894 1.00 95.69 197 PRO A C 1
ATOM 1528 O O . PRO A 1 197 ? -8.601 10.802 -1.921 1.00 95.69 197 PRO A O 1
ATOM 1531 N N . GLN A 1 198 ? -6.803 10.629 -3.246 1.00 92.94 198 GLN A N 1
ATOM 1532 C CA . GLN A 1 198 ? -6.289 9.422 -2.609 1.00 92.94 198 GLN A CA 1
ATOM 1533 C C . GLN A 1 198 ? -4.785 9.522 -2.363 1.00 92.94 198 GLN A C 1
ATOM 1535 O O . GLN A 1 198 ? -4.066 10.252 -3.037 1.00 92.94 198 GLN A O 1
ATOM 1540 N N . ASN A 1 199 ? -4.306 8.789 -1.357 1.00 93.00 199 ASN A N 1
ATOM 1541 C CA . ASN A 1 199 ? -2.921 8.858 -0.902 1.00 93.00 199 ASN A CA 1
ATOM 1542 C C . ASN A 1 199 ? -1.848 8.612 -1.980 1.00 93.00 199 ASN A C 1
ATOM 1544 O O . ASN A 1 199 ? -0.827 9.292 -2.003 1.00 93.00 199 ASN A O 1
ATOM 1548 N N . CYS A 1 200 ? -2.016 7.610 -2.836 1.00 90.19 200 CYS A N 1
ATOM 1549 C CA . CYS A 1 200 ? -1.162 7.330 -3.997 1.00 90.19 200 CYS A CA 1
ATOM 1550 C C . CYS A 1 200 ? -1.304 8.356 -5.132 1.00 90.19 200 CYS A C 1
ATOM 1552 O O . CYS A 1 200 ? -0.463 8.345 -6.024 1.00 90.19 200 CYS A O 1
ATOM 1554 N N . GLY A 1 201 ? -2.282 9.255 -5.054 1.00 93.81 201 GLY A N 1
ATOM 1555 C CA . GLY A 1 201 ? -2.582 10.240 -6.081 1.00 93.81 201 GLY A CA 1
ATOM 1556 C C . GLY A 1 201 ? -3.467 9.687 -7.198 1.00 93.81 201 GLY A C 1
ATOM 1557 O O . GLY A 1 201 ? -3.893 8.525 -7.138 1.00 93.81 201 GLY A O 1
ATOM 1558 N N . PRO A 1 202 ? -3.775 10.521 -8.202 1.00 94.94 202 PRO A N 1
ATOM 1559 C CA . PRO A 1 202 ? -4.449 10.080 -9.405 1.00 94.94 202 PRO A CA 1
ATOM 1560 C C . PRO A 1 202 ? -3.539 9.152 -10.216 1.00 94.94 202 PRO A C 1
ATOM 1562 O O . PRO A 1 202 ? -2.343 9.008 -9.968 1.00 94.94 202 PRO A O 1
ATOM 1565 N N . TRP A 1 203 ? -4.116 8.492 -11.203 1.00 94.19 203 TRP A N 1
ATOM 1566 C CA . TRP A 1 203 ? -3.392 7.746 -12.206 1.00 94.19 203 TRP A CA 1
ATOM 1567 C C . TRP A 1 203 ? -2.788 8.706 -13.236 1.00 94.19 203 TRP A C 1
ATOM 1569 O O . TRP A 1 203 ? -3.514 9.440 -13.905 1.00 94.19 203 TRP A O 1
ATOM 1579 N N . PHE A 1 204 ? -1.460 8.682 -13.366 1.00 93.44 204 PHE A N 1
ATOM 1580 C CA . PHE A 1 204 ? -0.695 9.617 -14.200 1.00 93.44 204 PHE A CA 1
ATOM 1581 C C . PHE A 1 204 ? -0.419 9.116 -15.630 1.00 93.44 204 PHE A C 1
ATOM 1583 O O . PHE A 1 204 ? 0.123 9.876 -16.435 1.00 93.44 204 PHE A O 1
ATOM 1590 N N . GLY A 1 205 ? -0.764 7.862 -15.950 1.00 87.69 205 GLY A N 1
ATOM 1591 C CA . GLY A 1 205 ? -0.378 7.219 -17.213 1.00 87.69 205 GLY A CA 1
ATOM 1592 C C . GLY A 1 205 ? -1.126 7.717 -18.448 1.00 87.69 205 GLY A C 1
ATOM 1593 O O . GLY A 1 205 ? -0.515 7.906 -19.496 1.00 87.69 205 GLY A O 1
ATOM 1594 N N . ASP A 1 206 ? -2.430 7.975 -18.338 1.00 86.25 206 ASP A N 1
ATOM 1595 C CA . ASP A 1 206 ? -3.281 8.385 -19.469 1.00 86.25 206 ASP A CA 1
ATOM 1596 C C . ASP A 1 206 ? -4.163 9.620 -19.183 1.00 86.25 206 ASP A C 1
ATOM 1598 O O . ASP A 1 206 ? -4.965 10.002 -20.032 1.00 86.25 206 ASP A O 1
ATOM 1602 N N . ASN A 1 207 ? -3.957 10.313 -18.052 1.00 90.38 207 ASN A N 1
ATOM 1603 C CA . ASN A 1 207 ? -4.778 11.462 -17.619 1.00 90.38 207 ASN A CA 1
ATOM 1604 C C . ASN A 1 207 ? -4.046 12.819 -17.638 1.00 90.38 207 ASN A C 1
ATOM 1606 O O . ASN A 1 207 ? -4.458 13.756 -16.956 1.00 90.38 207 ASN A O 1
ATOM 1610 N N . TYR A 1 208 ? -2.950 12.952 -18.394 1.00 95.44 208 TYR A N 1
ATOM 1611 C CA . TYR A 1 208 ? -2.105 14.157 -18.367 1.00 95.44 208 TYR A CA 1
ATOM 1612 C C . TYR A 1 208 ? -2.885 15.469 -18.564 1.00 95.44 208 TYR A C 1
ATOM 1614 O O . TYR A 1 208 ? -2.717 16.392 -17.772 1.00 95.44 208 TYR A O 1
ATOM 1622 N N . GLU A 1 209 ? -3.735 15.555 -19.591 1.00 95.81 209 GLU A N 1
ATOM 1623 C CA . GLU A 1 209 ? -4.449 16.799 -19.921 1.00 95.81 209 GLU A CA 1
ATOM 1624 C C . GLU A 1 209 ? -5.460 17.191 -18.829 1.00 95.81 209 GLU A C 1
ATOM 1626 O O . GLU A 1 209 ? -5.603 18.369 -18.505 1.00 95.81 209 GLU A O 1
ATOM 1631 N N . GLU A 1 210 ? -6.119 16.211 -18.199 1.00 94.94 210 GLU A N 1
ATOM 1632 C CA . GLU A 1 210 ? -7.067 16.464 -17.107 1.00 94.94 210 GLU A CA 1
ATOM 1633 C C . GLU A 1 210 ? -6.340 16.975 -15.852 1.00 94.94 210 GLU A C 1
ATOM 1635 O O . GLU A 1 210 ? -6.752 17.970 -15.250 1.00 94.94 210 GLU A O 1
ATOM 1640 N N . LEU A 1 211 ? -5.201 16.358 -15.515 1.00 96.06 211 LEU A N 1
ATOM 1641 C CA . LEU A 1 211 ? -4.343 16.782 -14.405 1.00 96.06 211 LEU A CA 1
ATOM 1642 C C . LEU A 1 211 ? -3.704 18.152 -14.654 1.00 96.06 211 LEU A C 1
ATOM 1644 O O . LEU A 1 211 ? -3.605 18.964 -13.734 1.00 96.06 211 LEU A O 1
ATOM 1648 N N . LYS A 1 212 ? -3.300 18.438 -15.899 1.00 96.75 212 LYS A N 1
ATOM 1649 C CA . LYS A 1 212 ? -2.825 19.764 -16.311 1.00 96.75 212 LYS A CA 1
ATOM 1650 C C . LYS A 1 212 ? -3.909 20.818 -16.070 1.00 96.75 212 LYS A C 1
ATOM 1652 O O . LYS A 1 212 ? -3.604 21.872 -15.519 1.00 96.75 212 LYS A O 1
ATOM 1657 N N . GLY A 1 213 ? -5.154 20.528 -16.450 1.00 95.75 213 GLY A N 1
ATOM 1658 C CA . GLY A 1 213 ? -6.282 21.455 -16.325 1.00 95.75 213 GLY A CA 1
ATOM 1659 C C . GLY A 1 213 ? -6.679 21.787 -14.881 1.00 95.75 213 GLY A C 1
ATOM 1660 O O . GLY A 1 213 ? -7.031 22.932 -14.593 1.00 95.75 213 GLY A O 1
ATOM 1661 N N . GLU A 1 214 ? -6.603 20.826 -13.952 1.00 95.00 214 GLU A N 1
ATOM 1662 C CA . GLU A 1 214 ? -6.895 21.089 -12.529 1.00 95.00 214 GLU A CA 1
ATOM 1663 C C . GLU A 1 214 ? -5.708 21.668 -11.740 1.00 95.00 214 GLU A C 1
ATOM 1665 O O . GLU A 1 214 ? -5.863 22.108 -10.593 1.00 95.00 214 GLU A O 1
ATOM 1670 N N . CYS A 1 215 ? -4.522 21.687 -12.352 1.00 95.62 215 CYS A N 1
ATOM 1671 C CA . CYS A 1 215 ? -3.336 22.288 -11.776 1.00 95.62 215 CYS A CA 1
ATOM 1672 C C . CYS A 1 215 ? -3.385 23.815 -11.930 1.00 95.62 215 CYS A C 1
ATOM 1674 O O . CYS A 1 215 ? -3.373 24.341 -13.042 1.00 95.62 215 CYS A O 1
ATOM 1676 N N . ALA A 1 216 ? -3.339 24.558 -10.820 1.00 93.56 216 ALA A N 1
ATOM 1677 C CA . ALA A 1 216 ? -3.228 26.023 -10.831 1.00 93.56 216 ALA A CA 1
ATOM 1678 C C . ALA A 1 216 ? -1.988 26.516 -11.606 1.00 93.56 216 ALA A C 1
ATOM 1680 O O . ALA A 1 216 ? -1.966 27.627 -12.128 1.00 93.56 216 ALA A O 1
ATOM 1681 N N . ARG A 1 217 ? -0.968 25.657 -11.722 1.00 93.31 217 ARG A N 1
ATOM 1682 C CA . ARG A 1 217 ? 0.268 25.876 -12.480 1.00 93.31 217 ARG A CA 1
ATOM 1683 C C . ARG A 1 217 ? 0.385 24.908 -13.658 1.00 93.31 217 ARG A C 1
ATOM 1685 O O . ARG A 1 217 ? 1.476 24.413 -13.932 1.00 93.31 217 ARG A O 1
ATOM 1692 N N . GLY A 1 218 ? -0.724 24.634 -14.347 1.00 92.44 218 GLY A N 1
ATOM 1693 C CA . GLY A 1 218 ? -0.809 23.645 -15.426 1.00 92.44 218 GLY A CA 1
ATOM 1694 C C . GLY A 1 218 ? 0.283 23.763 -16.490 1.00 92.44 218 GLY A C 1
ATOM 1695 O O . GLY A 1 218 ? 0.856 22.752 -16.880 1.00 92.44 218 GLY A O 1
ATOM 1696 N N . GLU A 1 219 ? 0.675 24.971 -16.898 1.00 94.00 219 GLU A N 1
ATOM 1697 C CA . GLU A 1 219 ? 1.776 25.151 -17.864 1.00 94.00 219 GLU A CA 1
ATOM 1698 C C . GLU A 1 219 ? 3.143 24.659 -17.353 1.00 94.00 219 GLU A C 1
ATOM 1700 O O . GLU A 1 219 ? 4.012 24.295 -18.141 1.00 94.00 219 GLU A O 1
ATOM 1705 N N . GLY A 1 220 ? 3.328 24.579 -16.033 1.00 94.75 220 GLY A N 1
ATOM 1706 C CA . GLY A 1 220 ? 4.500 23.970 -15.408 1.00 94.75 220 GLY A CA 1
ATOM 1707 C C . GLY A 1 220 ? 4.413 22.447 -15.260 1.00 94.75 220 GLY A C 1
ATOM 1708 O O . GLY A 1 220 ? 5.438 21.815 -15.002 1.00 94.75 220 GLY A O 1
ATOM 1709 N N . PHE A 1 221 ? 3.231 21.837 -15.419 1.00 96.19 221 PHE A N 1
ATOM 1710 C CA . PHE A 1 221 ? 3.061 20.384 -15.370 1.00 96.19 221 PHE A CA 1
ATOM 1711 C C . PHE A 1 221 ? 3.251 19.782 -16.766 1.00 96.19 221 PHE A C 1
ATOM 1713 O O . PHE A 1 221 ? 2.408 19.910 -17.653 1.00 96.19 221 PHE A O 1
ATOM 1720 N N . THR A 1 222 ? 4.380 19.109 -16.983 1.00 96.44 222 THR A N 1
ATOM 1721 C CA . THR A 1 222 ? 4.774 18.608 -18.312 1.00 96.44 222 THR A CA 1
ATOM 1722 C C . THR A 1 222 ? 4.440 17.128 -18.514 1.00 96.44 222 THR A C 1
ATOM 1724 O O . THR A 1 222 ? 4.356 16.352 -17.561 1.00 96.44 222 THR A O 1
ATOM 1727 N N . LYS A 1 223 ? 4.345 16.686 -19.777 1.00 95.94 223 LYS A N 1
ATOM 1728 C CA . LYS A 1 223 ? 4.186 15.257 -20.117 1.00 95.94 223 LYS A CA 1
ATOM 1729 C C . LYS A 1 223 ? 5.305 14.388 -19.539 1.00 95.94 223 LYS A C 1
ATOM 1731 O O . LYS A 1 223 ? 5.051 13.266 -19.116 1.00 95.94 223 LYS A O 1
ATOM 1736 N N . ALA A 1 224 ? 6.530 14.913 -19.471 1.00 94.44 224 ALA A N 1
ATOM 1737 C CA . ALA A 1 224 ? 7.666 14.212 -18.876 1.00 94.44 224 ALA A CA 1
ATOM 1738 C C . ALA A 1 224 ? 7.481 13.984 -17.365 1.00 94.44 224 ALA A C 1
ATOM 1740 O O . ALA A 1 224 ? 7.764 12.887 -16.884 1.00 94.44 224 ALA A O 1
ATOM 1741 N N . MET A 1 225 ? 6.954 14.979 -16.637 1.00 95.94 225 MET A N 1
ATOM 1742 C CA . MET A 1 225 ? 6.602 14.839 -15.218 1.00 95.94 225 MET A CA 1
ATOM 1743 C C . MET A 1 225 ? 5.526 13.766 -15.009 1.00 95.94 225 MET A C 1
ATOM 1745 O O . MET A 1 225 ? 5.688 12.910 -14.140 1.00 95.94 225 MET A O 1
ATOM 1749 N N . SER A 1 226 ? 4.465 13.780 -15.825 1.00 95.88 226 SER A N 1
ATOM 1750 C CA . SER A 1 226 ? 3.389 12.776 -15.767 1.00 95.88 226 SER A CA 1
ATOM 1751 C C . SER A 1 226 ? 3.906 11.371 -16.075 1.00 95.88 226 SER A C 1
ATOM 1753 O O . SER A 1 226 ? 3.655 10.446 -15.314 1.00 95.88 226 SER A O 1
ATOM 1755 N N . ALA A 1 227 ? 4.707 11.215 -17.134 1.00 94.69 227 ALA A N 1
ATOM 1756 C CA . ALA A 1 227 ? 5.291 9.928 -17.511 1.00 94.69 227 ALA A CA 1
ATOM 1757 C C . ALA A 1 227 ? 6.271 9.389 -16.454 1.00 94.69 227 ALA A C 1
ATOM 1759 O O . ALA A 1 227 ? 6.379 8.180 -16.269 1.00 94.69 227 ALA A O 1
ATOM 1760 N N . GLY A 1 228 ? 7.000 10.270 -15.760 1.00 94.44 228 GLY A N 1
ATOM 1761 C CA . GLY A 1 228 ? 7.806 9.892 -14.599 1.00 94.44 228 GLY A CA 1
ATOM 1762 C C . GLY A 1 228 ? 6.942 9.302 -13.488 1.00 94.44 228 GLY A C 1
ATOM 1763 O O . GLY A 1 228 ? 7.197 8.183 -13.050 1.00 94.44 228 GLY A O 1
ATOM 1764 N N . LEU A 1 229 ? 5.887 10.018 -13.090 1.00 94.31 229 LEU A N 1
ATOM 1765 C CA . LEU A 1 229 ? 4.954 9.562 -12.057 1.00 94.31 229 LEU A CA 1
ATOM 1766 C C . LEU A 1 229 ? 4.224 8.271 -12.448 1.00 94.31 229 LEU A C 1
ATOM 1768 O O . LEU A 1 229 ? 4.056 7.418 -11.587 1.00 94.31 229 LEU A O 1
ATOM 1772 N N . ASP A 1 230 ? 3.866 8.085 -13.721 1.00 94.19 230 ASP A N 1
ATOM 1773 C CA . ASP A 1 230 ? 3.283 6.838 -14.239 1.00 94.19 230 ASP A CA 1
ATOM 1774 C C . ASP A 1 230 ? 4.211 5.634 -14.018 1.00 94.19 230 ASP A C 1
ATOM 1776 O O . ASP A 1 230 ? 3.829 4.663 -13.361 1.00 94.19 230 ASP A O 1
ATOM 1780 N N . ARG A 1 231 ? 5.483 5.727 -14.437 1.00 93.44 231 ARG A N 1
ATOM 1781 C CA . ARG A 1 231 ? 6.477 4.681 -14.124 1.00 93.44 231 ARG A CA 1
ATOM 1782 C C . ARG A 1 231 ? 6.618 4.476 -12.613 1.00 93.44 231 ARG A C 1
ATOM 1784 O O . ARG A 1 231 ? 6.693 3.345 -12.133 1.00 93.44 231 ARG A O 1
ATOM 1791 N N . GLY A 1 232 ? 6.594 5.574 -11.860 1.00 90.19 232 GLY A N 1
ATOM 1792 C CA . GLY A 1 232 ? 6.593 5.585 -10.402 1.00 90.19 232 GLY A CA 1
ATOM 1793 C C . GLY A 1 232 ? 5.339 4.981 -9.755 1.00 90.19 232 GLY A C 1
ATOM 1794 O O . GLY A 1 232 ? 5.411 4.642 -8.573 1.00 90.19 232 GLY A O 1
ATOM 1795 N N . CYS A 1 233 ? 4.223 4.828 -10.474 1.00 89.50 233 CYS A N 1
ATOM 1796 C CA . CYS A 1 233 ? 3.042 4.058 -10.068 1.00 89.50 233 CYS A CA 1
ATOM 1797 C C . CYS A 1 233 ? 3.217 2.575 -10.419 1.00 89.50 233 CYS A C 1
ATOM 1799 O O . CYS A 1 233 ? 2.964 1.714 -9.575 1.00 89.50 233 CYS A O 1
ATOM 1801 N N . ASN A 1 234 ? 3.722 2.280 -11.622 1.00 90.50 234 ASN A N 1
ATOM 1802 C CA . ASN A 1 234 ? 3.953 0.919 -12.126 1.00 90.50 234 ASN A CA 1
ATOM 1803 C C . ASN A 1 234 ? 4.961 0.109 -11.313 1.00 90.50 234 ASN A C 1
ATOM 1805 O O . ASN A 1 234 ? 4.889 -1.113 -11.310 1.00 90.50 234 ASN A O 1
ATOM 1809 N N . LYS A 1 235 ? 5.790 0.765 -10.497 1.00 85.56 235 LYS A N 1
ATOM 1810 C CA . LYS A 1 235 ? 6.630 0.096 -9.497 1.00 85.56 235 LYS A CA 1
ATOM 1811 C C . LYS A 1 235 ? 5.862 -0.879 -8.591 1.00 85.56 235 LYS A C 1
ATOM 1813 O O . LYS A 1 235 ? 6.400 -1.911 -8.205 1.00 85.56 235 LYS A O 1
ATOM 1818 N N . CYS A 1 236 ? 4.622 -0.535 -8.229 1.00 82.88 236 CYS A N 1
ATOM 1819 C CA . CYS A 1 236 ? 3.777 -1.291 -7.300 1.00 82.88 236 CYS A CA 1
ATOM 1820 C C . CYS A 1 236 ? 2.867 -2.320 -7.995 1.00 82.88 236 CYS A C 1
ATOM 1822 O O . CYS A 1 236 ? 2.076 -2.973 -7.314 1.00 82.88 236 CYS A O 1
ATOM 1824 N N . HIS A 1 237 ? 2.910 -2.407 -9.326 1.00 85.75 237 HIS A N 1
ATOM 1825 C CA . HIS A 1 237 ? 1.975 -3.187 -10.128 1.00 85.75 237 HIS A CA 1
ATOM 1826 C C . HIS A 1 237 ? 2.650 -4.465 -10.628 1.00 85.75 237 HIS A C 1
ATOM 1828 O O . HIS A 1 237 ? 3.675 -4.403 -11.298 1.00 85.75 237 HIS A O 1
ATOM 1834 N N . ALA A 1 238 ? 2.080 -5.608 -10.244 1.00 89.62 238 ALA A N 1
ATOM 1835 C CA . ALA A 1 238 ? 2.703 -6.913 -10.414 1.00 89.62 238 ALA A CA 1
ATOM 1836 C C . ALA A 1 238 ? 2.604 -7.453 -11.853 1.00 89.62 238 ALA A C 1
ATOM 1838 O O . ALA A 1 238 ? 1.779 -7.009 -12.650 1.00 89.62 238 ALA A O 1
ATOM 1839 N N . SER A 1 239 ? 3.438 -8.449 -12.132 1.00 92.88 239 SER A N 1
ATOM 1840 C CA . SER A 1 239 ? 3.458 -9.306 -13.320 1.00 92.88 239 SER A CA 1
ATOM 1841 C C . SER A 1 239 ? 3.407 -10.793 -12.917 1.00 92.88 239 SER A C 1
ATOM 1843 O O . SER A 1 239 ? 3.182 -11.113 -11.745 1.00 92.88 239 SER A O 1
ATOM 1845 N N . CYS A 1 240 ? 3.601 -11.724 -13.856 1.00 94.06 240 CYS A N 1
ATOM 1846 C CA . CYS A 1 240 ? 3.605 -13.158 -13.559 1.00 94.06 240 CYS A CA 1
ATOM 1847 C C . CYS A 1 240 ? 4.816 -13.520 -12.685 1.00 94.06 240 CYS A C 1
ATOM 1849 O O . CYS A 1 240 ? 4.673 -14.116 -11.612 1.00 94.06 240 CYS A O 1
ATOM 1851 N N . ASN A 1 241 ? 6.012 -13.099 -13.098 1.00 92.88 241 ASN A N 1
ATOM 1852 C CA . ASN A 1 241 ? 7.245 -13.422 -12.374 1.00 92.88 241 ASN A CA 1
ATOM 1853 C C . ASN A 1 241 ? 7.337 -12.709 -11.026 1.00 92.88 241 ASN A C 1
ATOM 1855 O O . ASN A 1 241 ? 7.938 -13.231 -10.091 1.00 92.88 241 ASN A O 1
ATOM 1859 N N . ASP A 1 242 ? 6.685 -11.557 -10.892 1.00 92.75 242 ASP A N 1
ATOM 1860 C CA . ASP A 1 242 ? 6.616 -10.814 -9.637 1.00 92.75 242 ASP A CA 1
ATOM 1861 C C . ASP A 1 242 ? 6.042 -11.620 -8.471 1.00 92.75 242 ASP A C 1
ATOM 1863 O O . ASP A 1 242 ? 6.370 -11.324 -7.323 1.00 92.75 242 ASP A O 1
ATOM 1867 N N . CYS A 1 243 ? 5.172 -12.592 -8.760 1.00 92.25 243 CYS A N 1
ATOM 1868 C CA . CYS A 1 243 ? 4.549 -13.456 -7.763 1.00 92.25 243 CYS A CA 1
ATOM 1869 C C . CYS A 1 243 ? 5.076 -14.892 -7.802 1.00 92.25 243 CYS A C 1
ATOM 1871 O O . CYS A 1 243 ? 5.153 -15.536 -6.755 1.00 92.25 243 CYS A O 1
ATOM 1873 N N . HIS A 1 244 ? 5.412 -15.401 -8.987 1.00 93.38 244 HIS A N 1
ATOM 1874 C CA . HIS A 1 244 ? 5.675 -16.825 -9.176 1.00 93.38 244 HIS A CA 1
ATOM 1875 C C . HIS A 1 244 ? 7.157 -17.192 -9.205 1.00 93.38 244 HIS A C 1
ATOM 1877 O O . HIS A 1 244 ? 7.465 -18.346 -8.932 1.00 93.38 244 HIS A O 1
ATOM 1883 N N . TYR A 1 245 ? 8.072 -16.262 -9.486 1.00 92.44 245 TYR A N 1
ATOM 1884 C CA . TYR A 1 245 ? 9.505 -16.560 -9.478 1.00 92.44 245 TYR A CA 1
ATOM 1885 C C . TYR A 1 245 ? 10.068 -16.562 -8.049 1.00 92.44 245 TYR A C 1
ATOM 1887 O O . TYR A 1 245 ? 9.821 -15.644 -7.266 1.00 92.44 245 TYR A O 1
ATOM 1895 N N . GLU A 1 246 ? 10.862 -17.578 -7.710 1.00 91.00 246 GLU A N 1
ATOM 1896 C CA . GLU A 1 246 ? 11.371 -17.815 -6.352 1.00 91.00 246 GLU A CA 1
ATOM 1897 C C . GLU A 1 246 ? 12.829 -17.380 -6.151 1.00 91.00 246 GLU A C 1
ATOM 1899 O O . GLU A 1 246 ? 13.532 -17.892 -5.277 1.00 91.00 246 GLU A O 1
ATOM 1904 N N . GLY A 1 247 ? 13.300 -16.397 -6.922 1.00 86.56 247 GLY A N 1
ATOM 1905 C CA . GLY A 1 247 ? 14.686 -15.928 -6.832 1.00 86.56 247 GLY A CA 1
ATOM 1906 C C . GLY A 1 247 ? 15.077 -15.307 -5.493 1.00 86.56 247 GLY A C 1
ATOM 1907 O O . GLY A 1 247 ? 16.257 -15.071 -5.272 1.00 86.56 247 GLY A O 1
ATOM 1908 N N . HIS A 1 248 ? 14.133 -15.026 -4.590 1.00 83.75 248 HIS A N 1
ATOM 1909 C CA . HIS A 1 248 ? 14.425 -14.564 -3.227 1.00 83.75 248 HIS A CA 1
ATOM 1910 C C . HIS A 1 248 ? 14.912 -15.676 -2.293 1.00 83.75 248 HIS A C 1
ATOM 1912 O O . HIS A 1 248 ? 15.405 -15.371 -1.204 1.00 83.75 248 HIS A O 1
ATOM 1918 N N . LYS A 1 249 ? 14.771 -16.949 -2.679 1.00 85.56 249 LYS A N 1
ATOM 1919 C CA . LYS A 1 249 ? 15.249 -18.088 -1.893 1.00 85.56 249 LYS A CA 1
ATOM 1920 C C . LYS A 1 249 ? 16.733 -18.301 -2.146 1.00 85.56 249 LYS A C 1
ATOM 1922 O O . LYS A 1 249 ? 17.161 -18.457 -3.285 1.00 85.56 249 LYS A O 1
ATOM 1927 N N . ALA A 1 250 ? 17.521 -18.335 -1.073 1.00 80.19 250 ALA A N 1
ATOM 1928 C CA . ALA A 1 250 ? 18.949 -18.600 -1.176 1.00 80.19 250 ALA A CA 1
ATOM 1929 C C . ALA A 1 250 ? 19.169 -20.006 -1.748 1.00 80.19 250 ALA A C 1
ATOM 1931 O O . ALA A 1 250 ? 18.902 -21.007 -1.083 1.00 80.19 250 ALA A O 1
ATOM 1932 N N . SER A 1 251 ? 19.632 -20.074 -2.993 1.00 81.38 251 SER A N 1
ATOM 1933 C CA . SER A 1 251 ? 19.895 -21.323 -3.695 1.00 81.38 251 SER A CA 1
ATOM 1934 C C . SER A 1 251 ? 20.941 -21.103 -4.792 1.00 81.38 251 SER A C 1
ATOM 1936 O O . SER A 1 251 ? 21.372 -19.979 -5.047 1.00 81.38 251 SER A O 1
ATOM 1938 N N . LYS A 1 252 ? 21.388 -22.185 -5.436 1.00 80.19 252 LYS A N 1
ATOM 1939 C CA . LYS A 1 252 ? 22.117 -22.078 -6.711 1.00 80.19 252 LYS A CA 1
ATOM 1940 C C . LYS A 1 252 ? 21.167 -21.986 -7.909 1.00 80.19 252 LYS A C 1
ATOM 1942 O O . LYS A 1 252 ? 21.617 -21.607 -8.988 1.00 80.19 252 LYS A O 1
ATOM 1947 N N . ALA A 1 253 ? 19.884 -22.272 -7.680 1.00 82.56 253 ALA A N 1
ATOM 1948 C CA . ALA A 1 253 ? 18.875 -22.371 -8.709 1.00 82.56 253 ALA A CA 1
ATOM 1949 C C . ALA A 1 253 ? 18.469 -20.998 -9.245 1.00 82.56 253 ALA A C 1
ATOM 1951 O O . ALA A 1 253 ? 18.262 -20.061 -8.473 1.00 82.56 253 ALA A O 1
ATOM 1952 N N . ARG A 1 254 ? 18.364 -20.868 -10.567 1.00 85.88 254 ARG A N 1
ATOM 1953 C CA . ARG A 1 254 ? 18.104 -19.603 -11.274 1.00 85.88 254 ARG A CA 1
ATOM 1954 C C . ARG A 1 254 ? 16.743 -19.561 -11.968 1.00 85.88 254 ARG A C 1
ATOM 1956 O O . ARG A 1 254 ? 16.354 -18.489 -12.420 1.00 85.88 254 ARG A O 1
ATOM 1963 N N . HIS A 1 255 ? 16.035 -20.685 -12.047 1.00 91.50 255 HIS A N 1
ATOM 1964 C CA . HIS A 1 255 ? 14.761 -20.816 -12.759 1.00 91.50 255 HIS A CA 1
ATOM 1965 C C . HIS A 1 255 ? 13.699 -21.543 -11.930 1.00 91.50 255 HIS A C 1
ATOM 1967 O O . HIS A 1 255 ? 13.007 -22.418 -12.433 1.00 91.50 255 HIS A O 1
ATOM 1973 N N . THR A 1 256 ? 13.569 -21.198 -10.650 1.00 91.38 256 THR A N 1
ATOM 1974 C CA . THR A 1 256 ? 12.564 -21.800 -9.768 1.00 91.38 256 THR A CA 1
ATOM 1975 C C . THR A 1 256 ? 11.289 -20.972 -9.720 1.00 91.38 256 THR A C 1
ATOM 1977 O O . THR A 1 256 ? 11.317 -19.747 -9.562 1.00 91.38 256 THR A O 1
ATOM 1980 N N . PHE A 1 257 ? 10.156 -21.663 -9.830 1.00 92.38 257 PHE A N 1
ATOM 1981 C CA . PHE A 1 257 ? 8.832 -21.058 -9.820 1.00 92.38 257 PHE A CA 1
ATOM 1982 C C . PHE A 1 257 ? 7.897 -21.793 -8.863 1.00 92.38 257 PHE A C 1
ATOM 1984 O O . PHE A 1 257 ? 7.975 -23.009 -8.701 1.00 92.38 257 PHE A O 1
ATOM 1991 N N . THR A 1 258 ? 6.955 -21.060 -8.274 1.00 91.56 258 THR A N 1
ATOM 1992 C CA . THR A 1 258 ? 5.918 -21.621 -7.407 1.00 91.56 258 THR A CA 1
ATOM 1993 C C . THR A 1 258 ? 4.530 -21.399 -7.974 1.00 91.56 258 THR A C 1
ATOM 1995 O O . THR A 1 258 ? 4.184 -20.319 -8.448 1.00 91.56 258 THR A O 1
ATOM 1998 N N . LYS A 1 259 ? 3.670 -22.409 -7.830 1.00 90.38 259 LYS A N 1
ATOM 1999 C CA . LYS A 1 259 ? 2.230 -22.265 -8.072 1.00 90.38 259 LYS A CA 1
ATOM 2000 C C . LYS A 1 259 ? 1.550 -21.394 -7.010 1.00 90.38 259 LYS A C 1
ATOM 2002 O O . LYS A 1 259 ? 0.568 -20.721 -7.310 1.00 90.38 259 LYS A O 1
ATOM 2007 N N . LYS A 1 260 ? 2.035 -21.430 -5.765 1.00 90.56 260 LYS A N 1
ATOM 2008 C CA . LYS A 1 260 ? 1.455 -20.706 -4.626 1.00 90.56 260 LYS A CA 1
ATOM 2009 C C . LYS A 1 260 ? 2.418 -19.604 -4.169 1.00 90.56 260 LYS A C 1
ATOM 2011 O O . LYS A 1 260 ? 3.448 -19.930 -3.580 1.00 90.56 260 LYS A O 1
ATOM 2016 N N . PRO A 1 261 ? 2.082 -18.324 -4.407 1.00 91.50 261 PRO A N 1
ATOM 2017 C CA . PRO A 1 261 ? 2.864 -17.189 -3.931 1.00 91.50 261 PRO A CA 1
ATOM 2018 C C . PRO A 1 261 ? 3.115 -17.242 -2.419 1.00 91.50 261 PRO A C 1
ATOM 2020 O O . PRO A 1 261 ? 2.190 -17.462 -1.633 1.00 91.50 261 PRO A O 1
ATOM 2023 N N . GLU A 1 262 ? 4.361 -17.004 -2.012 1.00 91.44 262 GLU A N 1
ATOM 2024 C CA . GLU A 1 262 ? 4.735 -16.857 -0.603 1.00 91.44 262 GLU A CA 1
ATOM 2025 C C . GLU A 1 262 ? 4.469 -15.437 -0.099 1.00 91.44 262 GLU A C 1
ATOM 2027 O O . GLU A 1 262 ? 4.521 -14.466 -0.856 1.00 91.44 262 GLU A O 1
ATOM 2032 N N . THR A 1 263 ? 4.289 -15.285 1.215 1.00 92.25 263 THR A N 1
ATOM 2033 C CA . THR A 1 263 ? 4.032 -13.979 1.850 1.00 92.25 263 THR A CA 1
ATOM 2034 C C . THR A 1 263 ? 5.057 -12.899 1.466 1.00 92.25 263 THR A C 1
ATOM 2036 O O . THR A 1 263 ? 4.689 -11.744 1.239 1.00 92.25 263 THR A O 1
ATOM 2039 N N . LEU A 1 264 ? 6.342 -13.253 1.335 1.00 91.62 264 LEU A N 1
ATOM 2040 C CA . LEU A 1 264 ? 7.391 -12.298 0.961 1.00 91.62 264 LEU A CA 1
ATOM 2041 C C . LEU A 1 264 ? 7.218 -11.754 -0.467 1.00 91.62 264 LEU A C 1
ATOM 2043 O O . LEU A 1 264 ? 7.520 -10.585 -0.724 1.00 91.62 264 LEU A O 1
ATOM 2047 N N . THR A 1 265 ? 6.687 -12.559 -1.388 1.00 91.38 265 THR A N 1
ATOM 2048 C CA . THR A 1 265 ? 6.459 -12.138 -2.775 1.00 91.38 265 THR A CA 1
ATOM 2049 C C . THR A 1 265 ? 5.362 -11.075 -2.854 1.00 91.38 265 THR A C 1
ATOM 2051 O O . THR A 1 265 ? 5.523 -10.063 -3.535 1.00 91.38 265 THR A O 1
ATOM 2054 N N . CYS A 1 266 ? 4.315 -11.200 -2.024 1.00 90.75 266 CYS A N 1
ATOM 2055 C CA . CYS A 1 266 ? 3.263 -10.187 -1.887 1.00 90.75 266 CYS A CA 1
ATOM 2056 C C . CYS A 1 266 ? 3.833 -8.821 -1.466 1.00 90.75 266 CYS A C 1
ATOM 2058 O O . CYS A 1 266 ? 3.231 -7.779 -1.715 1.00 90.75 266 CYS A O 1
ATOM 2060 N N . TYR A 1 267 ? 5.009 -8.808 -0.838 1.00 91.12 267 TYR A N 1
ATOM 2061 C CA . TYR A 1 267 ? 5.718 -7.615 -0.385 1.00 91.12 267 TYR A CA 1
ATOM 2062 C C . TYR A 1 267 ? 6.825 -7.140 -1.342 1.00 91.12 267 TYR A C 1
ATOM 2064 O O . TYR A 1 267 ? 7.461 -6.119 -1.073 1.00 91.12 267 TYR A O 1
ATOM 2072 N N . GLY A 1 268 ? 6.998 -7.808 -2.486 1.00 89.06 268 GLY A N 1
ATOM 2073 C CA . GLY A 1 268 ? 7.951 -7.458 -3.542 1.00 89.06 268 GLY A CA 1
ATOM 2074 C C . GLY A 1 268 ? 9.120 -8.434 -3.705 1.00 89.06 268 GLY A C 1
ATOM 2075 O O . GLY A 1 268 ? 9.965 -8.201 -4.568 1.00 89.06 268 GLY A O 1
ATOM 2076 N N . GLY A 1 269 ? 9.211 -9.499 -2.897 1.00 89.56 269 GLY A N 1
ATOM 2077 C CA . GLY A 1 269 ? 10.217 -10.557 -3.088 1.00 89.56 269 GLY A CA 1
ATOM 2078 C C . GLY A 1 269 ? 11.668 -10.069 -2.981 1.00 89.56 269 GLY A C 1
ATOM 2079 O O . GLY A 1 269 ? 12.558 -10.606 -3.627 1.00 89.56 269 GLY A O 1
ATOM 2080 N N . GLY A 1 270 ? 11.922 -8.986 -2.241 1.00 88.81 270 GLY A N 1
ATOM 2081 C CA . GLY A 1 270 ? 13.257 -8.393 -2.128 1.00 88.81 270 GLY A CA 1
ATOM 2082 C C . GLY A 1 270 ? 13.728 -7.586 -3.343 1.00 88.81 270 GLY A C 1
ATOM 2083 O O . GLY A 1 270 ? 14.872 -7.142 -3.364 1.00 88.81 270 GLY A O 1
ATOM 2084 N N . ARG A 1 271 ? 12.875 -7.325 -4.339 1.00 88.81 271 ARG A N 1
ATOM 2085 C CA . ARG A 1 271 ? 13.199 -6.468 -5.502 1.00 88.81 271 ARG A CA 1
ATOM 2086 C C . ARG A 1 271 ? 13.111 -4.968 -5.216 1.00 88.81 271 ARG A C 1
ATOM 2088 O O . ARG A 1 271 ? 13.243 -4.154 -6.127 1.00 88.81 271 ARG A O 1
ATOM 2095 N N . GLY A 1 272 ? 12.856 -4.619 -3.958 1.00 77.12 272 GLY A N 1
ATOM 2096 C CA . GLY A 1 272 ? 12.464 -3.306 -3.465 1.00 77.12 272 GLY A CA 1
ATOM 2097 C C . GLY A 1 272 ? 11.231 -3.407 -2.552 1.00 77.12 272 GLY A C 1
ATOM 2098 O O . GLY A 1 272 ? 10.609 -4.457 -2.411 1.00 77.12 272 GLY A O 1
ATOM 2099 N N . THR A 1 273 ? 10.837 -2.286 -1.941 1.00 62.19 273 THR A N 1
ATOM 2100 C CA . THR A 1 273 ? 9.646 -2.171 -1.063 1.00 62.19 273 THR A CA 1
ATOM 2101 C C . THR A 1 273 ? 8.435 -1.618 -1.819 1.00 62.19 273 THR A C 1
ATOM 2103 O O . THR A 1 273 ? 8.207 -0.403 -1.807 1.00 62.19 273 THR A O 1
ATOM 2106 N N . ILE A 1 274 ? 7.682 -2.474 -2.519 1.00 64.75 274 ILE A N 1
ATOM 2107 C CA . ILE A 1 274 ? 6.895 -1.969 -3.662 1.00 64.75 274 ILE A CA 1
ATOM 2108 C C . ILE A 1 274 ? 5.471 -2.499 -3.774 1.00 64.75 274 ILE A C 1
ATOM 2110 O O . ILE A 1 274 ? 4.584 -1.704 -4.055 1.00 64.75 274 ILE A O 1
ATOM 2114 N N . CYS A 1 275 ? 5.217 -3.775 -3.493 1.00 80.69 275 CYS A N 1
ATOM 2115 C CA . CYS A 1 275 ? 3.856 -4.318 -3.552 1.00 80.69 275 CYS A CA 1
ATOM 2116 C C . CYS A 1 275 ? 3.116 -4.013 -2.240 1.00 80.69 275 CYS A C 1
ATOM 2118 O O . CYS A 1 275 ? 2.971 -2.844 -1.901 1.00 80.69 275 CYS A O 1
ATOM 2120 N N . HIS A 1 276 ? 2.703 -5.004 -1.443 1.00 87.00 276 HIS A N 1
ATOM 2121 C CA . HIS A 1 276 ? 1.915 -4.773 -0.223 1.00 87.00 276 HIS A CA 1
ATOM 2122 C C . HIS A 1 276 ? 2.655 -4.022 0.897 1.00 87.00 276 HIS A C 1
ATOM 2124 O O . HIS A 1 276 ? 1.996 -3.339 1.681 1.00 87.00 276 HIS A O 1
ATOM 2130 N N . ALA A 1 277 ? 3.992 -4.023 0.925 1.00 83.75 277 ALA A N 1
ATOM 2131 C CA . ALA A 1 277 ? 4.771 -3.217 1.875 1.00 83.75 277 ALA A CA 1
ATOM 2132 C C . ALA A 1 277 ? 4.454 -1.707 1.775 1.00 83.75 277 ALA A C 1
ATOM 2134 O O . ALA A 1 277 ? 4.467 -0.976 2.763 1.00 83.75 277 ALA A O 1
ATOM 2135 N N . GLY A 1 278 ? 4.139 -1.210 0.574 1.00 83.88 278 GLY A N 1
ATOM 2136 C CA . GLY A 1 278 ? 3.735 0.181 0.362 1.00 83.88 278 GLY A CA 1
ATOM 2137 C C . GLY A 1 278 ? 2.366 0.514 0.978 1.00 83.88 278 GLY A C 1
ATOM 2138 O O . GLY A 1 278 ? 2.280 1.309 1.912 1.00 83.88 278 GLY A O 1
ATOM 2139 N N . PRO A 1 279 ? 1.259 -0.043 0.467 1.00 84.75 279 PRO A N 1
ATOM 2140 C CA . PRO A 1 279 ? -0.075 0.269 0.941 1.00 84.75 279 PRO A CA 1
ATOM 2141 C C . PRO A 1 279 ? -0.380 -0.297 2.338 1.00 84.75 279 PRO A C 1
ATOM 2143 O O . PRO A 1 279 ? -1.092 0.373 3.083 1.00 84.75 279 PRO A O 1
ATOM 2146 N N . MET A 1 280 ? 0.122 -1.476 2.723 1.00 88.25 280 MET A N 1
ATOM 2147 C CA . MET A 1 280 ? -0.232 -2.100 4.010 1.00 88.25 280 MET A CA 1
ATOM 2148 C C . MET A 1 280 ? 0.645 -1.605 5.159 1.00 88.25 280 MET A C 1
ATOM 2150 O O . MET A 1 280 ? 0.113 -1.159 6.176 1.00 88.25 280 MET A O 1
ATOM 2154 N N . ASP A 1 281 ? 1.965 -1.594 4.985 1.00 88.12 281 ASP A N 1
ATOM 2155 C CA . ASP A 1 281 ? 2.866 -1.119 6.034 1.00 88.12 281 ASP A CA 1
ATOM 2156 C C . ASP A 1 281 ? 3.050 0.390 5.970 1.00 88.12 281 ASP A C 1
ATOM 2158 O O . ASP A 1 281 ? 2.760 1.049 6.954 1.00 88.12 281 ASP A O 1
ATOM 2162 N N . ARG A 1 282 ? 3.441 0.974 4.829 1.00 88.31 282 ARG A N 1
ATOM 2163 C CA . ARG A 1 282 ? 3.785 2.412 4.767 1.00 88.31 282 ARG A CA 1
ATOM 2164 C C . ARG A 1 282 ? 2.592 3.367 4.759 1.00 88.31 282 ARG A C 1
ATOM 2166 O O . ARG A 1 282 ? 2.691 4.467 5.286 1.00 88.31 282 ARG A O 1
ATOM 2173 N N . ARG A 1 283 ? 1.471 2.992 4.145 1.00 90.69 283 ARG A N 1
ATOM 2174 C CA . ARG A 1 283 ? 0.261 3.833 4.107 1.00 90.69 283 ARG A CA 1
ATOM 2175 C C . ARG A 1 283 ? -0.644 3.541 5.296 1.00 90.69 283 ARG A C 1
ATOM 2177 O O . ARG A 1 283 ? -0.901 4.429 6.108 1.00 90.69 283 ARG A O 1
ATOM 2184 N N . ARG A 1 284 ? -1.139 2.305 5.388 1.00 92.31 284 ARG A N 1
ATOM 2185 C CA . ARG A 1 284 ? -2.117 1.917 6.410 1.00 92.31 284 ARG A CA 1
ATOM 2186 C C . ARG A 1 284 ? -1.486 1.848 7.800 1.00 92.31 284 ARG A C 1
ATOM 2188 O O . ARG A 1 284 ? -2.112 2.298 8.750 1.00 92.31 284 ARG A O 1
ATOM 2195 N N . GLY A 1 285 ? -0.252 1.354 7.913 1.00 91.75 285 GLY A N 1
ATOM 2196 C CA . GLY A 1 285 ? 0.389 1.112 9.210 1.00 91.75 285 GLY A CA 1
ATOM 2197 C C . GLY A 1 285 ? -0.095 -0.157 9.902 1.00 91.75 285 GLY A C 1
ATOM 2198 O O . GLY A 1 285 ? 0.192 -0.362 11.079 1.00 91.75 285 GLY A O 1
ATOM 2199 N N . ALA A 1 286 ? -0.820 -1.002 9.169 1.00 92.00 286 ALA A N 1
ATOM 2200 C CA . ALA A 1 286 ? -1.334 -2.284 9.623 1.00 92.00 286 ALA A CA 1
ATOM 2201 C C . ALA A 1 286 ? -0.899 -3.372 8.634 1.00 92.00 286 ALA A C 1
ATOM 2203 O O . ALA A 1 286 ? -1.715 -3.950 7.910 1.00 92.00 286 ALA A O 1
ATOM 2204 N N . GLY A 1 287 ? 0.417 -3.556 8.531 1.00 92.12 287 GLY A N 1
ATOM 2205 C CA . GLY A 1 287 ? 1.033 -4.609 7.737 1.00 92.12 287 GLY A CA 1
ATOM 2206 C C . GLY A 1 287 ? 0.933 -5.983 8.383 1.00 92.12 287 GLY A C 1
ATOM 2207 O O . GLY A 1 287 ? 0.696 -6.101 9.585 1.00 92.12 287 GLY A O 1
ATOM 2208 N N . TYR A 1 288 ? 1.115 -7.015 7.566 1.00 92.69 288 TYR A N 1
ATOM 2209 C CA . TYR A 1 288 ? 1.111 -8.407 8.000 1.00 92.69 288 TYR A CA 1
ATOM 2210 C C . TYR A 1 288 ? 2.485 -8.844 8.527 1.00 92.69 288 TYR A C 1
ATOM 2212 O O . TYR A 1 288 ? 2.591 -9.320 9.649 1.00 92.69 288 TYR A O 1
ATOM 2220 N N . MET A 1 289 ? 3.559 -8.614 7.760 1.00 91.81 289 MET A N 1
ATOM 2221 C CA . MET A 1 289 ? 4.912 -9.007 8.187 1.00 91.81 289 MET A CA 1
ATOM 2222 C C . MET A 1 289 ? 5.538 -8.048 9.208 1.00 91.81 289 MET A C 1
ATOM 2224 O O . MET A 1 289 ? 6.193 -8.507 10.137 1.00 91.81 289 MET A O 1
ATOM 2228 N N . ARG A 1 290 ? 5.330 -6.731 9.048 1.00 88.94 290 ARG A N 1
ATOM 2229 C CA . ARG A 1 290 ? 5.892 -5.666 9.903 1.00 88.94 290 ARG A CA 1
ATOM 2230 C C . ARG A 1 290 ? 7.405 -5.804 10.133 1.00 88.94 290 ARG A C 1
ATOM 2232 O O . ARG A 1 290 ? 8.110 -6.143 9.186 1.00 88.94 290 ARG A O 1
ATOM 2239 N N . GLN A 1 291 ? 7.909 -5.462 11.327 1.00 88.50 291 GLN A N 1
ATOM 2240 C CA . GLN A 1 291 ? 9.335 -5.453 11.670 1.00 88.50 291 GLN A CA 1
ATOM 2241 C C . GLN A 1 291 ? 10.145 -4.598 10.685 1.00 88.50 291 GLN A C 1
ATOM 2243 O O . GLN A 1 291 ? 9.938 -3.383 10.622 1.00 88.50 291 GLN A O 1
ATOM 2248 N N . GLU A 1 292 ? 10.996 -5.198 9.852 1.00 88.88 292 GLU A N 1
ATOM 2249 C CA . GLU A 1 292 ? 11.783 -4.460 8.861 1.00 88.88 292 GLU A CA 1
ATOM 2250 C C . GLU A 1 292 ? 10.934 -3.851 7.731 1.00 88.88 292 GLU A C 1
ATOM 2252 O O . GLU A 1 292 ? 11.397 -2.969 7.007 1.00 88.88 292 GLU A O 1
ATOM 2257 N N . PHE A 1 293 ? 9.688 -4.311 7.567 1.00 90.56 293 PHE A N 1
ATOM 2258 C CA . PHE A 1 293 ? 8.722 -3.728 6.635 1.00 90.56 293 PHE A CA 1
ATOM 2259 C C . PHE A 1 293 ? 7.893 -2.606 7.263 1.00 90.56 293 PHE A C 1
ATOM 2261 O O . PHE A 1 293 ? 7.308 -1.814 6.519 1.00 90.56 293 PHE A O 1
ATOM 2268 N N . ALA A 1 294 ? 7.833 -2.535 8.597 1.00 90.75 294 ALA A N 1
ATOM 2269 C CA . ALA A 1 294 ? 7.061 -1.530 9.312 1.00 90.75 294 ALA A CA 1
ATOM 2270 C C . ALA A 1 294 ? 7.704 -0.145 9.211 1.00 90.75 294 ALA A C 1
ATOM 2272 O O . ALA A 1 294 ? 8.891 0.006 8.928 1.00 90.75 294 ALA A O 1
ATOM 2273 N N . PHE A 1 295 ? 6.889 0.881 9.447 1.00 89.94 295 PHE A N 1
ATOM 2274 C CA . PHE A 1 295 ? 7.346 2.257 9.560 1.00 89.94 295 PHE A CA 1
ATOM 2275 C C . PHE A 1 295 ? 6.743 2.863 10.831 1.00 89.94 295 PHE A C 1
ATOM 2277 O O . PHE A 1 295 ? 5.516 2.887 10.934 1.00 89.94 295 PHE A O 1
ATOM 2284 N N . PRO A 1 296 ? 7.556 3.343 11.782 1.00 91.38 296 PRO A N 1
ATOM 2285 C CA . PRO A 1 296 ? 9.018 3.260 11.808 1.00 91.38 296 PRO A CA 1
ATOM 2286 C C . PRO A 1 296 ? 9.533 1.812 11.832 1.00 91.38 296 PRO A C 1
ATOM 2288 O O . PRO A 1 296 ? 8.837 0.885 12.252 1.00 91.38 296 PRO A O 1
ATOM 2291 N N . VAL A 1 297 ? 10.736 1.621 11.295 1.00 90.44 297 VAL A N 1
ATOM 2292 C CA . VAL A 1 297 ? 11.329 0.295 11.078 1.00 90.44 297 VAL A CA 1
ATOM 2293 C C . VAL A 1 297 ? 11.624 -0.361 12.425 1.00 90.44 297 VAL A C 1
ATOM 2295 O O . VAL A 1 297 ? 12.232 0.262 13.287 1.00 90.44 297 VAL A O 1
ATOM 2298 N N . ASN A 1 298 ? 11.222 -1.624 12.590 1.00 87.88 298 ASN A N 1
ATOM 2299 C CA . ASN A 1 298 ? 11.404 -2.433 13.807 1.00 87.88 298 ASN A CA 1
ATOM 2300 C C . ASN A 1 298 ? 10.698 -1.918 15.077 1.00 87.88 298 ASN A C 1
ATOM 2302 O O . ASN A 1 298 ? 10.932 -2.456 16.155 1.00 87.88 298 ASN A O 1
ATOM 2306 N N . GLU A 1 299 ? 9.816 -0.922 14.978 1.00 89.44 299 GLU A N 1
ATOM 2307 C CA . GLU A 1 299 ? 9.043 -0.444 16.136 1.00 89.44 299 GLU A CA 1
ATOM 2308 C C . GLU A 1 299 ? 7.699 -1.164 16.312 1.00 89.44 299 GLU A C 1
ATOM 2310 O O . GLU A 1 299 ? 7.095 -1.117 17.382 1.00 89.44 299 GLU A O 1
ATOM 2315 N N . LEU A 1 300 ? 7.210 -1.839 15.267 1.00 89.56 300 LEU A N 1
ATOM 2316 C CA . LEU A 1 300 ? 5.951 -2.578 15.304 1.00 89.56 300 LEU A CA 1
ATOM 2317 C C . LEU A 1 300 ? 6.194 -4.078 15.156 1.00 89.56 300 LEU A C 1
ATOM 2319 O O . LEU A 1 300 ? 6.696 -4.539 14.128 1.00 89.56 300 LEU A O 1
ATOM 2323 N N . HIS A 1 301 ? 5.751 -4.824 16.169 1.00 88.12 301 HIS A N 1
ATOM 2324 C CA . HIS A 1 301 ? 5.792 -6.284 16.195 1.00 88.12 301 HIS A CA 1
ATOM 2325 C C . HIS A 1 301 ? 4.948 -6.902 15.088 1.00 88.12 301 HIS A C 1
ATOM 2327 O O . HIS A 1 301 ? 3.883 -6.374 14.761 1.00 88.12 301 HIS A O 1
ATOM 2333 N N . ASP A 1 302 ? 5.421 -8.024 14.562 1.00 88.12 302 ASP A N 1
ATOM 2334 C CA . ASP A 1 302 ? 4.776 -8.863 13.561 1.00 88.12 302 ASP A CA 1
ATOM 2335 C C . ASP A 1 302 ? 3.359 -9.306 13.949 1.00 88.12 302 ASP A C 1
ATOM 2337 O O . ASP A 1 302 ? 2.972 -9.344 15.117 1.00 88.12 302 ASP A O 1
ATOM 2341 N N . ASP A 1 303 ? 2.553 -9.595 12.927 1.00 93.12 303 ASP A N 1
ATOM 2342 C CA . ASP A 1 303 ? 1.225 -10.176 13.105 1.00 93.12 303 ASP A CA 1
ATOM 2343 C C . ASP A 1 303 ? 1.344 -11.588 13.702 1.00 93.12 303 ASP A C 1
ATOM 2345 O O . ASP A 1 303 ? 2.185 -12.387 13.277 1.00 93.12 303 ASP A O 1
ATOM 2349 N N . VAL A 1 304 ? 0.478 -11.929 14.662 1.00 93.69 304 VAL A N 1
ATOM 2350 C CA . VAL A 1 304 ? 0.546 -13.231 15.350 1.00 93.69 304 VAL A CA 1
ATOM 2351 C C . VAL A 1 304 ? 0.324 -14.414 14.409 1.00 93.69 304 VAL A C 1
ATOM 2353 O O . VAL A 1 304 ? 0.780 -15.519 14.701 1.00 93.69 304 VAL A O 1
ATOM 2356 N N . HIS A 1 305 ? -0.375 -14.215 13.290 1.00 94.44 305 HIS A N 1
ATOM 2357 C CA . HIS A 1 305 ? -0.563 -15.254 12.281 1.00 94.44 305 HIS A CA 1
ATOM 2358 C C . HIS A 1 305 ? 0.701 -15.439 11.443 1.00 94.44 305 HIS A C 1
ATOM 2360 O O . HIS A 1 305 ? 1.087 -16.577 11.174 1.00 94.44 305 HIS A O 1
ATOM 2366 N N . PHE A 1 306 ? 1.386 -14.342 11.100 1.00 93.88 306 PHE A N 1
ATOM 2367 C CA . PHE A 1 306 ? 2.660 -14.405 10.389 1.00 93.88 306 PHE A CA 1
ATOM 2368 C C . PHE A 1 306 ? 3.716 -15.130 11.231 1.00 93.88 306 PHE A C 1
ATOM 2370 O O . PHE A 1 306 ? 4.352 -16.062 10.740 1.00 93.88 306 PHE A O 1
ATOM 2377 N N . ALA A 1 307 ? 3.819 -14.791 12.520 1.00 93.44 307 ALA A N 1
ATOM 2378 C CA . ALA A 1 307 ? 4.704 -15.467 13.473 1.00 93.44 307 ALA A CA 1
ATOM 2379 C C . ALA A 1 307 ? 4.431 -16.981 13.583 1.00 93.44 307 ALA A C 1
ATOM 2381 O O . ALA A 1 307 ? 5.330 -17.767 13.875 1.00 93.44 307 ALA A O 1
ATOM 2382 N N . LYS A 1 308 ? 3.185 -17.402 13.330 1.00 94.69 308 LYS A N 1
ATOM 2383 C CA . LYS A 1 308 ? 2.747 -18.807 13.330 1.00 94.69 308 LYS A CA 1
ATOM 2384 C C . LYS A 1 308 ? 2.821 -19.482 11.955 1.00 94.69 308 LYS A C 1
ATOM 2386 O O . LYS A 1 308 ? 2.378 -20.619 11.820 1.00 94.69 308 LYS A O 1
ATOM 2391 N N . GLY A 1 309 ? 3.373 -18.812 10.945 1.00 94.25 309 GLY A N 1
ATOM 2392 C CA . GLY A 1 309 ? 3.582 -19.372 9.610 1.00 94.25 309 GLY A CA 1
ATOM 2393 C C . GLY A 1 309 ? 2.354 -19.371 8.696 1.00 94.25 309 GLY A C 1
ATOM 2394 O O . GLY A 1 309 ? 2.430 -19.942 7.607 1.00 94.25 309 GLY A O 1
ATOM 2395 N N . VAL A 1 310 ? 1.254 -18.718 9.088 1.00 93.56 310 VAL A N 1
ATOM 2396 C CA . VAL A 1 310 ? 0.075 -18.545 8.224 1.00 93.56 310 VAL A CA 1
ATOM 2397 C C . VAL A 1 310 ? 0.456 -17.653 7.041 1.00 93.56 310 VAL A C 1
ATOM 2399 O O . VAL A 1 310 ? 1.043 -16.579 7.213 1.00 93.56 310 VAL A O 1
ATOM 2402 N N . GLN A 1 311 ? 0.139 -18.086 5.828 1.00 92.69 311 GLN A N 1
ATOM 2403 C CA . GLN A 1 311 ? 0.437 -17.370 4.593 1.00 92.69 311 GLN A CA 1
ATOM 2404 C C . GLN A 1 311 ? -0.711 -16.443 4.195 1.00 92.69 311 GLN A C 1
ATOM 2406 O O . GLN A 1 311 ? -1.870 -16.667 4.539 1.00 92.69 311 GLN A O 1
ATOM 2411 N N . CYS A 1 312 ? -0.416 -15.420 3.384 1.00 91.50 312 CYS A N 1
ATOM 2412 C CA . CYS A 1 312 ? -1.459 -14.546 2.834 1.00 91.50 312 CYS A CA 1
ATOM 2413 C C . CYS A 1 312 ? -2.573 -15.339 2.132 1.00 91.50 312 CYS A C 1
ATOM 2415 O O . CYS A 1 312 ? -3.745 -14.997 2.262 1.00 91.50 312 CYS A O 1
ATOM 2417 N N . THR A 1 313 ? -2.208 -16.400 1.409 1.00 90.56 313 THR A N 1
ATOM 2418 C CA . THR A 1 313 ? -3.119 -17.232 0.611 1.00 90.56 313 THR A CA 1
ATOM 2419 C C . THR A 1 313 ? -3.991 -18.180 1.436 1.00 90.56 313 THR A C 1
ATOM 2421 O O . THR A 1 313 ? -4.960 -18.713 0.899 1.00 90.56 313 THR A O 1
ATOM 2424 N N . ASP A 1 314 ? -3.722 -18.340 2.735 1.00 89.62 314 ASP A N 1
ATOM 2425 C CA . ASP A 1 314 ? -4.597 -19.094 3.644 1.00 89.62 314 ASP A CA 1
ATOM 2426 C C . ASP A 1 314 ? -5.871 -18.294 3.982 1.00 89.62 314 ASP A C 1
ATOM 2428 O O . ASP A 1 314 ? -6.956 -18.857 4.160 1.00 89.62 314 ASP A O 1
ATOM 2432 N N . CYS A 1 315 ? -5.750 -16.961 4.010 1.00 88.75 315 CYS A N 1
ATOM 2433 C CA . CYS A 1 315 ? -6.850 -16.024 4.254 1.00 88.75 315 CYS A CA 1
ATOM 2434 C C . CYS A 1 315 ? -7.423 -15.433 2.953 1.00 88.75 315 CYS A C 1
ATOM 2436 O O . CYS A 1 315 ? -8.623 -15.170 2.867 1.00 88.75 315 CYS A O 1
ATOM 2438 N N . HIS A 1 316 ? -6.573 -15.228 1.943 1.00 89.12 316 HIS A N 1
ATOM 2439 C CA . HIS A 1 316 ? -6.930 -14.672 0.639 1.00 89.12 316 HIS A CA 1
ATOM 2440 C C . HIS A 1 316 ? -6.998 -15.764 -0.427 1.00 89.12 316 HIS A C 1
ATOM 2442 O O . HIS A 1 316 ? -6.006 -16.075 -1.089 1.00 89.12 316 HIS A O 1
ATOM 2448 N N . GLU A 1 317 ? -8.189 -16.320 -0.626 1.00 84.19 317 GLU A N 1
ATOM 2449 C CA . GLU A 1 317 ? -8.422 -17.264 -1.717 1.00 84.19 317 GLU A CA 1
ATOM 2450 C C . GLU A 1 317 ? -8.323 -16.561 -3.075 1.00 84.19 317 GLU A C 1
ATOM 2452 O O . GLU A 1 317 ? -8.998 -15.562 -3.326 1.00 84.19 317 GLU A O 1
ATOM 2457 N N . SER A 1 318 ? -7.499 -17.113 -3.967 1.00 86.62 318 SER A N 1
ATOM 2458 C CA . SER A 1 318 ? -7.427 -16.667 -5.356 1.00 86.62 318 SER A CA 1
ATOM 2459 C C . SER A 1 318 ? -8.539 -17.311 -6.175 1.00 86.62 318 SER A C 1
ATOM 2461 O O . SER A 1 318 ? -8.655 -18.537 -6.219 1.00 86.62 318 SER A O 1
ATOM 2463 N N . LYS A 1 319 ? -9.331 -16.491 -6.865 1.00 87.75 319 LYS A N 1
ATOM 2464 C CA . LYS A 1 319 ? -10.288 -16.919 -7.893 1.00 87.75 319 LYS A CA 1
ATOM 2465 C C . LYS A 1 319 ? -9.982 -16.143 -9.168 1.00 87.75 319 LYS A C 1
ATOM 2467 O O . LYS A 1 319 ? -10.083 -14.919 -9.162 1.00 87.75 319 LYS A O 1
ATOM 2472 N N . ASN A 1 320 ? -9.569 -16.832 -10.234 1.00 88.81 320 ASN A N 1
ATOM 2473 C CA . ASN A 1 320 ? -9.183 -16.229 -11.520 1.00 88.81 320 ASN A CA 1
ATOM 2474 C C . ASN A 1 320 ? -8.163 -15.084 -11.343 1.00 88.81 320 ASN A C 1
ATOM 2476 O O . ASN A 1 320 ? -8.365 -13.967 -11.817 1.00 88.81 320 ASN A O 1
ATOM 2480 N N . HIS A 1 321 ? -7.106 -15.335 -10.559 1.00 90.25 321 HIS A N 1
ATOM 2481 C CA . HIS A 1 321 ? -6.080 -14.347 -10.191 1.00 90.25 321 HIS A CA 1
ATOM 2482 C C . HIS A 1 321 ? -6.599 -13.093 -9.460 1.00 90.25 321 HIS A C 1
ATOM 2484 O O . HIS A 1 321 ? -5.930 -12.058 -9.416 1.00 90.25 321 HIS A O 1
ATOM 2490 N N . SER A 1 322 ? -7.771 -13.183 -8.832 1.00 85.75 322 SER A N 1
ATOM 2491 C CA . SER A 1 322 ? -8.304 -12.183 -7.910 1.00 85.75 322 SER A CA 1
ATOM 2492 C C . SER A 1 322 ? -8.276 -12.719 -6.481 1.00 85.75 322 SER A C 1
ATOM 2494 O O . SER A 1 322 ? -8.915 -13.724 -6.185 1.00 85.75 322 SER A O 1
ATOM 2496 N N . TYR A 1 323 ? -7.563 -12.033 -5.586 1.00 82.06 323 TYR A N 1
ATOM 2497 C CA . TYR A 1 323 ? -7.373 -12.421 -4.176 1.00 82.06 323 TYR A CA 1
ATOM 2498 C C . TYR A 1 323 ? -8.406 -11.786 -3.221 1.00 82.06 323 TYR A C 1
ATOM 2500 O O . TYR A 1 323 ? -8.211 -11.732 -2.001 1.00 82.06 323 TYR A O 1
ATOM 2508 N N . GLY A 1 324 ? -9.494 -11.246 -3.782 1.00 79.12 324 GLY A N 1
ATOM 2509 C CA . GLY A 1 324 ? -10.469 -10.446 -3.049 1.00 79.12 324 GLY A CA 1
ATOM 2510 C C . GLY A 1 324 ? -9.861 -9.177 -2.441 1.00 79.12 324 GLY A C 1
ATOM 2511 O O . GLY A 1 324 ? -8.745 -8.759 -2.757 1.00 79.12 324 GLY A O 1
ATOM 2512 N N . HIS A 1 325 ? -10.613 -8.539 -1.548 1.00 78.06 325 HIS A N 1
ATOM 2513 C CA . HIS A 1 325 ? -10.185 -7.325 -0.860 1.00 78.06 325 HIS A CA 1
ATOM 2514 C C . HIS A 1 325 ? -10.246 -7.486 0.660 1.00 78.06 325 HIS A C 1
ATOM 2516 O O . HIS A 1 325 ? -11.066 -8.230 1.197 1.00 78.06 325 HIS A O 1
ATOM 2522 N N . ILE A 1 326 ? -9.397 -6.733 1.363 1.00 70.31 326 ILE A N 1
ATOM 2523 C CA . ILE A 1 326 ? -9.249 -6.753 2.830 1.00 70.31 326 ILE A CA 1
ATOM 2524 C C . ILE A 1 326 ? -10.516 -6.362 3.613 1.00 70.31 326 ILE A C 1
ATOM 2526 O O . ILE A 1 326 ? -10.568 -6.534 4.832 1.00 70.31 326 ILE A O 1
ATOM 2530 N N . GLY A 1 327 ? -11.497 -5.751 2.944 1.00 74.44 327 GLY A N 1
ATOM 2531 C CA . GLY A 1 327 ? -12.789 -5.372 3.512 1.00 74.44 327 GLY A CA 1
ATOM 2532 C C . GLY A 1 327 ? -13.922 -6.339 3.164 1.00 74.44 327 GLY A C 1
ATOM 2533 O O . GLY A 1 327 ? -15.011 -6.192 3.708 1.00 74.44 327 GLY A O 1
ATOM 2534 N N . SER A 1 328 ? -13.671 -7.317 2.289 1.00 75.94 328 SER A N 1
ATOM 2535 C CA . SER A 1 328 ? -14.702 -8.219 1.782 1.00 75.94 328 SER A CA 1
ATOM 2536 C C . SER A 1 328 ? -15.243 -9.165 2.857 1.00 75.94 328 SER A C 1
ATOM 2538 O O . SER A 1 328 ? -14.546 -9.549 3.801 1.00 75.94 328 SER A O 1
ATOM 2540 N N . ALA A 1 329 ? -16.493 -9.596 2.675 1.00 80.81 329 ALA A N 1
ATOM 2541 C CA . ALA A 1 329 ? -17.123 -10.589 3.539 1.00 80.81 329 ALA A CA 1
ATOM 2542 C C . ALA A 1 329 ? -16.339 -11.912 3.577 1.00 80.81 329 ALA A C 1
ATOM 2544 O O . ALA A 1 329 ? -16.253 -12.530 4.635 1.00 80.81 329 ALA A O 1
ATOM 2545 N N . ASP A 1 330 ? -15.730 -12.317 2.459 1.00 81.69 330 ASP A N 1
ATOM 2546 C CA . ASP A 1 330 ? -14.921 -13.537 2.368 1.00 81.69 330 ASP A CA 1
ATOM 2547 C C . ASP A 1 330 ? -13.677 -13.447 3.260 1.00 81.69 330 ASP A C 1
ATOM 2549 O O . ASP A 1 330 ? -13.414 -14.356 4.050 1.00 81.69 330 ASP A O 1
ATOM 2553 N N . ALA A 1 331 ? -12.972 -12.310 3.230 1.00 78.31 331 ALA A N 1
ATOM 2554 C CA . ALA A 1 331 ? -11.825 -12.079 4.106 1.00 78.31 331 ALA A CA 1
ATOM 2555 C C . ALA A 1 331 ? -12.227 -12.111 5.593 1.00 78.31 331 ALA A C 1
ATOM 2557 O O . ALA A 1 331 ? -11.499 -12.679 6.403 1.00 78.31 331 ALA A O 1
ATOM 2558 N N . ARG A 1 332 ? -13.410 -11.590 5.956 1.00 81.38 332 ARG A N 1
ATOM 2559 C CA . ARG A 1 332 ? -13.934 -11.657 7.335 1.00 81.38 332 ARG A CA 1
ATOM 2560 C C . ARG A 1 332 ? -14.341 -13.078 7.738 1.00 81.38 332 ARG A C 1
ATOM 2562 O O . ARG A 1 332 ? -14.108 -13.486 8.872 1.00 81.38 332 ARG A O 1
ATOM 2569 N N . LYS A 1 333 ? -14.954 -13.837 6.826 1.00 87.06 333 LYS A N 1
ATOM 2570 C CA . LYS A 1 333 ? -15.346 -15.236 7.060 1.00 87.06 333 LYS A CA 1
ATOM 2571 C C . LYS A 1 333 ? -14.138 -16.161 7.198 1.00 87.06 333 LYS A C 1
ATOM 2573 O O . LYS A 1 333 ? -14.254 -17.190 7.855 1.00 87.06 333 LYS A O 1
ATOM 2578 N N . SER A 1 334 ? -12.978 -15.794 6.649 1.00 88.94 334 SER A N 1
ATOM 2579 C CA . SER A 1 334 ? -11.760 -16.605 6.770 1.00 88.94 334 SER A CA 1
ATOM 2580 C C . SER A 1 334 ? -11.340 -16.843 8.227 1.00 88.94 334 SER A C 1
ATOM 2582 O O . SER A 1 334 ? -10.872 -17.935 8.541 1.00 88.94 334 SER A O 1
ATOM 2584 N N . CYS A 1 335 ? -11.626 -15.907 9.145 1.00 90.50 335 CYS A N 1
ATOM 2585 C CA . CYS A 1 335 ? -11.391 -16.090 10.580 1.00 90.50 335 CYS A CA 1
ATOM 2586 C C . CYS A 1 335 ? -12.103 -17.330 11.142 1.00 90.50 335 CYS A C 1
ATOM 2588 O O . CYS A 1 335 ? -11.543 -18.019 11.991 1.00 90.50 335 CYS A O 1
ATOM 2590 N N . GLN A 1 336 ? -13.307 -17.651 10.652 1.00 93.12 336 GLN A N 1
ATOM 2591 C CA . GLN A 1 336 ? -14.081 -18.807 11.112 1.00 93.12 336 GLN A CA 1
ATOM 2592 C C . GLN A 1 336 ? -13.357 -20.130 10.837 1.00 93.12 336 GLN A C 1
ATOM 2594 O O . GLN A 1 336 ? -13.510 -21.061 11.615 1.00 93.12 336 GLN A O 1
ATOM 2599 N N . LYS A 1 337 ? -12.514 -20.211 9.796 1.00 92.62 337 LYS A N 1
ATOM 2600 C CA . LYS A 1 337 ? -11.772 -21.439 9.456 1.00 92.62 337 LYS A CA 1
ATOM 2601 C C . LYS A 1 337 ? -10.839 -21.904 10.580 1.00 92.62 337 LYS A C 1
ATOM 2603 O O . LYS A 1 337 ? -10.623 -23.102 10.725 1.00 92.62 337 LYS A O 1
ATOM 2608 N N . CYS A 1 338 ? -10.300 -20.965 11.361 1.00 92.69 338 CYS A N 1
ATOM 2609 C CA . CYS A 1 338 ? -9.358 -21.242 12.452 1.00 92.69 338 CYS A CA 1
ATOM 2610 C C . CYS A 1 338 ? -9.916 -20.892 13.844 1.00 92.69 338 CYS A C 1
ATOM 2612 O O . CYS A 1 338 ? -9.370 -21.333 14.853 1.00 92.69 338 CYS A O 1
ATOM 2614 N N . HIS A 1 339 ? -10.984 -20.090 13.913 1.00 93.56 339 HIS A N 1
ATOM 2615 C CA . HIS A 1 339 ? -11.556 -19.555 15.152 1.00 93.56 339 HIS A CA 1
ATOM 2616 C C . HIS A 1 339 ? -13.073 -19.775 15.242 1.00 93.56 339 HIS A C 1
ATOM 2618 O O . HIS A 1 339 ? -13.791 -18.874 15.673 1.00 93.56 339 HIS A O 1
ATOM 2624 N N . THR A 1 340 ? -13.573 -20.946 14.837 1.00 93.94 340 THR A N 1
ATOM 2625 C CA . THR A 1 340 ? -15.010 -21.251 14.718 1.00 93.94 340 THR A CA 1
ATOM 2626 C C . THR A 1 340 ? -15.826 -20.826 15.935 1.00 93.94 340 THR A C 1
ATOM 2628 O O . THR A 1 340 ? -16.756 -20.037 15.803 1.00 93.94 340 THR A O 1
ATOM 2631 N N . GLU A 1 341 ? -15.469 -21.276 17.140 1.00 94.00 341 GLU A N 1
ATOM 2632 C CA . GLU A 1 341 ? -16.304 -21.023 18.319 1.00 94.00 341 GLU A CA 1
ATOM 2633 C C . GLU A 1 341 ? -16.281 -19.563 18.758 1.00 94.00 341 GLU A C 1
ATOM 2635 O O . GLU A 1 341 ? -17.302 -19.044 19.200 1.00 94.00 341 GLU A O 1
ATOM 2640 N N . VAL A 1 342 ? -15.138 -18.888 18.612 1.00 94.75 342 VAL A N 1
ATOM 2641 C CA . VAL A 1 342 ? -15.018 -17.450 18.885 1.00 94.75 342 VAL A CA 1
ATOM 2642 C C . VAL A 1 342 ? -15.822 -16.648 17.865 1.00 94.75 342 VAL A C 1
ATOM 2644 O O . VAL A 1 342 ? -16.545 -15.725 18.238 1.00 94.75 342 VAL A O 1
ATOM 2647 N N . TYR A 1 343 ? -15.729 -17.018 16.588 1.00 94.50 343 TYR A N 1
ATOM 2648 C CA . TYR A 1 343 ? -16.470 -16.383 15.507 1.00 94.50 343 TYR A CA 1
ATOM 2649 C C . TYR A 1 343 ? -17.980 -16.521 15.723 1.00 94.50 343 TYR A C 1
ATOM 2651 O O . TYR A 1 343 ? -18.688 -15.514 15.750 1.00 94.50 343 TYR A O 1
ATOM 2659 N N . ASP A 1 344 ? -18.465 -17.740 15.955 1.00 93.50 344 ASP A N 1
ATOM 2660 C CA . ASP A 1 344 ? -19.885 -18.022 16.167 1.00 93.50 344 ASP A CA 1
ATOM 2661 C C . ASP A 1 344 ? -20.416 -17.332 17.432 1.00 93.50 344 ASP A C 1
ATOM 2663 O O . ASP A 1 344 ? -21.526 -16.794 17.434 1.00 93.50 344 ASP A O 1
ATOM 2667 N N . ALA A 1 345 ? -19.614 -17.300 18.501 1.00 94.94 345 ALA A N 1
ATOM 2668 C CA . ALA A 1 345 ? -19.939 -16.580 19.726 1.00 94.94 345 ALA A CA 1
ATOM 2669 C C . ALA A 1 345 ? -20.089 -15.074 19.478 1.00 94.94 345 ALA A C 1
ATOM 2671 O O . ALA A 1 345 ? -21.077 -14.480 19.918 1.00 94.94 345 ALA A O 1
ATOM 2672 N N . ALA A 1 346 ? -19.137 -14.473 18.757 1.00 94.06 346 ALA A N 1
ATOM 2673 C CA . ALA A 1 346 ? -19.151 -13.056 18.418 1.00 94.06 346 ALA A CA 1
ATOM 2674 C C . ALA A 1 346 ? -20.343 -12.696 17.522 1.00 94.06 346 ALA A C 1
ATOM 2676 O O . ALA A 1 346 ? -21.015 -11.705 17.782 1.00 94.06 346 ALA A O 1
ATOM 2677 N N . GLN A 1 347 ? -20.661 -13.512 16.508 1.00 92.75 347 GLN A N 1
ATOM 2678 C CA . GLN A 1 347 ? -21.822 -13.278 15.635 1.00 92.75 347 GLN A CA 1
ATOM 2679 C C . GLN A 1 347 ? -23.152 -13.273 16.404 1.00 92.75 347 GLN A C 1
ATOM 2681 O O . GLN A 1 347 ? -24.074 -12.555 16.026 1.00 92.75 347 GLN A O 1
ATOM 2686 N N . LYS A 1 348 ? -23.249 -14.051 17.488 1.00 94.50 348 LYS A N 1
ATOM 2687 C CA . LYS A 1 348 ? -24.436 -14.128 18.355 1.00 94.50 348 LYS A CA 1
ATOM 2688 C C . LYS A 1 348 ? -24.445 -13.095 19.486 1.00 94.50 348 LYS A C 1
ATOM 2690 O O . LYS A 1 348 ? -25.357 -13.124 20.310 1.00 94.50 348 LYS A O 1
ATOM 2695 N N . SER A 1 349 ? -23.434 -12.233 19.586 1.00 93.12 349 SER A N 1
ATOM 2696 C CA . SER A 1 349 ? -23.344 -11.228 20.646 1.00 93.12 349 SER A CA 1
ATOM 2697 C C . SER A 1 349 ? -23.704 -9.829 20.151 1.00 93.12 349 SER A C 1
ATOM 2699 O O . SER A 1 349 ? -23.877 -9.579 18.959 1.00 93.12 349 SER A O 1
ATOM 2701 N N . GLU A 1 350 ? -23.764 -8.878 21.081 1.00 89.88 350 GLU A N 1
ATOM 2702 C CA . GLU A 1 350 ? -23.924 -7.445 20.789 1.00 89.88 350 GLU A CA 1
ATOM 2703 C C . GLU A 1 350 ? -22.796 -6.896 19.890 1.00 89.88 350 GLU A C 1
ATOM 2705 O O . GLU A 1 350 ? -22.964 -5.874 19.225 1.00 89.88 350 GLU A O 1
ATOM 2710 N N . HIS A 1 351 ? -21.660 -7.601 19.818 1.00 92.25 351 HIS A N 1
ATOM 2711 C CA . HIS A 1 351 ? -20.531 -7.278 18.948 1.00 92.25 351 HIS A CA 1
ATOM 2712 C C . HIS A 1 351 ? -20.590 -7.970 17.574 1.00 92.25 351 HIS A C 1
ATOM 2714 O O . HIS A 1 351 ? -19.643 -7.844 16.799 1.00 92.25 351 HIS A O 1
ATOM 2720 N N . GLY A 1 352 ? -21.686 -8.647 17.205 1.00 92.69 352 GLY A N 1
ATOM 2721 C CA . GLY A 1 352 ? -21.809 -9.332 15.905 1.00 92.69 352 GLY A CA 1
ATOM 2722 C C . GLY A 1 352 ? -21.619 -8.411 14.691 1.00 92.69 352 GLY A C 1
ATOM 2723 O O . GLY A 1 352 ? -21.126 -8.833 13.639 1.00 92.69 352 GLY A O 1
ATOM 2724 N N . ASN A 1 353 ? -21.895 -7.116 14.869 1.00 92.56 353 ASN A N 1
ATOM 2725 C CA . ASN A 1 353 ? -21.675 -6.060 13.875 1.00 92.56 353 ASN A CA 1
ATOM 2726 C C . ASN A 1 353 ? -20.365 -5.280 14.072 1.00 92.56 353 ASN A C 1
ATOM 2728 O O . ASN A 1 353 ? -20.225 -4.172 13.556 1.00 92.56 353 ASN A O 1
ATOM 2732 N N . VAL A 1 354 ? -19.398 -5.841 14.792 1.00 93.62 354 VAL A N 1
ATOM 2733 C CA . VAL A 1 354 ? -18.039 -5.309 14.909 1.00 93.62 354 VAL A CA 1
ATOM 2734 C C . VAL A 1 354 ? -17.093 -6.207 14.109 1.00 93.62 354 VAL A C 1
ATOM 2736 O O . VAL A 1 354 ? -17.153 -7.438 14.171 1.00 93.62 354 VAL A O 1
ATOM 2739 N N . ASP A 1 355 ? -16.244 -5.598 13.285 1.00 94.06 355 ASP A N 1
ATOM 2740 C CA . ASP A 1 355 ? -15.169 -6.313 12.600 1.00 94.06 355 ASP A CA 1
ATOM 2741 C C . ASP A 1 355 ? -14.113 -6.754 13.622 1.00 94.06 355 ASP A C 1
ATOM 2743 O O . ASP A 1 355 ? -13.715 -5.966 14.477 1.00 94.06 355 ASP A O 1
ATOM 2747 N N . CYS A 1 356 ? -13.630 -7.995 13.538 1.00 94.00 356 CYS A N 1
ATOM 2748 C CA . CYS A 1 356 ? -12.656 -8.541 14.487 1.00 94.00 356 CYS A CA 1
ATOM 2749 C C . CYS A 1 356 ? -11.398 -7.656 14.588 1.00 94.00 356 CYS A C 1
ATOM 2751 O O . CYS A 1 356 ? -10.853 -7.449 15.674 1.00 94.00 356 CYS A O 1
ATOM 2753 N N . SER A 1 357 ? -10.969 -7.055 13.473 1.00 94.25 357 SER A N 1
ATOM 2754 C CA . SER A 1 357 ? -9.816 -6.149 13.461 1.00 94.25 357 SER A CA 1
ATOM 2755 C C . SER A 1 357 ? -10.036 -4.880 14.298 1.00 94.25 357 SER A C 1
ATOM 2757 O O . SER A 1 357 ? -9.059 -4.309 14.785 1.00 94.25 357 SER A O 1
ATOM 2759 N N . SER A 1 358 ? -11.287 -4.469 14.554 1.00 95.12 358 SER A N 1
ATOM 2760 C CA . SER A 1 358 ? -11.606 -3.355 15.461 1.00 95.12 358 SER A CA 1
ATOM 2761 C C . SER A 1 358 ? -11.124 -3.611 16.883 1.00 95.12 358 SER A C 1
ATOM 2763 O O . SER A 1 358 ? -10.732 -2.670 17.561 1.00 95.12 358 SER A O 1
ATOM 2765 N N . CYS A 1 359 ? -11.116 -4.866 17.333 1.00 94.50 359 CYS A N 1
ATOM 2766 C CA . CYS A 1 359 ? -10.657 -5.232 18.673 1.00 94.50 359 CYS A CA 1
ATOM 2767 C C . CYS A 1 359 ? -9.189 -5.667 18.671 1.00 94.50 359 CYS A C 1
ATOM 2769 O O . CYS A 1 359 ? -8.452 -5.350 19.604 1.00 94.50 359 CYS A O 1
ATOM 2771 N N . HIS A 1 360 ? -8.755 -6.365 17.621 1.00 94.94 360 HIS A N 1
ATOM 2772 C CA . HIS A 1 360 ? -7.463 -7.048 17.605 1.00 94.94 360 HIS A CA 1
ATOM 2773 C C . HIS A 1 360 ? -6.301 -6.268 16.971 1.00 94.94 360 HIS A C 1
ATOM 2775 O O . HIS A 1 360 ? -5.164 -6.728 17.040 1.00 94.94 360 HIS A O 1
ATOM 2781 N N . VAL A 1 361 ? -6.541 -5.088 16.392 1.00 94.06 361 VAL A N 1
ATOM 2782 C CA . VAL A 1 361 ? -5.468 -4.169 15.970 1.00 94.06 361 VAL A CA 1
ATOM 2783 C C . VAL A 1 361 ? -5.266 -3.116 17.054 1.00 94.06 361 VAL A C 1
ATOM 2785 O O . VAL A 1 361 ? -6.138 -2.274 17.248 1.00 94.06 361 VAL A O 1
ATOM 2788 N N . LYS A 1 362 ? -4.136 -3.143 17.769 1.00 90.25 362 LYS A N 1
ATOM 2789 C CA . LYS A 1 362 ? -3.866 -2.231 18.905 1.00 90.25 362 LYS A CA 1
ATOM 2790 C C . LYS A 1 362 ? -3.014 -1.010 18.559 1.00 90.25 362 LYS A C 1
ATOM 2792 O O . LYS A 1 362 ? -3.190 0.050 19.149 1.00 90.25 362 LYS A O 1
ATOM 2797 N N . ALA A 1 363 ? -2.109 -1.148 17.600 1.00 88.12 363 ALA A N 1
ATOM 2798 C CA . ALA A 1 363 ? -1.195 -0.087 17.201 1.00 88.12 363 ALA A CA 1
ATOM 2799 C C . ALA A 1 363 ? -1.112 -0.027 15.682 1.00 88.12 363 ALA A C 1
ATOM 2801 O O . ALA A 1 363 ? -1.058 -1.071 15.021 1.00 88.12 363 ALA A O 1
ATOM 2802 N N . VAL A 1 364 ? -1.085 1.191 15.147 1.00 92.62 364 VAL A N 1
ATOM 2803 C CA . VAL A 1 364 ? -0.928 1.447 13.715 1.00 92.62 364 VAL A CA 1
ATOM 2804 C C . VAL A 1 364 ? 0.247 2.388 13.493 1.00 92.62 364 VAL A C 1
ATOM 2806 O O . VAL A 1 364 ? 0.438 3.351 14.230 1.00 92.62 364 VAL A O 1
ATOM 2809 N N . GLY A 1 365 ? 1.057 2.097 12.484 1.00 93.06 365 GLY A N 1
ATOM 2810 C CA . GLY A 1 365 ? 2.227 2.901 12.148 1.00 93.06 365 GLY A CA 1
ATOM 2811 C C . GLY A 1 365 ? 2.029 3.864 10.984 1.00 93.06 365 GLY A C 1
ATOM 2812 O O . GLY A 1 365 ? 0.917 4.180 10.534 1.00 93.06 365 GLY A O 1
ATOM 2813 N N . ALA A 1 366 ? 3.180 4.175 10.407 1.00 92.56 366 ALA A N 1
ATOM 2814 C CA . ALA A 1 366 ? 3.395 4.670 9.067 1.00 92.56 366 ALA A CA 1
ATOM 2815 C C . ALA A 1 366 ? 3.054 6.145 8.869 1.00 92.56 366 ALA A C 1
ATOM 2817 O O . ALA A 1 366 ? 3.298 6.934 9.776 1.00 92.56 366 ALA A O 1
ATOM 2818 N N . TYR A 1 367 ? 2.573 6.534 7.680 1.00 94.75 367 TYR A N 1
ATOM 2819 C CA . TYR A 1 367 ? 2.263 7.932 7.367 1.00 94.75 367 TYR A CA 1
ATOM 2820 C C . TYR A 1 367 ? 1.304 8.527 8.406 1.00 94.75 367 TYR A C 1
ATOM 2822 O O . TYR A 1 367 ? 0.174 8.049 8.551 1.00 94.75 367 TYR A O 1
ATOM 2830 N N . GLN A 1 368 ? 1.745 9.575 9.097 1.00 96.38 368 GLN A N 1
ATOM 2831 C CA . GLN A 1 368 ? 0.896 10.415 9.947 1.00 96.38 368 GLN A CA 1
ATOM 2832 C C . GLN A 1 368 ? 0.381 11.646 9.208 1.00 96.38 368 GLN A C 1
ATOM 2834 O O . GLN A 1 368 ? -0.640 12.207 9.596 1.00 96.38 368 GLN A O 1
ATOM 2839 N N . PHE A 1 369 ? 1.062 12.004 8.121 1.00 97.06 369 PHE A N 1
ATOM 2840 C CA . PHE A 1 369 ? 0.664 12.984 7.127 1.00 97.06 369 PHE A CA 1
ATOM 2841 C C . PHE A 1 369 ? 1.054 12.482 5.743 1.00 97.06 369 PHE A C 1
ATOM 2843 O O . PHE A 1 369 ? 1.972 11.670 5.584 1.00 97.06 369 PHE A O 1
ATOM 2850 N N . THR A 1 370 ? 0.395 12.991 4.711 1.00 97.25 370 THR A N 1
ATOM 2851 C CA . THR A 1 370 ? 0.946 12.916 3.360 1.00 97.25 370 THR A CA 1
ATOM 2852 C C . THR A 1 370 ? 0.533 14.134 2.557 1.00 97.25 370 THR A C 1
ATOM 2854 O O . THR A 1 370 ? -0.654 14.435 2.429 1.00 97.25 370 THR A O 1
ATOM 2857 N N . PHE A 1 371 ? 1.523 14.783 1.959 1.00 98.00 371 PHE A N 1
ATOM 2858 C CA . PHE A 1 371 ? 1.316 15.964 1.141 1.00 98.00 371 PHE A CA 1
ATOM 2859 C C . PHE A 1 371 ? 1.861 15.766 -0.264 1.00 98.00 371 PHE A C 1
ATOM 2861 O O . PHE A 1 371 ? 2.848 15.062 -0.471 1.00 98.00 371 PHE A O 1
ATOM 2868 N N . TRP A 1 372 ? 1.199 16.381 -1.232 1.00 98.12 372 TRP A N 1
ATOM 2869 C CA . TRP A 1 372 ? 1.654 16.453 -2.610 1.00 98.12 372 TRP A CA 1
ATOM 2870 C C . TRP A 1 372 ? 1.920 17.908 -2.961 1.00 98.12 372 TRP A C 1
ATOM 2872 O O . TRP A 1 372 ? 1.015 18.732 -2.868 1.00 98.12 372 TRP A O 1
ATOM 2882 N N . GLY A 1 373 ? 3.139 18.226 -3.377 1.00 96.94 373 GLY A N 1
ATOM 2883 C CA . GLY A 1 373 ? 3.517 19.593 -3.727 1.00 96.94 373 GLY A CA 1
ATOM 2884 C C . GLY A 1 373 ? 4.757 19.655 -4.610 1.00 96.94 373 GLY A C 1
ATOM 2885 O O . GLY A 1 373 ? 5.302 18.607 -4.975 1.00 96.94 373 GLY A O 1
ATOM 2886 N N . PRO A 1 374 ? 5.209 20.861 -4.990 1.00 96.56 374 PRO A N 1
ATOM 2887 C CA . PRO A 1 374 ? 6.434 21.030 -5.755 1.00 96.56 374 PRO A CA 1
ATOM 2888 C C . PRO A 1 374 ? 7.620 20.382 -5.055 1.00 96.56 374 PRO A C 1
ATOM 2890 O O . PRO A 1 374 ? 7.748 20.452 -3.839 1.00 96.56 374 PRO A O 1
ATOM 2893 N N . GLY A 1 375 ? 8.482 19.723 -5.821 1.00 95.62 375 GLY A N 1
ATOM 2894 C CA . GLY A 1 375 ? 9.638 19.020 -5.282 1.00 95.62 375 GLY A CA 1
ATOM 2895 C C . GLY A 1 375 ? 10.370 18.218 -6.341 1.00 95.62 375 GLY A C 1
ATOM 2896 O O . GLY A 1 375 ? 10.248 18.482 -7.538 1.00 95.62 375 GLY A O 1
ATOM 2897 N N . LYS A 1 376 ? 11.118 17.206 -5.898 1.00 93.62 376 LYS A N 1
ATOM 2898 C CA . LYS A 1 376 ? 11.799 16.256 -6.779 1.00 93.62 376 LYS A CA 1
ATOM 2899 C C . LYS A 1 376 ? 11.149 14.878 -6.689 1.00 93.62 376 LYS A C 1
ATOM 2901 O O . LYS A 1 376 ? 11.186 14.242 -5.641 1.00 93.62 376 LYS A O 1
ATOM 2906 N N . SER A 1 377 ? 10.646 14.385 -7.816 1.00 92.12 377 SER A N 1
ATOM 2907 C CA . SER A 1 377 ? 10.088 13.038 -7.953 1.00 92.12 377 SER A CA 1
ATOM 2908 C C . SER A 1 377 ? 10.704 12.331 -9.154 1.00 92.12 377 SER A C 1
ATOM 2910 O O . SER A 1 377 ? 10.986 12.961 -10.173 1.00 92.12 377 SER A O 1
ATOM 2912 N N . GLU A 1 378 ? 10.977 11.033 -9.019 1.00 91.12 378 GLU A N 1
ATOM 2913 C CA . GLU A 1 378 ? 11.552 10.194 -10.079 1.00 91.12 378 GLU A CA 1
ATOM 2914 C C . GLU A 1 378 ? 12.781 10.827 -10.761 1.00 91.12 378 GLU A C 1
ATOM 2916 O O . GLU A 1 378 ? 12.979 10.748 -11.967 1.00 91.12 378 GLU A O 1
ATOM 2921 N N . GLY A 1 379 ? 13.626 11.507 -9.977 1.00 89.69 379 GLY A N 1
ATOM 2922 C CA . GLY A 1 379 ? 14.869 12.129 -10.443 1.00 89.69 379 GLY A CA 1
ATOM 2923 C C . GLY A 1 379 ? 14.732 13.498 -11.124 1.00 89.69 379 GLY A C 1
ATOM 2924 O O . GLY A 1 379 ? 15.759 14.046 -11.539 1.00 89.69 379 GLY A O 1
ATOM 2925 N N . MET A 1 380 ? 13.531 14.074 -11.234 1.00 92.31 380 MET A N 1
ATOM 2926 C CA . MET A 1 380 ? 13.280 15.387 -11.854 1.00 92.31 380 MET A CA 1
ATOM 2927 C C . MET A 1 380 ? 12.432 16.310 -10.966 1.00 92.31 380 MET A C 1
ATOM 2929 O O . MET A 1 380 ? 11.709 15.816 -10.101 1.00 92.31 380 MET A O 1
ATOM 2933 N N . PRO A 1 381 ? 12.493 17.641 -11.165 1.00 94.25 381 PRO A N 1
ATOM 2934 C CA . PRO A 1 381 ? 11.499 18.547 -10.605 1.00 94.25 381 PRO A CA 1
ATOM 2935 C C . PRO A 1 381 ? 10.087 18.132 -11.027 1.00 94.25 381 PRO A C 1
ATOM 2937 O O . PRO A 1 381 ? 9.877 17.714 -12.168 1.00 94.25 381 PRO A O 1
ATOM 2940 N N . ASN A 1 382 ? 9.129 18.230 -10.114 1.00 95.81 382 ASN A N 1
ATOM 2941 C CA . ASN A 1 382 ? 7.737 17.880 -10.353 1.00 95.81 382 ASN A CA 1
ATOM 2942 C C . ASN A 1 382 ? 6.818 18.717 -9.456 1.00 95.81 382 ASN A C 1
ATOM 2944 O O . ASN A 1 382 ? 7.146 18.948 -8.293 1.00 95.81 382 ASN A O 1
ATOM 2948 N N . LEU A 1 383 ? 5.665 19.139 -9.980 1.00 96.19 383 LEU A N 1
ATOM 2949 C CA . LEU A 1 383 ? 4.647 19.872 -9.215 1.00 96.19 383 LEU A CA 1
ATOM 2950 C C . LEU A 1 383 ? 3.855 18.978 -8.247 1.00 96.19 383 LEU A C 1
ATOM 2952 O O . LEU A 1 383 ? 3.241 19.489 -7.313 1.00 96.19 383 LEU A O 1
ATOM 2956 N N . TYR A 1 384 ? 3.899 17.660 -8.455 1.00 96.38 384 TYR A N 1
ATOM 2957 C CA . TYR A 1 384 ? 3.247 16.648 -7.627 1.00 96.38 384 TYR A CA 1
ATOM 2958 C C . TYR A 1 384 ? 4.275 15.652 -7.079 1.00 96.38 384 TYR A C 1
ATOM 2960 O O . TYR A 1 384 ? 4.276 14.463 -7.398 1.00 96.38 384 TYR A O 1
ATOM 2968 N N . THR A 1 385 ? 5.175 16.143 -6.232 1.00 96.50 385 THR A N 1
ATOM 2969 C CA . THR A 1 385 ? 6.065 15.309 -5.420 1.00 96.50 385 THR A CA 1
ATOM 2970 C C . THR A 1 385 ? 5.351 14.874 -4.150 1.00 96.50 385 THR A C 1
ATOM 2972 O O . THR A 1 385 ? 4.761 15.691 -3.449 1.00 96.50 385 THR A O 1
ATOM 2975 N N . LYS A 1 386 ? 5.410 13.574 -3.845 1.00 95.94 386 LYS A N 1
ATOM 2976 C CA . LYS A 1 386 ? 4.770 12.994 -2.665 1.00 95.94 386 LYS A CA 1
ATOM 2977 C C . LYS A 1 386 ? 5.679 13.067 -1.435 1.00 95.94 386 LYS A C 1
ATOM 2979 O O . LYS A 1 386 ? 6.586 12.247 -1.286 1.00 95.94 386 LYS A O 1
ATOM 2984 N N . TYR A 1 387 ? 5.355 13.954 -0.506 1.00 97.12 387 TYR A N 1
ATOM 2985 C CA . TYR A 1 387 ? 5.949 14.060 0.824 1.00 97.12 387 TYR A CA 1
ATOM 2986 C C . TYR A 1 387 ? 5.195 13.169 1.809 1.00 97.12 387 TYR A C 1
ATOM 2988 O O . TYR A 1 387 ? 4.171 13.546 2.376 1.00 97.12 387 TYR A O 1
ATOM 2996 N N . LYS A 1 388 ? 5.682 11.939 1.971 1.00 93.56 388 LYS A N 1
ATOM 2997 C CA . LYS A 1 388 ? 5.019 10.895 2.769 1.00 93.56 388 LYS A CA 1
ATOM 2998 C C . LYS A 1 388 ? 5.807 10.452 3.994 1.00 93.56 388 LYS A C 1
ATOM 3000 O O . LYS A 1 388 ? 5.282 9.700 4.794 1.00 93.56 388 LYS A O 1
ATOM 3005 N N . GLU A 1 389 ? 7.056 10.876 4.144 1.00 94.19 389 GLU A N 1
ATOM 3006 C CA . GLU A 1 389 ? 7.980 10.308 5.138 1.00 94.19 389 GLU A CA 1
ATOM 3007 C C . GLU A 1 389 ? 7.751 10.836 6.559 1.00 94.19 389 GLU A C 1
ATOM 3009 O O . GLU A 1 389 ? 8.667 10.847 7.361 1.00 94.19 389 GLU A O 1
ATOM 3014 N N . TYR A 1 390 ? 6.512 11.226 6.874 1.00 96.81 390 TYR A N 1
ATOM 3015 C CA . TYR A 1 390 ? 6.008 11.490 8.221 1.00 96.81 390 TYR A CA 1
ATOM 3016 C C . TYR A 1 390 ? 5.733 10.165 8.930 1.00 96.81 390 TYR A C 1
ATOM 3018 O O . TYR A 1 390 ? 4.576 9.797 9.149 1.00 96.81 390 TYR A O 1
ATOM 3026 N N . TYR A 1 391 ? 6.785 9.398 9.190 1.00 96.19 391 TYR A N 1
ATOM 3027 C CA . TYR A 1 391 ? 6.672 8.067 9.768 1.00 96.19 391 TYR A CA 1
ATOM 3028 C C . TYR A 1 391 ? 6.597 8.142 11.284 1.00 96.19 391 TYR A C 1
ATOM 3030 O O . TYR A 1 391 ? 7.426 8.776 11.922 1.00 96.19 391 TYR A O 1
ATOM 3038 N N . GLY A 1 392 ? 5.625 7.451 11.860 1.00 96.12 392 GLY A N 1
ATOM 3039 C CA . GLY A 1 392 ? 5.516 7.286 13.302 1.00 96.12 392 GLY A CA 1
ATOM 3040 C C . GLY A 1 392 ? 4.346 6.390 13.653 1.00 96.12 392 GLY A C 1
ATOM 3041 O O . GLY A 1 392 ? 3.804 5.715 12.772 1.00 96.12 392 GLY A O 1
ATOM 3042 N N . THR A 1 393 ? 3.958 6.356 14.921 1.00 95.31 393 THR A N 1
ATOM 3043 C CA . THR A 1 393 ? 2.883 5.478 15.384 1.00 95.31 393 THR A CA 1
ATOM 3044 C C . THR A 1 393 ? 1.712 6.256 15.959 1.00 95.31 393 THR A C 1
ATOM 3046 O O . THR A 1 393 ? 1.813 7.431 16.321 1.00 95.31 393 THR A O 1
ATOM 3049 N N . ARG A 1 394 ? 0.570 5.574 15.987 1.00 93.94 394 ARG A N 1
ATOM 3050 C CA . ARG A 1 394 ? -0.653 5.992 16.654 1.00 93.94 394 ARG A CA 1
ATOM 3051 C C . ARG A 1 394 ? -1.189 4.838 17.492 1.00 93.94 394 ARG A C 1
ATOM 3053 O O . ARG A 1 394 ? -1.255 3.692 17.028 1.00 93.94 394 ARG A O 1
ATOM 3060 N N . ASP A 1 395 ? -1.614 5.168 18.701 1.00 89.25 395 ASP A N 1
ATOM 3061 C CA . ASP A 1 395 ? -2.377 4.288 19.574 1.00 89.25 395 ASP A CA 1
ATOM 3062 C C . ASP A 1 395 ? -3.809 4.127 19.056 1.00 89.25 395 ASP A C 1
ATOM 3064 O O . ASP A 1 395 ? -4.525 5.100 18.868 1.00 89.25 395 ASP A O 1
ATOM 3068 N N . LEU A 1 396 ? -4.220 2.873 18.852 1.00 90.88 396 LEU A N 1
ATOM 3069 C CA . LEU A 1 396 ? -5.570 2.458 18.471 1.00 90.88 396 LEU A CA 1
ATOM 3070 C C . LEU A 1 396 ? -6.119 3.072 17.152 1.00 90.88 396 LEU A C 1
ATOM 3072 O O . LEU A 1 396 ? -6.163 4.283 16.936 1.00 90.88 396 LEU A O 1
ATOM 3076 N N . PRO A 1 397 ? -6.648 2.257 16.226 1.00 95.06 397 PRO A N 1
ATOM 3077 C CA . PRO A 1 397 ? -7.492 2.791 15.163 1.00 95.06 397 PRO A CA 1
ATOM 3078 C C . PRO A 1 397 ? -8.808 3.356 15.718 1.00 95.06 397 PRO A C 1
ATOM 3080 O O . PRO A 1 397 ? -9.344 2.867 16.716 1.00 95.06 397 PRO A O 1
ATOM 3083 N N . THR A 1 398 ? -9.357 4.334 14.998 1.00 96.31 398 THR A N 1
ATOM 3084 C CA . THR A 1 398 ? -10.696 4.889 15.222 1.00 96.31 398 THR A CA 1
ATOM 3085 C C . THR A 1 398 ? -11.741 3.918 14.699 1.00 96.31 398 THR A C 1
ATOM 3087 O O . THR A 1 398 ? -11.688 3.519 13.537 1.00 96.31 398 THR A O 1
ATOM 3090 N N . ILE A 1 399 ? -12.710 3.552 15.524 1.00 96.75 399 ILE A N 1
ATOM 3091 C CA . ILE A 1 399 ? -13.797 2.659 15.141 1.00 96.75 399 ILE A CA 1
ATOM 3092 C C . ILE A 1 399 ? -14.924 3.502 14.542 1.00 96.75 399 ILE A C 1
ATOM 3094 O O . ILE A 1 399 ? -15.436 4.425 15.175 1.00 96.75 399 ILE A O 1
ATOM 3098 N N . VAL A 1 400 ? -15.302 3.199 13.303 1.00 96.69 400 VAL A N 1
ATOM 3099 C CA . VAL A 1 400 ? -16.308 3.958 12.548 1.00 96.69 400 VAL A CA 1
ATOM 3100 C C . VAL A 1 400 ? -17.348 3.004 11.986 1.00 96.69 400 VAL A C 1
ATOM 3102 O O . VAL A 1 400 ? -17.013 1.934 11.476 1.00 96.69 400 VAL A O 1
ATOM 3105 N N . LYS A 1 401 ? -18.623 3.393 12.063 1.00 95.12 401 LYS A N 1
ATOM 3106 C CA . LYS A 1 401 ? -19.715 2.638 11.453 1.00 95.12 401 LYS A CA 1
ATOM 3107 C C 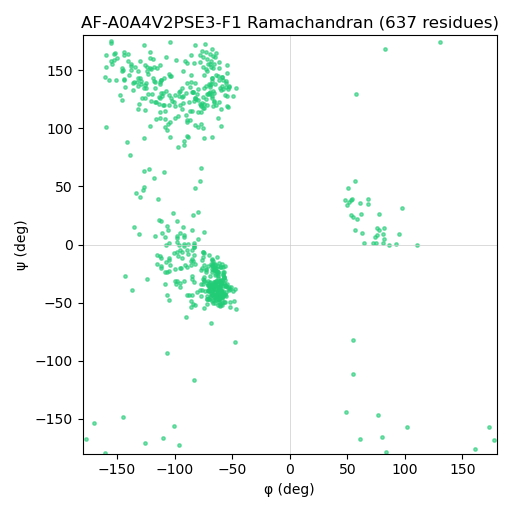. LYS A 1 401 ? -19.706 2.846 9.939 1.00 95.12 401 LYS A C 1
ATOM 3109 O O . LYS A 1 401 ? -19.890 3.960 9.456 1.00 95.12 401 LYS A O 1
ATOM 3114 N N . GLN A 1 402 ? -19.506 1.769 9.194 1.00 93.56 402 GLN A N 1
ATOM 3115 C CA . GLN A 1 402 ? -19.490 1.756 7.739 1.00 93.56 402 GLN A CA 1
ATOM 3116 C C . GLN A 1 402 ? -20.905 2.087 7.217 1.00 93.56 402 GLN A C 1
ATOM 3118 O O . GLN A 1 402 ? -21.842 1.348 7.526 1.00 93.56 402 GLN A O 1
ATOM 3123 N N . PRO A 1 403 ? -21.102 3.183 6.450 1.00 92.81 403 PRO A N 1
ATOM 3124 C CA . PRO A 1 403 ? -22.446 3.665 6.113 1.00 92.81 403 PRO A CA 1
ATOM 3125 C C . PRO A 1 403 ? -23.312 2.721 5.264 1.00 92.81 403 PRO A C 1
ATOM 3127 O O . PRO A 1 403 ? -24.529 2.735 5.401 1.00 92.81 403 PRO A O 1
ATOM 3130 N N . ALA A 1 404 ? -22.709 1.919 4.387 1.00 91.50 404 ALA A N 1
ATOM 3131 C CA . ALA A 1 404 ? -23.402 1.008 3.475 1.00 91.50 404 ALA A CA 1
ATOM 3132 C C . ALA A 1 404 ? -23.748 -0.360 4.098 1.00 91.50 404 ALA A C 1
ATOM 3134 O O . ALA A 1 404 ? -24.731 -0.975 3.705 1.00 91.50 404 ALA A O 1
ATOM 3135 N N . THR A 1 405 ? -22.954 -0.844 5.055 1.00 91.56 405 THR A N 1
ATOM 3136 C CA . THR A 1 405 ? -23.091 -2.188 5.656 1.00 91.56 405 THR A CA 1
ATOM 3137 C C . THR A 1 405 ? -23.526 -2.145 7.118 1.00 91.56 405 THR A C 1
ATOM 3139 O O . THR A 1 405 ? -23.979 -3.148 7.658 1.00 91.56 405 THR A O 1
ATOM 3142 N N . GLY A 1 406 ? -23.365 -1.002 7.790 1.00 92.56 406 GLY A N 1
ATOM 3143 C CA . GLY A 1 406 ? -23.613 -0.847 9.221 1.00 92.56 406 GLY A CA 1
ATOM 3144 C C . GLY A 1 406 ? -22.545 -1.465 10.132 1.00 92.56 406 GLY A C 1
ATOM 3145 O O . GLY A 1 406 ? -22.690 -1.365 11.351 1.00 92.56 406 GLY A O 1
ATOM 3146 N N . LEU A 1 407 ? -21.489 -2.064 9.570 1.00 92.81 407 LEU A N 1
ATOM 3147 C CA . LEU A 1 407 ? -20.404 -2.712 10.307 1.00 92.81 407 LEU A CA 1
ATOM 3148 C C . LEU A 1 407 ? -19.491 -1.681 10.984 1.00 92.81 407 LEU A C 1
ATOM 3150 O O . LEU A 1 407 ? -19.091 -0.703 10.360 1.00 92.81 407 LEU A O 1
ATOM 3154 N N . TRP A 1 408 ? -19.099 -1.916 12.231 1.00 95.19 408 TRP A N 1
ATOM 3155 C CA . TRP A 1 408 ? -18.091 -1.110 12.919 1.00 95.19 408 TRP A CA 1
ATOM 3156 C C . TRP A 1 408 ? -16.686 -1.612 12.589 1.00 95.19 408 TRP A C 1
ATOM 3158 O O . TRP A 1 408 ? -16.317 -2.733 12.950 1.00 95.19 408 TRP A O 1
ATOM 3168 N N . ILE A 1 409 ? -15.905 -0.778 11.905 1.00 95.75 409 ILE A N 1
ATOM 3169 C CA . ILE A 1 409 ? -14.588 -1.128 11.361 1.00 95.75 409 ILE A CA 1
ATOM 3170 C C . ILE A 1 409 ? -13.487 -0.216 11.918 1.00 95.75 409 ILE A C 1
ATOM 3172 O O . ILE A 1 409 ? -13.759 0.955 12.202 1.00 95.75 409 ILE A O 1
ATOM 3176 N N . PRO A 1 410 ? -12.234 -0.696 12.019 1.00 96.31 410 PRO A N 1
ATOM 3177 C CA . PRO A 1 410 ? -11.114 0.148 12.405 1.00 96.31 410 PRO A CA 1
ATOM 3178 C C . PRO A 1 410 ? -10.602 0.943 11.205 1.00 96.31 410 PRO A C 1
ATOM 3180 O O . PRO A 1 410 ? -10.203 0.375 10.184 1.00 96.31 410 PRO A O 1
ATOM 3183 N N . LEU A 1 411 ? -10.542 2.260 11.348 1.00 96.56 411 LEU A N 1
ATOM 3184 C CA . LEU A 1 411 ? -9.957 3.178 10.382 1.00 96.56 411 LEU A CA 1
ATOM 3185 C C . LEU A 1 411 ? -8.761 3.915 10.999 1.00 96.56 411 LEU A C 1
ATOM 3187 O O . LEU A 1 411 ? -8.716 4.157 12.206 1.00 96.56 411 LEU A O 1
ATOM 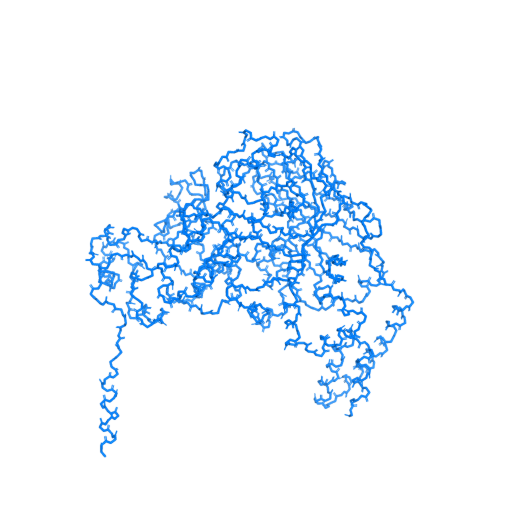3191 N N . LYS A 1 412 ? -7.807 4.335 10.162 1.00 96.31 412 LYS A N 1
ATOM 3192 C CA . LYS A 1 412 ? -6.783 5.330 10.527 1.00 96.31 412 LYS A CA 1
ATOM 3193 C C . LYS A 1 412 ? -7.099 6.658 9.830 1.00 96.31 412 LYS A C 1
ATOM 3195 O O . LYS A 1 412 ? -6.769 6.771 8.650 1.00 96.31 412 LYS A O 1
ATOM 3200 N N . PRO A 1 413 ? -7.731 7.643 10.501 1.00 96.88 413 PRO A N 1
ATOM 3201 C CA . PRO A 1 413 ? -7.929 8.983 9.948 1.00 96.88 413 PRO A CA 1
ATOM 3202 C C . PRO A 1 413 ? -6.636 9.800 10.012 1.00 96.88 413 PRO A C 1
ATOM 3204 O O . PRO A 1 413 ? -6.136 10.043 11.106 1.00 96.88 413 PRO A O 1
ATOM 3207 N N . TYR A 1 414 ? -6.077 10.249 8.895 1.00 97.38 414 TYR A N 1
ATOM 3208 C CA . TYR A 1 414 ? -4.889 11.108 8.917 1.00 97.38 414 TYR A CA 1
ATOM 3209 C C . TYR A 1 414 ? -4.969 12.255 7.908 1.00 97.38 414 TYR A C 1
ATOM 3211 O O . TYR A 1 414 ? -5.623 12.109 6.866 1.00 97.38 414 TYR A O 1
ATOM 3219 N N . PRO A 1 415 ? -4.328 13.399 8.210 1.00 98.00 415 PRO A N 1
ATOM 3220 C CA . PRO A 1 415 ? -4.392 14.575 7.358 1.00 98.00 415 PRO A CA 1
ATOM 3221 C C . PRO A 1 415 ? -3.627 14.388 6.047 1.00 98.00 415 PRO A C 1
ATOM 3223 O O . PRO A 1 415 ? -2.508 13.866 6.015 1.00 98.00 415 PRO A O 1
ATOM 3226 N N . MET A 1 416 ? -4.233 14.851 4.958 1.00 98.38 416 MET A N 1
ATOM 3227 C CA . MET A 1 416 ? -3.640 14.857 3.628 1.00 98.38 416 MET A CA 1
ATOM 3228 C C . MET A 1 416 ? -3.926 16.157 2.880 1.00 98.38 416 MET A C 1
ATOM 3230 O O . MET A 1 416 ? -4.934 16.826 3.127 1.00 98.38 416 MET A O 1
ATOM 3234 N N . GLY A 1 417 ? -3.063 16.500 1.928 1.00 97.94 417 GLY A N 1
ATOM 3235 C CA . GLY A 1 417 ? -3.294 17.647 1.058 1.00 97.94 417 GLY A CA 1
ATOM 3236 C C . GLY A 1 417 ? -2.500 17.600 -0.240 1.00 97.94 417 GLY A C 1
ATOM 3237 O O . GLY A 1 417 ? -1.417 17.022 -0.289 1.00 97.94 417 GLY A O 1
ATOM 3238 N N . THR A 1 418 ? -3.032 18.235 -1.279 1.00 98.19 418 THR A N 1
ATOM 3239 C CA . THR A 1 418 ? -2.347 18.433 -2.560 1.00 98.19 418 THR A CA 1
ATOM 3240 C C . THR A 1 418 ? -2.339 19.916 -2.901 1.00 98.19 418 THR A C 1
ATOM 3242 O O . THR A 1 418 ? -3.395 20.548 -2.920 1.00 98.19 418 THR A O 1
ATOM 3245 N N . MET A 1 419 ? -1.152 20.461 -3.160 1.00 97.75 419 MET A N 1
ATOM 3246 C CA . MET A 1 419 ? -0.914 21.838 -3.597 1.00 97.75 419 MET A CA 1
ATOM 3247 C C . MET A 1 419 ? -1.258 22.037 -5.073 1.00 97.75 419 MET A C 1
ATOM 3249 O O . MET A 1 419 ? -1.352 21.076 -5.837 1.00 97.75 419 MET A O 1
ATOM 3253 N N . ASN A 1 420 ? -1.352 23.298 -5.497 1.00 95.81 420 ASN A N 1
ATOM 3254 C CA . ASN A 1 420 ? -1.595 23.689 -6.882 1.00 95.81 420 ASN A CA 1
ATOM 3255 C C . ASN A 1 420 ? -2.926 23.169 -7.434 1.00 95.81 420 ASN A C 1
ATOM 3257 O O . ASN A 1 420 ? -2.992 22.830 -8.611 1.00 95.81 420 ASN A O 1
ATOM 3261 N N . ILE A 1 421 ? -3.983 23.092 -6.623 1.00 96.50 421 ILE A N 1
ATOM 3262 C CA . ILE A 1 421 ? -5.306 22.653 -7.092 1.00 96.50 421 ILE A CA 1
ATOM 3263 C C . ILE A 1 421 ? -6.224 23.858 -7.277 1.00 96.50 421 ILE A C 1
ATOM 3265 O O . ILE A 1 421 ? -6.479 24.603 -6.338 1.00 96.50 421 ILE A O 1
ATOM 3269 N N . ASN A 1 422 ? -6.768 24.043 -8.479 1.00 93.69 422 ASN A N 1
ATOM 3270 C CA . ASN A 1 422 ? -7.666 25.168 -8.777 1.00 93.69 422 ASN A CA 1
ATOM 3271 C C . ASN A 1 422 ? -9.163 24.803 -8.679 1.00 93.69 422 ASN A C 1
ATOM 3273 O O . ASN A 1 422 ? -10.016 25.693 -8.688 1.00 93.69 422 ASN A O 1
ATOM 3277 N N . LYS A 1 423 ? -9.489 23.511 -8.542 1.00 94.06 423 LYS A N 1
ATOM 3278 C CA . LYS A 1 423 ? -10.858 22.986 -8.583 1.00 94.06 423 LYS A CA 1
ATOM 3279 C C . LYS A 1 423 ? -11.302 22.431 -7.231 1.00 94.06 423 LYS A C 1
ATOM 3281 O O . LYS A 1 423 ? -10.663 21.556 -6.652 1.00 94.06 423 LYS A O 1
ATOM 3286 N N . LYS A 1 424 ? -12.440 22.926 -6.738 1.00 92.25 424 LYS A N 1
ATOM 3287 C CA . LYS A 1 424 ? -13.058 22.475 -5.484 1.00 92.25 424 LYS A CA 1
ATOM 3288 C C . LYS A 1 424 ? -14.100 21.372 -5.760 1.00 92.25 424 LYS A C 1
ATOM 3290 O O . LYS A 1 424 ? -15.007 21.614 -6.557 1.00 92.25 424 LYS A O 1
ATOM 3295 N N . PRO A 1 425 ? -14.024 20.207 -5.090 1.00 94.06 425 PRO A N 1
ATOM 3296 C CA . PRO A 1 425 ? -15.061 19.169 -5.155 1.00 94.06 425 PRO A CA 1
ATOM 3297 C C . PRO A 1 425 ? -16.400 19.626 -4.550 1.00 94.06 425 PRO A C 1
ATOM 3299 O O . PRO A 1 425 ? -16.442 20.563 -3.748 1.00 94.06 425 PRO A O 1
ATOM 3302 N N . LYS A 1 426 ? -17.505 18.947 -4.880 1.00 93.94 426 LYS A N 1
ATOM 3303 C CA . LYS A 1 426 ? -18.847 19.254 -4.346 1.00 93.94 426 LYS A CA 1
ATOM 3304 C C . LYS A 1 426 ? -19.109 18.577 -3.000 1.00 93.94 426 LYS A C 1
ATOM 3306 O O . LYS A 1 426 ? -19.892 19.087 -2.202 1.00 93.94 426 LYS A O 1
ATOM 3311 N N . SER A 1 427 ? -18.472 17.441 -2.720 1.00 94.19 427 SER A N 1
ATOM 3312 C CA . SER A 1 427 ? -18.701 16.637 -1.510 1.00 94.19 427 SER A CA 1
ATOM 3313 C C . SER A 1 427 ? -17.906 17.103 -0.280 1.00 94.19 427 SER A C 1
ATOM 3315 O O . SER A 1 427 ? -17.610 16.300 0.606 1.00 94.19 427 SER A O 1
ATOM 3317 N N . VAL A 1 428 ? -17.534 18.384 -0.215 1.00 97.00 428 VAL A N 1
ATOM 3318 C CA . VAL A 1 428 ? -16.778 18.954 0.911 1.00 97.00 428 VAL A CA 1
ATOM 3319 C C . VAL A 1 428 ? -17.567 18.814 2.217 1.00 97.00 428 VAL A C 1
ATOM 3321 O O . VAL A 1 428 ? -18.766 19.087 2.256 1.00 97.00 428 VAL A O 1
ATOM 3324 N N . GLY A 1 429 ? -16.888 18.388 3.282 1.00 96.62 429 GLY A N 1
ATOM 3325 C CA . GLY A 1 429 ? -17.459 18.212 4.618 1.00 96.62 429 GLY A CA 1
ATOM 3326 C C . GLY A 1 429 ? -18.332 16.966 4.783 1.00 96.62 429 GLY A C 1
ATOM 3327 O O . GLY A 1 429 ? -19.064 16.876 5.763 1.00 96.62 429 GLY A O 1
ATOM 3328 N N . LYS A 1 430 ? -18.287 16.011 3.844 1.00 96.81 430 LYS A N 1
ATOM 3329 C CA . LYS A 1 430 ? -19.058 14.759 3.907 1.00 96.81 430 LYS A CA 1
ATOM 3330 C C . LYS A 1 430 ? -18.142 13.556 4.111 1.00 96.81 430 LYS A C 1
ATOM 3332 O O . LYS A 1 430 ? -17.070 13.493 3.512 1.00 96.81 430 LYS A O 1
ATOM 3337 N N . LEU A 1 431 ? -18.588 12.590 4.917 1.00 97.19 431 LEU A N 1
ATOM 3338 C CA . LEU A 1 431 ? -17.962 11.270 4.997 1.00 97.19 431 LEU A CA 1
ATOM 3339 C C . LEU A 1 431 ? -18.328 10.476 3.746 1.00 97.19 431 LEU A C 1
ATOM 3341 O O . LEU A 1 431 ? -19.502 10.203 3.499 1.00 97.19 431 LEU A O 1
ATOM 3345 N N . MET A 1 432 ? -17.318 10.117 2.965 1.00 97.00 432 MET A N 1
ATOM 3346 C CA . MET A 1 432 ? -17.475 9.444 1.683 1.00 97.00 432 MET A CA 1
ATOM 3347 C C . MET A 1 432 ? -16.805 8.071 1.717 1.00 97.00 432 MET A C 1
ATOM 3349 O O . MET A 1 432 ? -15.738 7.896 2.306 1.00 97.00 432 MET A O 1
ATOM 3353 N N . LEU A 1 433 ? -17.428 7.101 1.052 1.00 95.44 433 LEU A N 1
ATOM 3354 C CA . LEU A 1 433 ? -16.855 5.783 0.787 1.00 95.44 433 LEU A CA 1
ATOM 3355 C C . LEU A 1 433 ? -16.004 5.844 -0.483 1.00 95.44 433 LEU A C 1
ATOM 3357 O O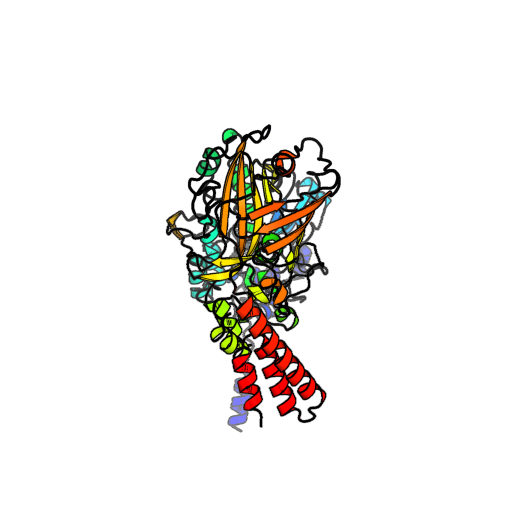 . LEU A 1 433 ? -16.329 6.572 -1.420 1.00 95.44 433 LEU A O 1
ATOM 3361 N N . ARG A 1 434 ? -14.913 5.074 -0.536 1.00 94.12 434 ARG A N 1
ATOM 3362 C CA . ARG A 1 434 ? -14.041 4.999 -1.722 1.00 94.12 434 ARG A CA 1
ATOM 3363 C C . ARG A 1 434 ? -14.567 4.032 -2.780 1.00 94.12 434 ARG A C 1
ATOM 3365 O O . ARG A 1 434 ? -13.807 3.204 -3.285 1.00 94.12 434 ARG A O 1
ATOM 3372 N N . ASP A 1 435 ? -15.836 4.122 -3.143 1.00 94.50 435 ASP A N 1
ATOM 3373 C CA . ASP A 1 435 ? -16.355 3.397 -4.301 1.00 94.50 435 ASP A CA 1
ATOM 3374 C C . ASP A 1 435 ? -15.899 4.051 -5.617 1.00 94.50 435 ASP A C 1
ATOM 3376 O O . ASP A 1 435 ? -15.710 5.266 -5.700 1.00 94.50 435 ASP A O 1
ATOM 3380 N N . ILE A 1 436 ? -15.673 3.227 -6.639 1.00 95.44 436 ILE A N 1
ATOM 3381 C CA . ILE A 1 436 ? -15.407 3.665 -8.009 1.00 95.44 436 ILE A CA 1
ATOM 3382 C C . ILE A 1 436 ? -16.649 3.317 -8.812 1.00 95.44 436 ILE A C 1
ATOM 3384 O O . ILE A 1 436 ? -16.976 2.141 -8.975 1.00 95.44 436 ILE A O 1
ATOM 3388 N N . GLN A 1 437 ? -17.327 4.349 -9.306 1.00 94.12 437 GLN A N 1
ATOM 3389 C CA . GLN A 1 437 ? -18.460 4.166 -10.200 1.00 94.12 437 GLN A CA 1
ATOM 3390 C C . GLN A 1 437 ? -18.008 3.448 -11.467 1.00 94.12 437 GLN A C 1
ATOM 3392 O O . GLN A 1 437 ? -16.927 3.727 -11.992 1.00 94.12 437 GLN A O 1
ATOM 3397 N N . LYS A 1 438 ? -18.862 2.547 -11.954 1.00 95.62 438 LYS A N 1
ATOM 3398 C CA . LYS A 1 438 ? -18.603 1.787 -13.169 1.00 95.62 438 LYS A CA 1
ATOM 3399 C C . LYS A 1 438 ? -18.283 2.734 -14.330 1.00 95.62 438 LYS A C 1
ATOM 3401 O O . LYS A 1 438 ? -19.104 3.571 -14.701 1.00 95.62 438 LYS A O 1
ATOM 3406 N N . THR A 1 439 ? -17.078 2.621 -14.881 1.00 94.00 439 THR A N 1
ATOM 3407 C CA . THR A 1 439 ? -16.583 3.497 -15.949 1.00 94.00 439 THR A CA 1
ATOM 3408 C C . THR A 1 439 ? -15.697 2.735 -16.926 1.00 94.00 439 THR A C 1
ATOM 3410 O O . THR A 1 439 ? -15.018 1.780 -16.546 1.00 94.00 439 THR A O 1
ATOM 3413 N N . THR A 1 440 ? -15.684 3.172 -18.184 1.00 95.31 440 THR A N 1
ATOM 3414 C CA . THR A 1 440 ? -14.811 2.625 -19.225 1.00 95.31 440 THR A CA 1
ATOM 3415 C C . THR A 1 440 ? -13.491 3.388 -19.252 1.00 95.31 440 THR A C 1
ATOM 3417 O O . THR A 1 440 ? -13.457 4.622 -19.285 1.00 95.31 440 THR A O 1
ATOM 3420 N N . VAL A 1 441 ? -12.388 2.646 -19.247 1.00 94.31 441 VAL A N 1
ATOM 3421 C CA . VAL A 1 441 ? -11.024 3.172 -19.334 1.00 94.31 441 VAL A CA 1
ATOM 3422 C C . VAL A 1 441 ? -10.377 2.657 -20.612 1.00 94.31 441 VAL A C 1
ATOM 3424 O O . VAL A 1 441 ? -10.553 1.497 -20.977 1.00 94.31 441 VAL A O 1
ATOM 3427 N N . LYS A 1 442 ? -9.624 3.525 -21.293 1.00 94.25 442 LYS A N 1
ATOM 3428 C CA . LYS A 1 442 ? -8.829 3.156 -22.466 1.00 94.25 442 LYS A CA 1
ATOM 3429 C C . LYS A 1 442 ? -7.630 2.309 -22.030 1.00 94.25 442 LYS A C 1
ATOM 3431 O O . LYS A 1 442 ? -6.888 2.700 -21.130 1.00 94.25 442 LYS A O 1
ATOM 3436 N N . GLY A 1 443 ? -7.425 1.160 -22.662 1.00 94.38 443 GLY A N 1
ATOM 3437 C CA . GLY A 1 443 ? -6.236 0.347 -22.422 1.00 94.38 443 GLY A CA 1
ATOM 3438 C C . GLY A 1 443 ? -5.048 0.776 -23.282 1.00 94.38 443 GLY A C 1
ATOM 3439 O O . GLY A 1 443 ? -5.181 1.504 -24.268 1.00 94.38 443 GLY A O 1
ATOM 3440 N N . ASN A 1 444 ? -3.856 0.339 -22.879 1.00 94.19 444 ASN A N 1
ATOM 3441 C CA . ASN A 1 444 ? -2.624 0.560 -23.625 1.00 94.19 444 ASN A CA 1
ATOM 3442 C C . ASN A 1 444 ? -2.355 -0.620 -24.573 1.00 94.19 444 ASN A C 1
ATOM 3444 O O . ASN A 1 444 ? -1.680 -1.587 -24.214 1.00 94.19 444 ASN A O 1
ATOM 3448 N N . THR A 1 445 ? -2.887 -0.541 -25.791 1.00 95.94 445 THR A N 1
ATOM 3449 C CA . THR A 1 445 ? -2.733 -1.600 -26.802 1.00 95.94 445 THR A CA 1
ATOM 3450 C C . THR A 1 445 ? -1.279 -1.829 -27.211 1.00 95.94 445 THR A C 1
ATOM 3452 O O . THR A 1 445 ? -0.934 -2.938 -27.599 1.00 95.94 445 THR A O 1
ATOM 3455 N N . ALA A 1 446 ? -0.398 -0.834 -27.040 1.00 94.31 446 ALA A N 1
ATOM 3456 C CA . ALA A 1 446 ? 1.023 -0.949 -27.370 1.00 94.31 446 ALA A CA 1
ATOM 3457 C C . ALA A 1 446 ? 1.800 -1.936 -26.478 1.00 94.31 446 ALA A C 1
ATOM 3459 O O . ALA A 1 446 ? 2.930 -2.270 -26.810 1.00 94.31 446 ALA A O 1
ATOM 3460 N N . ILE A 1 447 ? 1.223 -2.374 -25.352 1.00 93.75 447 ILE A N 1
ATOM 3461 C CA . ILE A 1 447 ? 1.811 -3.402 -24.473 1.00 93.75 447 ILE A CA 1
ATOM 3462 C C . ILE A 1 447 ? 0.946 -4.673 -24.389 1.00 93.75 447 ILE A C 1
ATOM 3464 O O . ILE A 1 447 ? 1.225 -5.548 -23.566 1.00 93.75 447 ILE A O 1
ATOM 3468 N N . GLY A 1 448 ? -0.109 -4.769 -25.209 1.00 95.19 448 GLY A N 1
ATOM 3469 C CA . GLY A 1 448 ? -1.019 -5.919 -25.271 1.00 95.19 448 GLY A CA 1
ATOM 3470 C C . GLY A 1 448 ? -2.294 -5.822 -24.427 1.00 95.19 448 GLY A C 1
ATOM 3471 O O . GLY A 1 448 ? -3.006 -6.814 -24.296 1.00 95.19 448 GLY A O 1
ATOM 3472 N N . GLN A 1 449 ? -2.613 -4.667 -23.833 1.00 95.88 449 GLN A N 1
ATOM 3473 C CA . GLN A 1 449 ? -3.904 -4.492 -23.147 1.00 95.88 449 GLN A CA 1
ATOM 3474 C C . GLN A 1 449 ? -5.068 -4.425 -24.158 1.00 95.88 449 GLN A C 1
ATOM 3476 O O . GLN A 1 449 ? -4.852 -4.009 -25.299 1.00 95.88 449 GLN A O 1
ATOM 3481 N N . PRO A 1 450 ? -6.311 -4.769 -23.757 1.00 96.19 450 PRO A N 1
ATOM 3482 C CA . PRO A 1 450 ? -7.487 -4.545 -24.601 1.00 96.19 450 PRO A CA 1
ATOM 3483 C C . PRO A 1 450 ? -7.674 -3.050 -24.896 1.00 96.19 450 PRO A C 1
ATOM 3485 O O . PRO A 1 450 ? -7.238 -2.208 -24.115 1.00 96.19 450 PRO A O 1
ATOM 3488 N N . GLU A 1 451 ? -8.369 -2.702 -25.984 1.00 96.69 451 GLU A N 1
ATOM 3489 C CA . GLU A 1 451 ? -8.622 -1.297 -26.361 1.00 96.69 451 GLU A CA 1
ATOM 3490 C C . GLU A 1 451 ? -9.300 -0.493 -25.245 1.00 96.69 451 GLU A C 1
ATOM 3492 O O . GLU A 1 451 ? -9.007 0.687 -25.031 1.00 96.69 451 GLU A O 1
ATOM 3497 N N . SER A 1 452 ? -10.191 -1.147 -24.502 1.00 96.56 452 SER A N 1
ATOM 3498 C CA . SER A 1 452 ? -10.813 -0.600 -23.307 1.00 96.56 452 SER A CA 1
ATOM 3499 C C . SER A 1 452 ? -11.222 -1.698 -22.328 1.00 96.56 452 SER A C 1
ATOM 3501 O O . SER A 1 452 ? -11.277 -2.879 -22.674 1.00 96.56 452 SER A O 1
ATOM 3503 N N . PHE A 1 453 ? -11.491 -1.306 -21.087 1.00 96.12 453 PHE A N 1
ATOM 3504 C CA . PHE A 1 453 ? -12.038 -2.186 -20.059 1.00 96.12 453 PHE A CA 1
ATOM 3505 C C . PHE A 1 453 ? -12.850 -1.398 -19.034 1.00 96.12 453 PHE A C 1
ATOM 3507 O O . PHE A 1 453 ? -12.678 -0.191 -18.858 1.00 96.12 453 PHE A O 1
ATOM 3514 N N . GLU A 1 454 ? -13.727 -2.106 -18.328 1.00 96.00 454 GLU A N 1
ATOM 3515 C CA . GLU A 1 454 ? -14.530 -1.532 -17.254 1.00 96.00 454 GLU A CA 1
ATOM 3516 C C . GLU A 1 454 ? -13.773 -1.553 -15.922 1.00 96.00 454 GLU A C 1
ATOM 3518 O O . GLU A 1 454 ? -13.106 -2.534 -15.563 1.00 96.00 454 GLU A O 1
ATOM 3523 N N . VAL A 1 455 ? -13.918 -0.462 -15.175 1.00 94.94 455 VAL A N 1
ATOM 3524 C CA . VAL A 1 455 ? -13.460 -0.311 -13.798 1.00 94.94 455 VAL A CA 1
ATOM 3525 C C . VAL A 1 455 ? -14.667 -0.028 -12.920 1.00 94.94 455 VAL A C 1
ATOM 3527 O O . VAL A 1 455 ? -15.432 0.891 -13.190 1.00 94.94 455 VAL A O 1
ATOM 3530 N N . GLU A 1 456 ? -14.795 -0.786 -11.839 1.00 94.69 456 GLU A N 1
ATOM 3531 C CA . GLU A 1 456 ? -15.773 -0.578 -10.779 1.00 94.69 456 GLU A CA 1
ATOM 3532 C C . GLU A 1 456 ? -15.131 -0.998 -9.452 1.00 94.69 456 GLU A C 1
ATOM 3534 O O . GLU A 1 456 ? -14.264 -1.876 -9.426 1.00 94.69 456 GLU A O 1
ATOM 3539 N N . ARG A 1 457 ? -15.532 -0.351 -8.358 1.00 92.81 457 ARG A N 1
ATOM 3540 C CA . ARG A 1 457 ? -15.256 -0.822 -7.000 1.00 92.81 457 ARG A CA 1
ATOM 3541 C C . ARG A 1 457 ? -16.428 -0.469 -6.104 1.00 92.81 457 ARG A C 1
ATOM 3543 O O . ARG A 1 457 ? -16.759 0.709 -5.978 1.00 92.81 457 ARG A O 1
ATOM 3550 N N . LYS A 1 458 ? -17.013 -1.455 -5.441 1.00 91.62 458 LYS A N 1
ATOM 3551 C CA . LYS A 1 458 ? -18.109 -1.256 -4.492 1.00 91.62 458 LYS A CA 1
ATOM 3552 C C . LYS A 1 458 ? -17.584 -0.731 -3.158 1.00 91.62 458 LYS A C 1
ATOM 3554 O O . LYS A 1 458 ? -16.412 -0.879 -2.804 1.00 91.62 458 LYS A O 1
ATOM 3559 N N . ALA A 1 459 ? -18.468 -0.086 -2.407 1.00 88.62 459 ALA A N 1
ATOM 3560 C CA . ALA A 1 459 ? -18.120 0.552 -1.142 1.00 88.62 459 ALA A CA 1
ATOM 3561 C C . ALA A 1 459 ? -17.618 -0.431 -0.068 1.00 88.62 459 ALA A C 1
ATOM 3563 O O . ALA A 1 459 ? -16.792 -0.065 0.769 1.00 88.62 459 ALA A O 1
ATOM 3564 N N . ASP A 1 460 ? -18.117 -1.663 -0.091 1.00 87.56 460 ASP A N 1
ATOM 3565 C CA . ASP A 1 460 ? -17.844 -2.725 0.876 1.00 87.56 460 ASP A CA 1
ATOM 3566 C C . ASP A 1 460 ? -16.625 -3.593 0.526 1.00 87.56 460 ASP A C 1
ATOM 3568 O O . ASP A 1 460 ? -16.207 -4.423 1.329 1.00 87.56 460 ASP A O 1
ATOM 3572 N N . GLU A 1 461 ? -15.994 -3.377 -0.631 1.00 88.00 461 GLU A N 1
ATOM 3573 C CA . GLU A 1 461 ? -14.817 -4.151 -1.031 1.00 88.00 461 GLU A CA 1
ATOM 3574 C C . GLU A 1 461 ? -13.575 -3.773 -0.212 1.00 88.00 461 GLU A C 1
ATOM 3576 O O . GLU A 1 461 ? -12.913 -4.632 0.373 1.00 88.00 461 GLU A O 1
ATOM 3581 N N . VAL A 1 462 ? -13.254 -2.477 -0.131 1.00 87.81 462 VAL A N 1
ATOM 3582 C CA . VAL A 1 462 ? -12.068 -1.985 0.602 1.00 87.81 462 VAL A CA 1
ATOM 3583 C C . VAL A 1 462 ? -12.403 -1.332 1.936 1.00 87.81 462 VAL A C 1
ATOM 3585 O O . VAL A 1 462 ? -11.531 -1.274 2.800 1.00 87.81 462 VAL A O 1
ATOM 3588 N N . ASN A 1 463 ? -13.637 -0.843 2.108 1.00 92.62 463 ASN A N 1
ATOM 3589 C CA . ASN A 1 463 ? -14.100 -0.108 3.290 1.00 92.62 463 ASN A CA 1
ATOM 3590 C C . ASN A 1 463 ? -13.289 1.155 3.651 1.00 92.62 463 ASN A C 1
ATOM 3592 O O . ASN A 1 463 ? -13.472 1.719 4.728 1.00 92.62 463 ASN A O 1
ATOM 3596 N N . ASP A 1 464 ? -12.416 1.625 2.755 1.00 94.69 464 ASP A N 1
ATOM 3597 C CA . ASP A 1 464 ? -11.737 2.909 2.912 1.00 94.69 464 ASP A CA 1
ATOM 3598 C C . ASP A 1 464 ? -12.748 4.059 2.795 1.00 94.69 464 ASP A C 1
ATOM 3600 O O . ASP A 1 464 ? -13.647 4.048 1.946 1.00 94.69 464 ASP A O 1
ATOM 3604 N N . MET A 1 465 ? -12.533 5.094 3.600 1.00 96.69 465 MET A N 1
ATOM 3605 C CA . MET A 1 465 ? -13.321 6.321 3.607 1.00 96.69 465 MET A CA 1
ATOM 3606 C C . MET A 1 465 ? -12.426 7.551 3.463 1.00 96.69 465 MET A C 1
ATOM 3608 O O . MET A 1 465 ? -11.190 7.478 3.474 1.00 96.69 465 MET A O 1
ATOM 3612 N N . TYR A 1 466 ? -13.062 8.702 3.289 1.00 97.94 466 TYR A N 1
ATOM 3613 C CA . TYR A 1 466 ? -12.405 10.000 3.301 1.00 97.94 466 TYR A CA 1
ATOM 3614 C C . TYR A 1 466 ? -13.394 11.119 3.581 1.00 97.94 466 TYR A C 1
ATOM 3616 O O . TYR A 1 466 ? -14.605 10.960 3.426 1.00 97.94 466 TYR A O 1
ATOM 3624 N N . ILE A 1 467 ? -12.847 12.273 3.951 1.00 98.31 467 ILE A N 1
ATOM 3625 C CA . ILE A 1 467 ? -13.581 13.532 4.021 1.00 98.31 467 ILE A CA 1
ATOM 3626 C C . ILE A 1 467 ? -12.756 14.597 3.318 1.00 98.31 467 ILE A C 1
ATOM 3628 O O . ILE A 1 467 ? -11.668 14.922 3.782 1.00 98.31 467 ILE A O 1
ATOM 3632 N N . ILE A 1 468 ? -13.262 15.168 2.226 1.00 98.44 468 ILE A N 1
ATOM 3633 C CA . ILE A 1 468 ? -12.655 16.371 1.641 1.00 98.44 468 ILE A CA 1
ATOM 3634 C C . ILE A 1 468 ? -13.020 17.542 2.549 1.00 98.44 468 ILE A C 1
ATOM 3636 O O . ILE A 1 468 ? -14.204 17.804 2.756 1.00 98.44 468 ILE A O 1
ATOM 3640 N N . THR A 1 469 ? -12.032 18.236 3.102 1.00 98.12 469 THR A N 1
ATOM 3641 C CA . THR A 1 469 ? -12.273 19.292 4.098 1.00 98.12 469 THR A CA 1
ATOM 3642 C C . THR A 1 469 ? -12.410 20.662 3.455 1.00 98.12 469 THR A C 1
ATOM 3644 O O . THR A 1 469 ? -13.220 21.476 3.895 1.00 98.12 469 THR A O 1
ATOM 3647 N N . GLY A 1 470 ? -11.721 20.889 2.336 1.00 97.56 470 GLY A N 1
ATOM 3648 C CA . GLY A 1 470 ? -11.878 22.113 1.568 1.00 97.56 470 GLY A CA 1
ATOM 3649 C C . GLY A 1 470 ? -10.725 22.398 0.620 1.00 97.56 470 GLY A C 1
ATOM 3650 O O . GLY A 1 470 ? -9.789 21.614 0.476 1.00 97.56 470 GLY A O 1
ATOM 3651 N N . LEU A 1 471 ? -10.832 23.557 -0.027 1.00 97.56 471 LEU A N 1
ATOM 3652 C CA . LEU A 1 471 ? -9.781 24.152 -0.836 1.00 97.56 471 LEU A CA 1
ATOM 3653 C C . LEU A 1 471 ? -9.315 25.420 -0.115 1.00 97.56 471 LEU A C 1
ATOM 3655 O O . LEU A 1 471 ? -10.107 26.350 0.049 1.00 97.56 471 LEU A O 1
ATOM 3659 N N . TYR A 1 472 ? -8.070 25.426 0.350 1.00 97.38 472 TYR A N 1
ATOM 3660 C CA . TYR A 1 472 ? -7.515 26.455 1.229 1.00 97.38 472 TYR A CA 1
ATOM 3661 C C . TYR A 1 472 ? -6.465 27.266 0.478 1.00 97.38 472 TYR A C 1
ATOM 3663 O O . TYR A 1 472 ? -5.563 26.687 -0.116 1.00 97.38 472 TYR A O 1
ATOM 3671 N N . GLY A 1 473 ? -6.597 28.591 0.480 1.00 96.00 473 GLY A N 1
ATOM 3672 C CA . GLY A 1 473 ? -5.669 29.496 -0.197 1.00 96.00 473 GLY A CA 1
ATOM 3673 C C . GLY A 1 473 ? -4.592 30.069 0.719 1.00 96.00 473 GLY A C 1
ATOM 3674 O O . GLY A 1 473 ? -4.482 29.718 1.894 1.00 96.00 473 GLY A O 1
ATOM 3675 N N . GLY A 1 474 ? -3.832 31.006 0.157 1.00 92.31 474 GLY A N 1
ATOM 3676 C CA . GLY A 1 474 ? -2.804 31.763 0.862 1.00 92.31 474 GLY A CA 1
ATOM 3677 C C . GLY A 1 474 ? -1.418 31.139 0.775 1.00 92.31 474 GLY A C 1
ATOM 3678 O O . GLY A 1 474 ? -0.492 31.713 1.333 1.00 92.31 474 GLY A O 1
ATOM 3679 N N . TYR A 1 475 ? -1.243 30.006 0.097 1.00 93.94 475 TYR A N 1
ATOM 3680 C CA . TYR A 1 475 ? 0.067 29.382 -0.074 1.00 93.94 475 TYR A CA 1
ATOM 3681 C C . TYR A 1 475 ? 0.834 30.081 -1.197 1.00 93.94 475 TYR A C 1
ATOM 3683 O O . TYR A 1 475 ? 0.283 30.252 -2.281 1.00 93.94 475 TYR A O 1
ATOM 3691 N N . LYS A 1 476 ? 2.084 30.484 -0.948 1.00 89.69 476 LYS A N 1
ATOM 3692 C CA . LYS A 1 476 ? 2.867 31.423 -1.773 1.00 89.69 476 LYS A CA 1
ATOM 3693 C C . LYS A 1 476 ? 2.822 31.091 -3.269 1.00 89.69 476 LYS A C 1
ATOM 3695 O O . LYS A 1 476 ? 2.031 31.646 -4.020 1.00 89.69 476 LYS A O 1
ATOM 3700 N N . THR A 1 477 ? 3.685 30.181 -3.712 1.00 85.25 477 THR A N 1
ATOM 3701 C CA . THR A 1 477 ? 3.778 29.732 -5.109 1.00 85.25 477 THR A CA 1
ATOM 3702 C C . THR A 1 477 ? 2.906 28.505 -5.378 1.00 85.25 477 THR A C 1
ATOM 3704 O O . THR A 1 477 ? 2.896 28.001 -6.500 1.00 85.25 477 THR A O 1
ATOM 3707 N N . ASN A 1 478 ? 2.188 28.030 -4.355 1.00 87.19 478 ASN A N 1
ATOM 3708 C CA . ASN A 1 478 ? 1.340 26.840 -4.388 1.00 87.19 478 ASN A CA 1
ATOM 3709 C C . ASN A 1 478 ? -0.147 27.148 -4.618 1.00 87.19 478 ASN A C 1
ATOM 3711 O O . ASN A 1 478 ? -0.930 26.213 -4.786 1.00 87.19 478 ASN A O 1
ATOM 3715 N N . ASP A 1 479 ? -0.522 28.436 -4.630 1.00 90.81 479 ASP A N 1
ATOM 3716 C CA . ASP A 1 479 ? -1.888 28.971 -4.735 1.00 90.81 479 ASP A CA 1
ATOM 3717 C C . ASP A 1 479 ? -2.826 28.401 -3.657 1.00 90.81 479 ASP A C 1
ATOM 3719 O O . ASP A 1 479 ? -3.038 29.003 -2.594 1.00 90.81 479 ASP A O 1
ATOM 3723 N N . LYS A 1 480 ? -3.361 27.204 -3.909 1.00 96.19 480 LYS A N 1
ATOM 3724 C CA . LYS A 1 480 ? -4.341 26.528 -3.063 1.00 96.19 480 LYS A CA 1
ATOM 3725 C C . LYS A 1 480 ? -3.967 25.075 -2.791 1.00 96.19 480 LYS A C 1
ATOM 3727 O O . LYS A 1 480 ? -3.513 24.346 -3.674 1.00 96.19 480 LYS A O 1
ATOM 3732 N N . MET A 1 481 ? -4.270 24.645 -1.570 1.00 97.62 481 MET A N 1
ATOM 3733 C CA . MET A 1 481 ? -4.226 23.257 -1.127 1.00 97.62 481 MET A CA 1
ATOM 3734 C C . MET A 1 481 ? -5.637 22.663 -1.116 1.00 97.62 481 MET A C 1
ATOM 3736 O O . MET A 1 481 ? -6.508 23.142 -0.384 1.00 97.62 481 MET A O 1
ATOM 3740 N N . LEU A 1 482 ? -5.856 21.574 -1.854 1.00 98.25 482 LEU A N 1
ATOM 3741 C CA . LEU A 1 482 ? -6.995 20.686 -1.618 1.00 98.25 482 LEU A CA 1
ATOM 3742 C C . LEU A 1 482 ? -6.655 19.781 -0.433 1.00 98.25 482 LEU A C 1
ATOM 3744 O O . LEU A 1 482 ? -5.756 18.951 -0.552 1.00 98.25 482 LEU A O 1
ATOM 3748 N N . ALA A 1 483 ? -7.362 19.923 0.688 1.00 98.44 483 ALA A N 1
ATOM 3749 C CA . ALA A 1 483 ? -7.167 19.083 1.868 1.00 98.44 483 ALA A CA 1
ATOM 3750 C C . ALA A 1 483 ? -8.282 18.052 2.042 1.00 98.44 483 ALA A C 1
ATOM 3752 O O . ALA A 1 483 ? -9.453 18.273 1.709 1.00 98.44 483 ALA A O 1
ATOM 3753 N N . TRP A 1 484 ? -7.892 16.900 2.582 1.00 98.56 484 TRP A N 1
ATOM 3754 C CA . TRP A 1 484 ? -8.806 15.840 2.972 1.00 98.56 484 TRP A CA 1
ATOM 3755 C C . TRP A 1 484 ? -8.250 15.033 4.143 1.00 98.56 484 TRP A C 1
ATOM 3757 O O . TRP A 1 484 ? -7.050 15.018 4.410 1.00 98.56 484 TRP A O 1
ATOM 3767 N N . ILE A 1 485 ? -9.139 14.331 4.834 1.00 98.50 485 ILE A N 1
ATOM 3768 C CA . ILE A 1 485 ? -8.790 13.288 5.792 1.00 98.50 485 ILE A CA 1
ATOM 3769 C C . ILE A 1 485 ? -8.866 11.961 5.050 1.00 98.50 485 ILE A C 1
ATOM 3771 O O . ILE A 1 485 ? -9.919 11.592 4.525 1.00 98.50 485 ILE A O 1
ATOM 3775 N N . GLN A 1 486 ? -7.754 11.239 4.998 1.00 97.44 486 GLN A N 1
ATOM 3776 C CA . GLN A 1 486 ? -7.724 9.864 4.516 1.00 97.44 486 GLN A CA 1
ATOM 3777 C C . GLN A 1 486 ? -8.100 8.932 5.663 1.00 97.44 486 GLN A C 1
ATOM 3779 O O . GLN A 1 486 ? -7.536 9.054 6.743 1.00 97.44 486 GLN A O 1
ATOM 3784 N N . MET A 1 487 ? -9.023 7.997 5.439 1.00 96.69 487 MET A N 1
ATOM 3785 C CA . MET A 1 487 ? -9.445 7.032 6.455 1.00 96.69 487 MET A CA 1
ATOM 3786 C C . MET A 1 487 ? -9.308 5.620 5.897 1.00 96.69 487 MET A C 1
ATOM 3788 O O . MET A 1 487 ? -10.198 5.097 5.230 1.00 96.69 487 MET A O 1
ATOM 3792 N N . ASP A 1 488 ? -8.152 5.013 6.131 1.00 94.38 488 ASP A N 1
ATOM 3793 C CA . ASP A 1 488 ? -7.864 3.683 5.602 1.00 94.38 488 ASP A CA 1
ATOM 3794 C C . ASP A 1 488 ? -8.370 2.588 6.543 1.00 94.38 488 ASP A C 1
ATOM 3796 O O . ASP A 1 488 ? -8.122 2.671 7.744 1.00 94.38 488 ASP A O 1
ATOM 3800 N N . LYS A 1 489 ? -9.019 1.541 6.015 1.00 94.38 489 LYS A N 1
ATOM 3801 C CA . LYS A 1 489 ? -9.406 0.361 6.809 1.00 94.38 489 LYS A CA 1
ATOM 3802 C C . LYS A 1 489 ? -8.188 -0.432 7.267 1.00 94.38 489 LYS A C 1
ATOM 3804 O O . LYS A 1 489 ? -7.352 -0.821 6.447 1.00 94.38 489 LYS A O 1
ATOM 3809 N N . MET A 1 490 ? -8.074 -0.680 8.568 1.00 93.69 490 MET A N 1
ATOM 3810 C CA . MET A 1 490 ? -7.046 -1.563 9.121 1.00 93.69 490 MET A CA 1
ATOM 3811 C C . MET A 1 490 ? -7.513 -3.014 8.999 1.00 93.69 490 MET A C 1
ATOM 3813 O O . MET A 1 490 ? -8.695 -3.306 9.163 1.00 93.69 490 MET A O 1
ATOM 3817 N N . SER A 1 491 ? -6.615 -3.929 8.639 1.00 87.06 491 SER A N 1
ATOM 3818 C CA . SER A 1 491 ? -7.003 -5.319 8.353 1.00 87.06 491 SER A CA 1
ATOM 3819 C C . SER A 1 491 ? -6.010 -6.377 8.802 1.00 87.06 491 SER A C 1
ATOM 3821 O O . SER A 1 491 ? -6.434 -7.496 9.049 1.00 87.06 491 SER A O 1
ATOM 3823 N N . HIS A 1 492 ? -4.724 -6.046 8.888 1.00 89.50 492 HIS A N 1
ATOM 3824 C CA . HIS A 1 492 ? -3.716 -6.935 9.459 1.00 89.50 492 HIS A CA 1
ATOM 3825 C C . HIS A 1 492 ? -3.239 -6.371 10.784 1.00 89.50 492 HIS A C 1
ATOM 3827 O O . HIS A 1 492 ? -3.826 -5.415 11.297 1.00 89.50 492 HIS A O 1
ATOM 3833 N N . SER A 1 493 ? -2.136 -6.928 11.280 1.00 89.94 493 SER A N 1
ATOM 3834 C CA . SER A 1 493 ? -1.574 -6.597 12.578 1.00 89.94 493 SER A CA 1
ATOM 3835 C C . SER A 1 493 ? -2.460 -7.054 13.719 1.00 89.94 493 SER A C 1
ATOM 3837 O O . SER A 1 493 ? -2.606 -6.371 14.736 1.00 89.94 493 SER A O 1
ATOM 3839 N N . ILE A 1 494 ? -3.097 -8.194 13.491 1.00 91.25 494 ILE A N 1
ATOM 3840 C CA . ILE A 1 494 ? -3.939 -8.850 14.460 1.00 91.25 494 ILE A CA 1
ATOM 3841 C C . ILE A 1 494 ? -3.022 -9.385 15.553 1.00 91.25 494 ILE A C 1
ATOM 3843 O O . ILE A 1 494 ? -2.010 -10.035 15.292 1.00 91.25 494 ILE A O 1
ATOM 3847 N N . GLY A 1 495 ? -3.385 -9.080 16.788 1.00 91.06 495 GLY A N 1
ATOM 3848 C CA . GLY A 1 495 ? -2.756 -9.631 17.971 1.00 91.06 495 GLY A CA 1
ATOM 3849 C C . GLY A 1 495 ? -3.782 -9.840 19.068 1.00 91.06 495 GLY A C 1
ATOM 3850 O O . GLY A 1 495 ? -4.961 -10.109 18.817 1.00 91.06 495 GLY A O 1
ATOM 3851 N N . GLU A 1 496 ? -3.333 -9.710 20.308 1.00 90.88 496 GLU A N 1
ATOM 3852 C CA . GLU A 1 496 ? -4.238 -9.735 21.449 1.00 90.88 496 GLU A CA 1
ATOM 3853 C C . GLU A 1 496 ? -5.303 -8.639 21.330 1.00 90.88 496 GLU A C 1
ATOM 3855 O O . GLU A 1 496 ? -5.014 -7.517 20.906 1.00 90.88 496 GLU A O 1
ATOM 3860 N N . ALA A 1 497 ? -6.532 -8.953 21.738 1.00 91.75 497 ALA A N 1
ATOM 3861 C CA . ALA A 1 497 ? -7.622 -7.985 21.762 1.00 91.75 497 ALA A CA 1
ATOM 3862 C C . ALA A 1 497 ? -7.339 -6.857 22.761 1.00 91.75 497 ALA A C 1
ATOM 3864 O O . ALA A 1 497 ? -6.700 -7.067 23.796 1.00 91.75 497 ALA A O 1
ATOM 3865 N N . ARG A 1 498 ? -7.784 -5.641 22.437 1.00 92.38 498 ARG A N 1
ATOM 3866 C CA . ARG A 1 498 ? -7.832 -4.512 23.378 1.00 92.38 498 ARG A CA 1
ATOM 3867 C C . ARG A 1 498 ? -8.874 -4.752 24.471 1.00 92.38 498 ARG A C 1
ATOM 3869 O O . ARG A 1 498 ? -9.830 -5.495 24.264 1.00 92.38 498 ARG A O 1
ATOM 3876 N N . ASP A 1 499 ? -8.714 -4.073 25.598 1.00 91.25 499 ASP A N 1
ATOM 3877 C CA . ASP A 1 499 ? -9.646 -4.187 26.719 1.00 91.25 499 ASP A CA 1
ATOM 3878 C C . ASP A 1 499 ? -10.977 -3.493 26.418 1.00 91.25 499 ASP A C 1
ATOM 3880 O O . ASP A 1 499 ? -11.009 -2.482 25.711 1.00 91.25 499 ASP A O 1
ATOM 3884 N N . CYS A 1 500 ? -12.076 -3.969 27.015 1.00 91.81 500 CYS A N 1
ATOM 3885 C CA . CYS A 1 500 ? -13.409 -3.382 26.828 1.00 91.81 500 CYS A CA 1
ATOM 3886 C C . CYS A 1 500 ? -13.435 -1.876 27.134 1.00 91.81 500 CYS A C 1
ATOM 3888 O O . CYS A 1 500 ? -14.074 -1.110 26.415 1.00 91.81 500 CYS A O 1
ATOM 3890 N N . ALA A 1 501 ? -12.685 -1.436 28.151 1.00 92.25 501 ALA A N 1
ATOM 3891 C CA . ALA A 1 501 ? -12.601 -0.032 28.547 1.00 92.25 501 ALA A CA 1
ATOM 3892 C C . ALA A 1 501 ? -12.025 0.877 27.446 1.00 92.25 501 ALA A C 1
ATOM 3894 O O . ALA A 1 501 ? -12.382 2.050 27.388 1.00 92.25 501 ALA A O 1
ATOM 3895 N N . SER A 1 502 ? -11.195 0.356 26.536 1.00 91.81 502 SER A N 1
ATOM 3896 C CA . SER A 1 502 ? -10.661 1.150 25.415 1.00 91.81 502 SER A CA 1
ATOM 3897 C C . SER A 1 502 ? -11.743 1.619 24.434 1.00 91.81 502 SER A C 1
ATOM 3899 O O . SER A 1 502 ? -11.535 2.580 23.699 1.00 91.81 502 SER A O 1
ATOM 3901 N N . CYS A 1 503 ? -12.899 0.954 24.439 1.00 93.31 503 CYS A N 1
ATOM 3902 C CA . CYS A 1 503 ? -14.076 1.334 23.674 1.00 93.31 503 CYS A CA 1
ATOM 3903 C C . CYS A 1 503 ? -15.134 1.955 24.598 1.00 93.31 503 CYS A C 1
ATOM 3905 O O . CYS A 1 503 ? -15.646 3.029 24.324 1.00 93.31 503 CYS A O 1
ATOM 3907 N N . HIS A 1 504 ? -15.431 1.321 25.731 1.00 94.31 504 HIS A N 1
ATOM 3908 C CA . HIS A 1 504 ? -16.597 1.643 26.558 1.00 94.31 504 HIS A CA 1
ATOM 3909 C C . HIS A 1 504 ? -16.334 2.603 27.732 1.00 94.31 504 HIS A C 1
ATOM 3911 O O . HIS A 1 504 ? -17.191 2.760 28.594 1.00 94.31 504 HIS A O 1
ATOM 3917 N N . SER A 1 505 ? -15.160 3.236 27.814 1.00 93.06 505 SER A N 1
ATOM 3918 C CA . SER A 1 505 ? -14.898 4.272 28.835 1.00 93.06 505 SER A CA 1
ATOM 3919 C C . SER A 1 505 ? -15.351 5.670 28.417 1.00 93.06 505 SER A C 1
ATOM 3921 O O . SER A 1 505 ? -15.468 6.555 29.261 1.00 93.06 505 SER A O 1
ATOM 3923 N N . SER A 1 506 ? -15.575 5.889 27.120 1.00 95.94 506 SER A N 1
ATOM 3924 C CA . SER A 1 506 ? -15.909 7.195 26.565 1.00 95.94 506 SER A CA 1
ATOM 3925 C C . SER A 1 506 ? -16.637 7.049 25.234 1.00 95.94 506 SER A C 1
ATOM 3927 O O . SER A 1 506 ? -16.275 6.235 24.389 1.00 95.94 506 SER A O 1
ATOM 3929 N N . HIS A 1 507 ? -17.629 7.906 25.017 1.00 96.50 507 HIS A N 1
ATOM 3930 C CA . HIS A 1 507 ? -18.287 8.082 23.723 1.00 96.50 507 HIS A CA 1
ATOM 3931 C C . HIS A 1 507 ? -17.407 8.818 22.692 1.00 96.50 507 HIS A C 1
ATOM 3933 O O . HIS A 1 507 ? -17.628 8.709 21.484 1.00 96.50 507 HIS A O 1
ATOM 3939 N N . GLU A 1 508 ? -16.403 9.568 23.158 1.00 97.06 508 GLU A N 1
ATOM 3940 C CA . GLU A 1 508 ? -15.389 10.229 22.332 1.00 97.06 508 GLU A CA 1
ATOM 3941 C C . GLU A 1 508 ? -14.132 9.355 22.232 1.00 97.06 508 GLU A C 1
ATOM 3943 O O . GLU A 1 508 ? -13.612 8.874 23.240 1.00 97.06 508 GLU A O 1
ATOM 3948 N N . GLN A 1 509 ? -13.629 9.184 21.013 1.00 96.88 509 GLN A N 1
ATOM 3949 C CA . GLN A 1 509 ? -12.421 8.431 20.706 1.00 96.88 509 GLN A CA 1
ATOM 3950 C C . GLN A 1 509 ? -11.237 9.393 20.606 1.00 96.88 509 GLN A C 1
ATOM 3952 O O . GLN A 1 509 ? -11.310 10.399 19.895 1.00 96.88 509 GLN A O 1
ATOM 3957 N N . LYS A 1 510 ? -10.137 9.073 21.287 1.00 96.12 510 LYS A N 1
ATOM 3958 C CA . LYS A 1 510 ? -8.901 9.861 21.263 1.00 96.12 510 LYS A CA 1
ATOM 3959 C C . LYS A 1 510 ? -7.734 8.979 20.860 1.00 96.12 510 LYS A C 1
ATOM 3961 O O . LYS A 1 510 ? -7.655 7.840 21.304 1.00 96.12 510 LYS A O 1
ATOM 3966 N N . ALA A 1 511 ? -6.860 9.523 20.024 1.00 95.19 511 ALA A N 1
ATOM 3967 C CA . ALA A 1 511 ? -5.625 8.875 19.616 1.00 95.19 511 ALA A CA 1
ATOM 3968 C C . ALA A 1 511 ? -4.518 9.923 19.483 1.00 95.19 511 ALA A C 1
ATOM 3970 O O . ALA A 1 511 ? -4.723 10.991 18.907 1.00 95.19 511 ALA A O 1
ATOM 3971 N N . THR A 1 512 ? -3.338 9.621 19.993 1.00 96.00 512 THR A N 1
ATOM 3972 C CA . THR A 1 512 ? -2.128 10.424 19.866 1.00 96.00 512 THR A CA 1
ATOM 3973 C C . THR A 1 512 ? -1.247 9.849 18.770 1.00 96.00 512 THR A C 1
ATOM 3975 O O . THR A 1 512 ? -0.936 8.665 18.729 1.00 96.00 512 THR A O 1
ATOM 3978 N N . SER A 1 513 ? -0.829 10.713 17.854 1.00 96.81 513 SER A N 1
ATOM 3979 C CA . SER A 1 513 ? 0.124 10.363 16.805 1.00 96.81 513 SER A CA 1
ATOM 3980 C C . SER A 1 513 ? 1.413 11.118 17.047 1.00 96.81 513 SER A C 1
ATOM 3982 O O . SER A 1 513 ? 1.375 12.312 17.336 1.00 96.81 513 SER A O 1
ATOM 3984 N N . TRP A 1 514 ? 2.545 10.455 16.873 1.00 97.00 514 TRP A N 1
ATOM 3985 C CA . TRP A 1 514 ? 3.840 11.114 16.733 1.00 97.00 514 TRP A CA 1
ATOM 3986 C C . TRP A 1 514 ? 4.450 10.725 15.395 1.00 97.00 514 TRP A C 1
ATOM 3988 O O . TRP A 1 514 ? 4.036 9.739 14.788 1.00 97.00 514 TRP A O 1
ATOM 3998 N N . TYR A 1 515 ? 5.403 11.510 14.912 1.00 97.50 515 TYR A N 1
ATOM 3999 C CA . TYR A 1 515 ? 6.106 11.240 13.668 1.00 97.50 515 TYR A CA 1
ATOM 4000 C C . TYR A 1 515 ? 7.493 11.866 13.656 1.00 97.50 515 TYR A C 1
ATOM 4002 O O . TYR A 1 515 ? 7.741 12.890 14.292 1.00 97.50 515 TYR A O 1
ATOM 4010 N N . THR A 1 516 ? 8.352 11.277 12.840 1.00 97.75 516 THR A N 1
ATOM 4011 C CA . THR A 1 516 ? 9.604 11.850 12.360 1.00 97.75 516 THR A CA 1
ATOM 4012 C C . THR A 1 516 ? 9.470 12.085 10.862 1.00 97.75 516 THR A C 1
ATOM 4014 O O . THR A 1 516 ? 8.898 11.256 10.155 1.00 97.75 516 THR A O 1
ATOM 4017 N N . PHE A 1 517 ? 9.988 13.209 10.376 1.00 97.75 517 PHE A N 1
ATOM 4018 C CA . PHE A 1 517 ? 10.144 13.483 8.952 1.00 97.75 517 PHE A CA 1
ATOM 4019 C C . PHE A 1 517 ? 11.623 13.627 8.613 1.00 97.75 517 PHE A C 1
ATOM 4021 O O . PHE A 1 517 ? 12.308 14.489 9.166 1.00 97.75 517 PHE A O 1
ATOM 4028 N N . ASP A 1 518 ? 12.093 12.802 7.681 1.00 95.56 518 ASP A N 1
ATOM 4029 C CA . ASP A 1 518 ? 13.485 12.775 7.238 1.00 95.56 518 ASP A CA 1
ATOM 4030 C C . ASP A 1 518 ? 13.563 12.540 5.730 1.00 95.56 518 ASP A C 1
ATOM 4032 O O . ASP A 1 518 ? 13.643 11.406 5.271 1.00 95.56 518 ASP A O 1
ATOM 4036 N N . ILE A 1 519 ? 13.522 13.622 4.949 1.00 95.50 519 ILE A N 1
ATOM 4037 C CA . ILE A 1 519 ? 13.794 13.548 3.512 1.00 95.50 519 ILE A CA 1
ATOM 4038 C C . ILE A 1 519 ? 15.054 14.361 3.205 1.00 95.50 519 ILE A C 1
ATOM 4040 O O . ILE A 1 519 ? 15.002 15.601 3.198 1.00 95.50 519 ILE A O 1
ATOM 4044 N N . PRO A 1 520 ? 16.177 13.692 2.882 1.00 92.25 520 PRO A N 1
ATOM 4045 C CA . PRO A 1 520 ? 17.391 14.367 2.451 1.00 92.25 520 PRO A CA 1
ATOM 4046 C C . PRO A 1 520 ? 17.140 15.269 1.238 1.00 92.25 520 PRO A C 1
ATOM 4048 O O . PRO A 1 520 ? 16.596 14.839 0.218 1.00 92.25 520 PRO A O 1
ATOM 4051 N N . GLY A 1 521 ? 17.564 16.529 1.342 1.00 92.50 521 GLY A N 1
ATOM 4052 C CA . GLY A 1 521 ? 17.361 17.544 0.304 1.00 92.50 521 GLY A CA 1
ATOM 4053 C C . GLY A 1 521 ? 16.024 18.289 0.384 1.00 92.50 521 GLY A C 1
ATOM 4054 O O . GLY A 1 521 ? 15.805 19.182 -0.425 1.00 92.50 521 GLY A O 1
ATOM 4055 N N . VAL A 1 522 ? 15.162 17.962 1.352 1.00 97.12 522 VAL A N 1
ATOM 4056 C CA . VAL A 1 522 ? 13.960 18.747 1.703 1.00 97.12 522 VAL A CA 1
ATOM 4057 C C . VAL A 1 522 ? 14.181 19.478 3.025 1.00 97.12 522 VAL A C 1
ATOM 4059 O O . VAL A 1 522 ? 13.893 20.668 3.137 1.00 97.12 522 VAL A O 1
ATOM 4062 N N . VAL A 1 523 ? 14.759 18.785 4.009 1.00 97.75 523 VAL A N 1
ATOM 4063 C CA . VAL A 1 523 ? 15.152 19.341 5.311 1.00 97.75 523 VAL A CA 1
ATOM 4064 C C . VAL A 1 523 ? 16.653 19.170 5.548 1.00 97.75 523 VAL A C 1
ATOM 4066 O O . VAL A 1 523 ? 17.271 18.242 5.025 1.00 97.75 523 VAL A O 1
ATOM 4069 N N . LYS A 1 524 ? 17.255 20.079 6.325 1.00 97.62 524 LYS A N 1
ATOM 4070 C CA . LYS A 1 524 ? 18.683 20.032 6.706 1.00 97.62 524 LYS A CA 1
ATOM 4071 C C . LYS A 1 524 ? 18.976 18.983 7.779 1.00 97.62 524 LYS A C 1
ATOM 4073 O O . LYS A 1 524 ? 20.083 18.460 7.836 1.00 97.62 524 LYS A O 1
ATOM 4078 N N . LYS A 1 525 ? 17.995 18.714 8.638 1.00 96.75 525 LYS A N 1
ATOM 4079 C CA . LYS A 1 525 ? 18.015 17.689 9.685 1.00 96.75 525 LYS A CA 1
ATOM 4080 C C . LYS A 1 525 ? 16.600 17.118 9.838 1.00 96.75 525 LYS A C 1
ATOM 4082 O O . LYS A 1 525 ? 15.650 17.864 9.574 1.00 96.75 525 LYS A O 1
ATOM 4087 N N . PRO A 1 526 ? 16.444 15.856 10.269 1.00 97.56 526 PRO A N 1
ATOM 4088 C CA . PRO A 1 526 ? 15.137 15.318 10.623 1.00 97.56 526 PRO A CA 1
ATOM 4089 C C . PRO A 1 526 ? 14.435 16.195 11.663 1.00 97.56 526 PRO A C 1
ATOM 4091 O O . PRO A 1 526 ? 15.094 16.771 12.535 1.00 97.56 526 PRO A O 1
ATOM 4094 N N . PHE A 1 527 ? 13.108 16.268 11.603 1.00 98.00 527 PHE A N 1
ATOM 4095 C CA . PHE A 1 527 ? 12.297 16.896 12.649 1.00 98.00 527 PHE A CA 1
ATOM 4096 C C . PHE A 1 527 ? 11.228 15.931 13.154 1.00 98.00 527 PHE A C 1
ATOM 4098 O O . PHE A 1 527 ? 10.804 15.024 12.437 1.00 98.00 527 PHE A O 1
ATOM 4105 N N . ASN A 1 528 ? 10.798 16.135 14.397 1.00 98.31 528 ASN A N 1
ATOM 4106 C CA . ASN A 1 528 ? 9.781 15.323 15.051 1.00 98.31 528 ASN A CA 1
ATOM 4107 C C . ASN A 1 528 ? 8.549 16.166 15.347 1.00 98.31 528 ASN A C 1
ATOM 4109 O O . ASN A 1 528 ? 8.662 17.366 15.596 1.00 98.31 528 ASN A O 1
ATOM 4113 N N . GLY A 1 529 ? 7.386 15.534 15.383 1.00 98.00 529 GLY A N 1
ATOM 4114 C CA . GLY A 1 529 ? 6.157 16.191 15.786 1.00 98.00 529 GLY A CA 1
ATOM 4115 C C . GLY A 1 529 ? 5.120 15.220 16.318 1.00 98.00 529 GLY A C 1
ATOM 4116 O O . GLY A 1 529 ? 5.305 14.002 16.310 1.00 98.00 529 GLY A O 1
ATOM 4117 N N . SER A 1 530 ? 4.017 15.775 16.799 1.00 97.81 530 SER A N 1
ATOM 4118 C CA . SER A 1 530 ? 2.879 15.005 17.291 1.00 97.81 530 SER A CA 1
ATOM 4119 C C . SER A 1 530 ? 1.573 15.773 17.138 1.00 97.81 530 SER A C 1
ATOM 4121 O O . SER A 1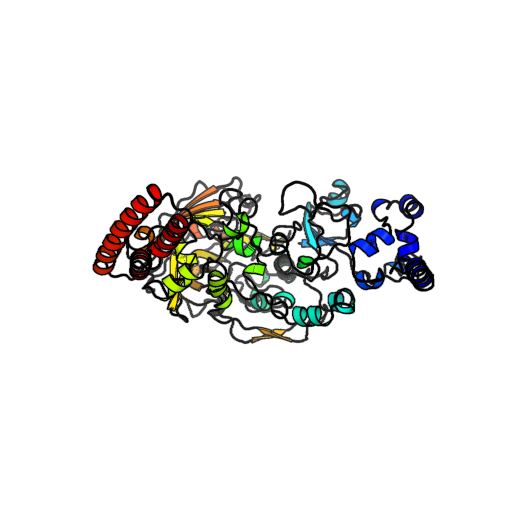 530 ? 1.580 16.977 16.883 1.00 97.81 530 SER A O 1
ATOM 4123 N N . TYR A 1 531 ? 0.455 15.061 17.251 1.00 97.94 531 TYR A N 1
ATOM 4124 C CA . TYR A 1 531 ? -0.882 15.634 17.373 1.00 97.94 531 TYR A CA 1
ATOM 4125 C C . TYR A 1 531 ? -1.827 14.661 18.077 1.00 97.94 531 TYR A C 1
ATOM 4127 O O . TYR A 1 531 ? -1.631 13.443 18.053 1.00 97.94 531 TYR A O 1
ATOM 4135 N N . THR A 1 532 ? -2.899 15.194 18.651 1.00 97.81 532 THR A N 1
ATOM 4136 C CA . THR A 1 532 ? -4.013 14.412 19.187 1.00 97.81 532 THR A CA 1
ATOM 4137 C C . THR A 1 532 ? -5.179 14.475 18.212 1.00 97.81 532 THR A C 1
ATOM 4139 O O . THR A 1 532 ? -5.628 15.549 17.830 1.00 97.81 532 THR A O 1
ATOM 4142 N N . MET A 1 533 ? -5.684 13.322 17.797 1.00 97.44 533 MET A N 1
ATOM 4143 C CA . MET A 1 533 ? -6.925 13.211 17.051 1.00 97.44 533 MET A CA 1
ATOM 4144 C C . MET A 1 533 ? -8.062 12.903 18.024 1.00 97.44 533 MET A C 1
ATOM 4146 O O . MET A 1 533 ? -7.996 11.926 18.771 1.00 97.44 533 MET A O 1
ATOM 4150 N N . THR A 1 534 ? -9.122 13.697 17.960 1.00 97.88 534 THR A N 1
ATOM 4151 C CA . THR A 1 534 ? -10.338 13.528 18.754 1.00 97.88 534 THR A CA 1
ATOM 4152 C C . THR A 1 534 ? -11.528 13.336 17.815 1.00 97.88 534 THR A C 1
ATOM 4154 O O . THR A 1 534 ? -11.785 14.193 16.969 1.00 97.88 534 THR A O 1
ATOM 4157 N N . ALA A 1 535 ? -12.267 12.233 17.949 1.00 98.06 535 ALA A N 1
ATOM 4158 C CA . ALA A 1 535 ? -13.432 11.909 17.124 1.00 98.06 535 ALA A CA 1
ATOM 4159 C C . ALA A 1 535 ? -14.651 11.573 17.997 1.00 98.06 535 ALA A C 1
ATOM 4161 O O . ALA A 1 535 ? -14.592 10.700 18.857 1.00 98.06 535 ALA A O 1
ATOM 4162 N N . GLY A 1 536 ? -15.773 12.256 17.772 1.00 97.38 536 GLY A N 1
ATOM 4163 C CA . GLY A 1 536 ? -17.015 12.014 18.509 1.00 97.38 536 GLY A CA 1
ATOM 4164 C C . GLY A 1 536 ? -18.203 12.753 17.901 1.00 97.38 536 GLY A C 1
ATOM 4165 O O . GLY A 1 536 ? -18.195 13.103 16.720 1.00 97.38 536 GLY A O 1
ATOM 4166 N N . LYS A 1 537 ? -19.209 13.067 18.722 1.00 97.00 537 LYS A N 1
ATOM 4167 C CA . LYS A 1 537 ? -20.446 13.750 18.293 1.00 97.00 537 LYS A CA 1
ATOM 4168 C C . LYS A 1 537 ? -20.221 15.106 17.609 1.00 97.00 537 LYS A C 1
ATOM 4170 O O . LYS A 1 537 ? -21.021 15.545 16.790 1.00 97.00 537 LYS A O 1
ATOM 4175 N N . LYS A 1 538 ? -19.130 15.797 17.955 1.00 96.69 538 LYS A N 1
ATOM 4176 C CA . LYS A 1 538 ? -18.766 17.113 17.395 1.00 96.69 538 LYS A CA 1
ATOM 4177 C C . LYS A 1 538 ? -18.020 17.024 16.054 1.00 96.69 538 LYS A C 1
ATOM 4179 O O . LYS A 1 538 ? -17.673 18.071 15.507 1.00 96.69 538 LYS A O 1
ATOM 4184 N N . GLY A 1 539 ? -17.762 15.823 15.537 1.00 97.75 539 GLY A N 1
ATOM 4185 C CA . GLY A 1 539 ? -16.897 15.602 14.382 1.00 97.75 539 GLY A CA 1
ATOM 4186 C C . GLY A 1 539 ? -15.511 15.105 14.759 1.00 97.75 539 GLY A C 1
ATOM 4187 O O . GLY A 1 539 ? -15.321 14.512 15.823 1.00 97.75 539 GLY A O 1
ATOM 4188 N N . ILE A 1 540 ? -14.556 15.340 13.864 1.00 98.31 540 ILE A N 1
ATOM 4189 C CA . ILE A 1 540 ? -13.156 14.943 14.011 1.00 98.31 540 ILE A CA 1
ATOM 4190 C C . ILE A 1 540 ? -12.270 16.187 14.055 1.00 98.31 540 ILE A C 1
ATOM 4192 O O . ILE A 1 540 ? -12.457 17.122 13.273 1.00 98.31 540 ILE A O 1
ATOM 4196 N N . ARG A 1 541 ? -11.333 16.211 15.003 1.00 98.19 541 ARG A N 1
ATOM 4197 C CA . ARG A 1 541 ? -10.400 17.317 15.228 1.00 98.19 541 ARG A CA 1
ATOM 4198 C C . ARG A 1 541 ? -8.982 16.783 15.384 1.00 98.19 541 ARG A C 1
ATOM 4200 O O . ARG A 1 541 ? -8.787 15.754 16.026 1.00 98.19 541 ARG A O 1
ATOM 4207 N N . PHE A 1 542 ? -8.024 17.485 14.801 1.00 98.00 542 PHE A N 1
ATOM 4208 C CA . PHE A 1 542 ? -6.591 17.295 14.963 1.00 98.00 542 PHE A CA 1
ATOM 4209 C C . PHE A 1 542 ? -6.077 18.478 15.781 1.00 98.00 542 PHE A C 1
ATOM 4211 O O . PHE A 1 542 ? -6.066 19.612 15.316 1.00 98.00 542 PHE A O 1
ATOM 4218 N N . GLU A 1 543 ? -5.722 18.208 17.027 1.00 96.81 543 GLU A N 1
ATOM 4219 C CA . GLU A 1 543 ? -5.443 19.191 18.070 1.00 96.81 543 GLU A CA 1
ATOM 4220 C C . GLU A 1 543 ? -4.010 19.003 18.582 1.00 96.81 543 GLU A C 1
ATOM 4222 O O . GLU A 1 543 ? -3.378 17.971 18.341 1.00 96.81 543 GLU A O 1
ATOM 4227 N N . ASN A 1 544 ? -3.494 19.992 19.315 1.00 96.75 544 ASN A N 1
ATOM 4228 C CA . ASN A 1 544 ? -2.179 19.925 19.964 1.00 96.75 544 ASN A CA 1
ATOM 4229 C C . ASN A 1 544 ? -1.038 19.570 18.992 1.00 96.75 544 ASN A C 1
ATOM 4231 O O . ASN A 1 544 ? -0.149 18.792 19.336 1.00 96.75 544 ASN A O 1
ATOM 4235 N N . MET A 1 545 ? -1.074 20.104 17.764 1.00 96.94 545 MET A N 1
ATOM 4236 C CA . MET A 1 545 ? 0.016 19.897 16.812 1.00 96.94 545 MET A CA 1
ATOM 4237 C C . MET A 1 545 ? 1.300 20.532 17.344 1.00 96.94 545 MET A C 1
ATOM 4239 O O . MET A 1 545 ? 1.366 21.745 17.537 1.00 96.94 545 MET A O 1
ATOM 4243 N N . THR A 1 546 ? 2.333 19.718 17.535 1.00 97.00 546 THR A N 1
ATOM 4244 C CA . THR A 1 546 ? 3.665 20.176 17.940 1.00 97.00 546 THR A CA 1
ATOM 4245 C C . THR A 1 546 ? 4.712 19.702 16.946 1.00 97.00 546 THR A C 1
ATOM 4247 O O . THR A 1 546 ? 4.550 18.658 16.314 1.00 97.00 546 THR A O 1
ATOM 4250 N N . ASN A 1 547 ? 5.775 20.489 16.788 1.00 97.62 547 ASN A N 1
ATOM 4251 C CA . ASN A 1 547 ? 6.922 20.167 15.951 1.00 97.62 547 ASN A CA 1
ATOM 4252 C C . ASN A 1 547 ? 8.193 20.695 16.612 1.00 97.62 547 ASN A C 1
ATOM 4254 O O . ASN A 1 547 ? 8.200 21.806 17.146 1.00 97.62 547 ASN A O 1
ATOM 4258 N N . THR A 1 548 ? 9.283 19.938 16.524 1.00 98.12 548 THR A N 1
ATOM 4259 C CA . THR A 1 548 ? 10.620 20.510 16.681 1.00 98.12 548 THR A CA 1
ATOM 4260 C C . THR A 1 548 ? 10.887 21.499 15.545 1.00 98.12 548 THR A C 1
ATOM 4262 O O . THR A 1 548 ? 10.201 21.489 14.525 1.00 98.12 548 THR A O 1
ATOM 4265 N N . GLU A 1 549 ? 11.913 22.332 15.690 1.00 97.19 549 GLU A N 1
ATOM 4266 C CA . GLU A 1 549 ? 12.327 23.280 14.653 1.00 97.19 549 GLU A CA 1
ATOM 4267 C C . GLU A 1 549 ? 12.466 22.619 13.264 1.00 97.19 549 GLU A C 1
ATOM 4269 O O . GLU A 1 549 ? 13.179 21.623 13.106 1.00 97.19 549 GLU A O 1
ATOM 4274 N N . ILE A 1 550 ? 11.805 23.201 12.256 1.00 97.50 550 ILE A N 1
ATOM 4275 C CA . ILE A 1 550 ? 11.844 22.739 10.863 1.00 97.50 550 ILE A CA 1
ATOM 4276 C C . ILE A 1 550 ? 12.836 23.603 10.089 1.00 97.50 550 ILE A C 1
ATOM 4278 O O . ILE A 1 550 ? 12.573 24.767 9.795 1.00 97.50 550 ILE A O 1
ATOM 4282 N N . LEU A 1 551 ? 13.973 23.010 9.729 1.00 97.50 551 LEU A N 1
ATOM 4283 C CA . LEU A 1 551 ? 15.013 23.660 8.935 1.00 97.50 551 LEU A CA 1
ATOM 4284 C C . LEU A 1 551 ? 14.965 23.150 7.494 1.00 97.50 551 LEU A C 1
ATOM 4286 O O . LEU A 1 551 ? 15.397 22.027 7.223 1.00 97.50 551 LEU A O 1
ATOM 4290 N N . THR A 1 552 ? 14.458 23.964 6.568 1.00 97.62 552 THR A N 1
ATOM 4291 C CA . THR A 1 552 ? 14.359 23.592 5.149 1.00 97.62 552 THR A CA 1
ATOM 4292 C C . THR A 1 552 ? 15.726 23.572 4.466 1.00 97.62 552 THR A C 1
ATOM 4294 O O . THR A 1 552 ? 16.652 24.303 4.838 1.00 97.62 552 THR A O 1
ATOM 4297 N N . ALA A 1 553 ? 15.865 22.705 3.465 1.00 96.94 553 ALA A N 1
ATOM 4298 C CA . ALA A 1 553 ? 16.984 22.743 2.534 1.00 96.94 553 ALA A CA 1
ATOM 4299 C C . ALA A 1 553 ? 16.927 24.012 1.662 1.00 96.94 553 ALA A C 1
ATOM 4301 O O . ALA A 1 553 ? 15.898 24.682 1.563 1.00 96.94 553 ALA A O 1
ATOM 4302 N N . GLU A 1 554 ? 18.051 24.357 1.035 1.00 95.25 554 GLU A N 1
ATOM 4303 C CA . GLU A 1 554 ? 18.126 25.524 0.156 1.00 95.25 554 GLU A CA 1
ATOM 4304 C C . GLU A 1 554 ? 17.141 25.404 -1.018 1.00 95.25 554 GLU A C 1
ATOM 4306 O O . GLU A 1 554 ? 17.045 24.358 -1.659 1.00 95.25 554 GLU A O 1
ATOM 4311 N N . GLY A 1 555 ? 16.392 26.479 -1.283 1.00 92.38 555 GLY A N 1
ATOM 4312 C CA . GLY A 1 555 ? 15.407 26.528 -2.367 1.00 92.38 555 GLY A CA 1
ATOM 4313 C C . GLY A 1 555 ? 14.113 25.743 -2.119 1.00 92.38 555 GLY A C 1
ATOM 4314 O O . GLY A 1 555 ? 13.300 25.648 -3.035 1.00 92.38 555 GLY A O 1
ATOM 4315 N N . VAL A 1 556 ? 13.906 25.198 -0.914 1.00 95.19 556 VAL A N 1
ATOM 4316 C CA . VAL A 1 556 ? 12.683 24.473 -0.531 1.00 95.19 556 VAL A CA 1
ATOM 4317 C C . VAL A 1 556 ? 11.822 25.340 0.383 1.00 95.19 556 VAL A C 1
ATOM 4319 O O . VAL A 1 556 ? 12.304 25.839 1.406 1.00 95.19 556 VAL A O 1
ATOM 4322 N N . ASP A 1 557 ? 10.540 25.489 0.042 1.00 95.19 557 ASP A N 1
ATOM 4323 C CA . ASP A 1 557 ? 9.570 26.157 0.905 1.00 95.19 557 ASP A CA 1
ATOM 4324 C C . ASP A 1 557 ? 8.920 25.148 1.860 1.00 95.19 557 ASP A C 1
ATOM 4326 O O . ASP A 1 557 ? 8.575 24.028 1.476 1.00 95.19 557 ASP A O 1
ATOM 4330 N N . SER A 1 558 ? 8.723 25.536 3.120 1.00 95.75 558 SER A N 1
ATOM 4331 C CA . SER A 1 558 ? 8.027 24.683 4.083 1.00 95.75 558 SER A CA 1
ATOM 4332 C C . SER A 1 558 ? 6.571 24.449 3.689 1.00 95.75 558 SER A C 1
ATOM 4334 O O . SER A 1 558 ? 6.022 23.409 4.031 1.00 95.75 558 SER A O 1
ATOM 4336 N N . GLU A 1 559 ? 5.947 25.346 2.923 1.00 95.69 559 GLU A N 1
ATOM 4337 C CA . GLU A 1 559 ? 4.579 25.166 2.428 1.00 95.69 559 GLU A CA 1
ATOM 4338 C C . GLU A 1 559 ? 4.437 24.027 1.401 1.00 95.69 559 GLU A C 1
ATOM 4340 O O . GLU A 1 559 ? 3.324 23.536 1.204 1.00 95.69 559 GLU A O 1
ATOM 4345 N N . ASP A 1 560 ? 5.532 23.574 0.778 1.00 95.50 560 ASP A N 1
ATOM 4346 C CA . ASP A 1 560 ? 5.513 22.474 -0.198 1.00 95.50 560 ASP A CA 1
ATOM 4347 C C . ASP A 1 560 ? 5.261 21.114 0.463 1.00 95.50 560 ASP A C 1
ATOM 4349 O O . ASP A 1 560 ? 4.628 20.235 -0.131 1.00 95.50 560 ASP A O 1
ATOM 4353 N N . PHE A 1 561 ? 5.754 20.942 1.694 1.00 97.19 561 PHE A N 1
ATOM 4354 C CA . PHE A 1 561 ? 5.696 19.673 2.417 1.00 97.19 561 PHE A CA 1
ATOM 4355 C C . PHE A 1 561 ? 5.007 19.780 3.779 1.00 97.19 561 PHE A C 1
ATOM 4357 O O . PHE A 1 561 ? 4.350 18.833 4.168 1.00 97.19 561 PHE A O 1
ATOM 4364 N N . ALA A 1 562 ? 5.049 20.911 4.482 1.00 97.38 562 ALA A N 1
ATOM 4365 C CA . ALA A 1 562 ? 4.478 21.105 5.820 1.00 97.38 562 ALA A CA 1
ATOM 4366 C C . ALA A 1 562 ? 3.367 22.186 5.867 1.00 97.38 562 ALA A C 1
ATOM 4368 O O . ALA A 1 562 ? 3.440 23.128 6.663 1.00 97.38 562 ALA A O 1
ATOM 4369 N N . PRO A 1 563 ? 2.283 22.069 5.070 1.00 97.12 563 PRO A N 1
ATOM 4370 C CA . PRO A 1 563 ? 1.227 23.088 4.997 1.00 97.12 563 PRO A CA 1
ATOM 4371 C C . PRO A 1 563 ? 0.435 23.265 6.304 1.00 97.12 563 PRO A C 1
ATOM 4373 O O . PRO A 1 563 ? -0.241 24.283 6.482 1.00 97.12 563 PRO A O 1
ATOM 4376 N N . PHE A 1 564 ? 0.524 22.304 7.228 1.00 96.75 564 PHE A N 1
ATOM 4377 C CA . PHE A 1 564 ? -0.084 22.377 8.558 1.00 96.75 564 PHE A CA 1
ATOM 4378 C C . PHE A 1 564 ? 0.512 23.487 9.433 1.00 96.75 564 PHE A C 1
ATOM 4380 O O . PHE A 1 564 ? -0.165 23.954 10.340 1.00 96.75 564 PHE A O 1
ATOM 4387 N N . LEU A 1 565 ? 1.733 23.961 9.150 1.00 95.75 565 LEU A N 1
ATOM 4388 C CA . LEU A 1 565 ? 2.312 25.114 9.853 1.00 95.75 565 LEU A CA 1
ATOM 4389 C C . LEU A 1 565 ? 1.514 26.393 9.600 1.00 95.75 565 LEU A C 1
ATOM 4391 O O . LEU A 1 565 ? 1.447 27.273 10.452 1.00 95.75 565 LEU A O 1
ATOM 4395 N N . LYS A 1 566 ? 0.915 26.490 8.411 1.00 95.56 566 LYS A N 1
ATOM 4396 C CA . LYS A 1 566 ? 0.121 27.641 7.996 1.00 95.56 566 LYS A CA 1
ATOM 4397 C C . LYS A 1 566 ? -1.335 27.514 8.428 1.00 95.56 566 LYS A C 1
ATOM 4399 O O . LYS A 1 566 ? -1.942 28.493 8.850 1.00 95.56 566 LYS A O 1
ATOM 4404 N N . ASN A 1 567 ? -1.908 26.324 8.264 1.00 95.81 567 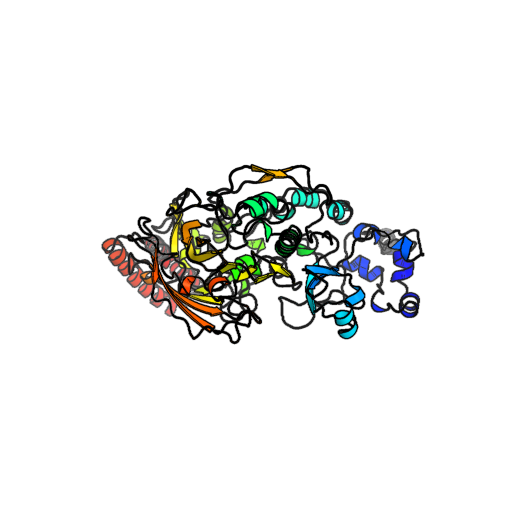ASN A N 1
ATOM 4405 C CA . ASN A 1 567 ? -3.317 26.071 8.537 1.00 95.81 567 ASN A CA 1
ATOM 4406 C C . ASN A 1 567 ? -3.500 24.718 9.247 1.00 95.81 567 ASN A C 1
ATOM 4408 O O . ASN A 1 567 ? -3.885 23.738 8.603 1.00 95.81 567 ASN A O 1
ATOM 4412 N N . PRO A 1 568 ? -3.216 24.642 10.559 1.00 95.94 568 PRO A N 1
ATOM 4413 C CA . PRO A 1 568 ? -3.335 23.396 11.322 1.00 95.94 568 PRO A CA 1
ATOM 4414 C C . PRO A 1 568 ? -4.788 22.904 11.411 1.00 95.94 568 PRO A C 1
ATOM 4416 O O . PRO A 1 568 ? -5.047 21.705 11.466 1.00 95.94 568 PRO A O 1
ATOM 4419 N N . GLU A 1 569 ? -5.752 23.821 11.322 1.00 97.00 569 GLU A N 1
ATOM 4420 C CA . GLU A 1 569 ? -7.185 23.539 11.431 1.00 97.00 569 GLU A CA 1
ATOM 4421 C C . GLU A 1 569 ? -7.819 23.057 10.112 1.00 97.00 569 GLU A C 1
ATOM 4423 O O . GLU A 1 569 ? -9.007 22.729 10.082 1.00 97.00 569 GLU A O 1
ATOM 4428 N N . ALA A 1 570 ? -7.054 22.978 9.012 1.00 97.88 570 ALA A N 1
ATOM 4429 C CA . ALA A 1 570 ? -7.561 22.594 7.688 1.00 97.88 570 ALA A CA 1
ATOM 4430 C C . ALA A 1 570 ? -8.205 21.196 7.648 1.00 97.88 570 ALA A C 1
ATOM 4432 O O . ALA A 1 570 ? -8.935 20.879 6.709 1.00 97.88 570 ALA A O 1
ATOM 4433 N N . TRP A 1 571 ? -7.945 20.355 8.650 1.00 98.50 571 TRP A N 1
ATOM 4434 C CA . TRP A 1 571 ? -8.470 18.992 8.746 1.00 98.50 571 TRP A CA 1
ATOM 4435 C C . TRP A 1 571 ? -9.538 18.812 9.822 1.00 98.50 571 TRP A C 1
ATOM 4437 O O . TRP A 1 571 ? -9.992 17.693 10.044 1.00 98.50 571 TRP A O 1
ATOM 4447 N N . ASN A 1 572 ? -9.982 19.893 10.464 1.00 98.25 572 ASN A N 1
ATOM 4448 C CA . ASN A 1 572 ? -11.040 19.822 11.463 1.00 98.25 572 ASN A CA 1
ATOM 4449 C C . ASN A 1 572 ? -12.405 19.843 10.774 1.00 98.25 572 ASN A C 1
ATOM 4451 O O . ASN A 1 572 ? -12.732 20.753 10.012 1.00 98.25 572 ASN A O 1
ATOM 4455 N N . VAL A 1 573 ? -13.220 18.823 11.041 1.00 97.94 573 VAL A N 1
ATOM 4456 C CA . VAL A 1 573 ? -14.525 18.634 10.398 1.00 97.94 573 VAL A CA 1
ATOM 4457 C C . VAL A 1 573 ? -15.603 18.570 11.463 1.00 97.94 573 VAL A C 1
ATOM 4459 O O . VAL A 1 573 ? -15.505 17.797 12.412 1.00 97.94 573 VAL A O 1
ATOM 4462 N N . LYS A 1 574 ? -16.656 19.365 11.275 1.00 97.12 574 LYS A N 1
ATOM 4463 C CA . LYS A 1 574 ? -17.849 19.411 12.130 1.00 97.12 574 LYS A CA 1
ATOM 4464 C C . LYS A 1 574 ? -19.039 18.771 11.409 1.00 97.12 574 LYS A C 1
ATOM 4466 O O . LYS A 1 574 ? -19.037 18.663 10.187 1.00 97.12 574 LYS A O 1
ATOM 4471 N N . GLY A 1 575 ? -20.072 18.393 12.161 1.00 95.00 575 GLY A N 1
ATOM 4472 C CA . GLY A 1 575 ? -21.356 17.941 11.601 1.00 95.00 575 GLY A CA 1
ATOM 4473 C C . GLY A 1 575 ? -21.410 16.477 11.150 1.00 95.00 575 GLY A C 1
ATOM 4474 O O . GLY A 1 575 ? -22.435 16.054 10.625 1.00 95.00 575 GLY A O 1
ATOM 4475 N N . ILE A 1 576 ? -20.348 15.698 11.375 1.00 96.56 576 ILE A N 1
ATOM 4476 C CA . ILE A 1 576 ? -20.327 14.243 11.173 1.00 96.56 576 ILE A CA 1
ATOM 4477 C C . ILE A 1 576 ? -20.213 13.583 12.546 1.00 96.56 576 ILE A C 1
ATOM 4479 O O . ILE A 1 576 ? -19.356 13.961 13.336 1.00 96.56 576 ILE A O 1
ATOM 4483 N N . ASP A 1 577 ? -21.069 12.612 12.838 1.00 96.62 577 ASP A N 1
ATOM 4484 C CA . ASP A 1 577 ? -21.087 11.930 14.131 1.00 96.62 577 ASP A CA 1
ATOM 4485 C C . ASP A 1 577 ? -20.157 10.703 14.122 1.00 96.62 577 ASP A C 1
ATOM 4487 O O . ASP A 1 577 ? -20.433 9.714 13.441 1.00 96.62 577 ASP A O 1
ATOM 4491 N N . PHE A 1 578 ? -19.054 10.779 14.874 1.00 96.75 578 PHE A N 1
ATOM 4492 C CA . PHE A 1 578 ? -18.103 9.678 15.098 1.00 96.75 578 PHE A CA 1
ATOM 4493 C C . PHE A 1 578 ? -18.209 9.069 16.503 1.00 96.75 578 PHE A C 1
ATOM 4495 O O . PHE A 1 578 ? -17.308 8.351 16.943 1.00 96.75 578 PHE A O 1
ATOM 4502 N N . GLU A 1 579 ? -19.276 9.397 17.233 1.00 95.50 579 GLU A N 1
ATOM 4503 C CA . GLU A 1 579 ? -19.509 8.908 18.584 1.00 95.50 579 GLU A CA 1
ATOM 4504 C C . GLU A 1 579 ? -19.552 7.379 18.630 1.00 95.50 579 GLU A C 1
ATOM 4506 O O . GLU A 1 579 ? -20.224 6.720 17.826 1.00 95.50 579 GLU A O 1
ATOM 4511 N N . MET A 1 580 ? -18.854 6.810 19.609 1.00 93.25 580 MET A N 1
ATOM 4512 C CA . MET A 1 580 ? -18.946 5.389 19.888 1.00 93.25 580 MET A CA 1
ATOM 4513 C C . MET A 1 580 ? -20.189 5.142 20.747 1.00 93.25 580 MET A C 1
ATOM 4515 O O . MET A 1 580 ? -20.217 5.457 21.934 1.00 93.25 580 MET A O 1
ATOM 4519 N N . LYS A 1 581 ? -21.261 4.636 20.134 1.00 90.62 581 LYS A N 1
ATOM 4520 C CA . LYS A 1 581 ? -22.577 4.529 20.783 1.00 90.62 581 LYS A CA 1
ATOM 4521 C C . LYS A 1 581 ? -22.694 3.224 21.565 1.00 90.62 581 LYS A C 1
ATOM 4523 O O . LYS A 1 581 ? -22.712 2.151 20.968 1.00 90.62 581 LYS A O 1
ATOM 4528 N N . PHE A 1 582 ? -22.809 3.328 22.884 1.00 92.38 582 PHE A N 1
ATOM 4529 C CA . PHE A 1 582 ? -23.109 2.220 23.793 1.00 92.38 582 PHE A CA 1
ATOM 4530 C C . PHE A 1 582 ? -24.002 2.709 24.942 1.00 92.38 582 PHE A C 1
ATOM 4532 O O . PHE A 1 582 ? -24.186 3.907 25.116 1.00 92.38 582 PHE A O 1
ATOM 4539 N N . ASP A 1 583 ? -24.602 1.788 25.689 1.00 94.44 583 ASP A N 1
ATOM 4540 C CA . ASP A 1 583 ? -25.394 2.114 26.879 1.00 94.44 583 ASP A CA 1
ATOM 4541 C C . ASP A 1 583 ? -24.533 1.878 28.126 1.00 94.44 583 ASP A C 1
ATOM 4543 O O . ASP A 1 583 ? -24.079 0.753 28.356 1.00 94.44 583 ASP A O 1
ATOM 4547 N N . ASP A 1 584 ? -24.303 2.928 28.917 1.00 94.75 584 ASP A N 1
ATOM 4548 C CA . ASP A 1 584 ? -23.442 2.880 30.104 1.00 94.75 584 ASP A CA 1
ATOM 4549 C C . ASP A 1 584 ? -23.920 1.859 31.143 1.00 94.75 584 ASP A C 1
ATOM 4551 O O . ASP A 1 584 ? -23.117 1.135 31.737 1.00 94.75 584 ASP A O 1
ATOM 4555 N N . LYS A 1 585 ? -25.238 1.760 31.358 1.00 94.62 585 LYS A N 1
ATOM 4556 C CA . LYS A 1 585 ? -25.820 0.847 32.351 1.00 94.62 585 LYS A CA 1
ATOM 4557 C C . LYS A 1 585 ? -25.704 -0.596 31.882 1.00 94.62 585 LYS A C 1
ATOM 4559 O O . LYS A 1 585 ? -25.308 -1.465 32.661 1.00 94.62 585 LYS A O 1
ATOM 4564 N N . LYS A 1 586 ? -26.017 -0.852 30.608 1.00 92.62 586 LYS A N 1
ATOM 4565 C CA . LYS A 1 586 ? -25.881 -2.171 29.979 1.00 92.62 586 LYS A CA 1
ATOM 4566 C C . LYS A 1 586 ? -24.422 -2.619 29.989 1.00 92.62 586 LYS A C 1
ATOM 4568 O O . LYS A 1 586 ? -24.153 -3.772 30.321 1.00 92.62 586 LYS A O 1
ATOM 4573 N N . TYR A 1 587 ? -23.490 -1.716 29.680 1.00 92.88 587 TYR A N 1
ATOM 4574 C CA . TYR A 1 587 ? -22.058 -1.995 29.747 1.00 92.88 587 TYR A CA 1
ATOM 4575 C C . TYR A 1 587 ? -21.616 -2.334 31.173 1.00 92.88 587 TYR A C 1
ATOM 4577 O O . TYR A 1 587 ? -21.026 -3.392 31.376 1.00 92.88 587 TYR A O 1
ATOM 4585 N N . ALA A 1 588 ? -21.942 -1.500 32.164 1.00 92.69 588 ALA A N 1
ATOM 4586 C CA . ALA A 1 588 ? -21.554 -1.737 33.554 1.00 92.69 588 ALA A CA 1
ATOM 4587 C C . ALA A 1 588 ? -22.073 -3.090 34.079 1.00 92.69 588 ALA A C 1
ATOM 4589 O O . ALA A 1 588 ? -21.319 -3.853 34.687 1.00 92.69 588 ALA A O 1
ATOM 4590 N N . ALA A 1 589 ? -23.334 -3.426 33.784 1.00 91.25 589 ALA A N 1
ATOM 4591 C CA . ALA A 1 589 ? -23.925 -4.709 34.157 1.00 91.25 589 ALA A CA 1
ATOM 4592 C C . ALA A 1 589 ? -23.232 -5.896 33.463 1.00 91.25 589 ALA A C 1
ATOM 4594 O O . ALA A 1 589 ? -22.860 -6.871 34.121 1.00 91.25 589 ALA A O 1
ATOM 4595 N N . GLY A 1 590 ? -23.018 -5.808 32.146 1.00 92.00 590 GLY A N 1
ATOM 4596 C CA . GLY A 1 590 ? -22.346 -6.855 31.372 1.00 92.00 590 GLY A CA 1
ATOM 4597 C C . GLY A 1 590 ? -20.883 -7.053 31.777 1.00 92.00 590 GLY A C 1
ATOM 4598 O O . GLY A 1 590 ? -20.414 -8.187 31.869 1.00 92.00 590 GLY A O 1
ATOM 4599 N N . PHE A 1 591 ? -20.170 -5.970 32.092 1.00 94.12 591 PHE A N 1
ATOM 4600 C CA . PHE A 1 591 ? -18.780 -6.025 32.541 1.00 94.12 591 PHE A CA 1
ATOM 4601 C C . PHE A 1 591 ? -18.645 -6.694 33.914 1.00 94.12 591 PHE A C 1
ATOM 4603 O O . PHE A 1 591 ? -17.728 -7.486 34.116 1.00 94.12 591 PHE A O 1
ATOM 4610 N N . GLY A 1 592 ? -19.586 -6.460 34.836 1.00 94.50 592 GLY A N 1
ATOM 4611 C CA . GLY A 1 592 ? -19.627 -7.175 36.116 1.00 94.50 592 GLY A CA 1
ATOM 4612 C C . GLY A 1 592 ? -19.787 -8.690 35.941 1.00 94.50 592 GLY A C 1
ATOM 4613 O O . GLY A 1 592 ? -19.053 -9.469 36.550 1.00 94.50 592 GLY A O 1
ATOM 4614 N N . GLN A 1 593 ? -20.689 -9.120 35.052 1.00 94.75 593 GLN A N 1
ATOM 4615 C CA . GLN A 1 593 ? -20.860 -10.542 34.719 1.00 94.75 593 GLN A CA 1
ATOM 4616 C C . GLN A 1 593 ? -19.591 -11.143 34.101 1.00 94.75 593 GLN A C 1
ATOM 4618 O O . GLN A 1 593 ? -19.179 -12.239 34.485 1.00 94.75 593 GLN A O 1
ATOM 4623 N N . TYR A 1 594 ? -18.951 -10.410 33.185 1.00 96.19 594 TYR A N 1
ATOM 4624 C CA . TYR A 1 594 ? -17.676 -10.802 32.589 1.00 96.19 594 TYR A CA 1
ATOM 4625 C C . TYR A 1 594 ? -16.592 -11.023 33.654 1.00 96.19 594 TYR A C 1
ATOM 4627 O O . TYR A 1 594 ? -15.952 -12.071 33.647 1.00 96.19 594 TYR A O 1
ATOM 4635 N N . GLN A 1 595 ? -16.405 -10.079 34.584 1.00 96.62 595 GLN A N 1
ATOM 4636 C CA . GLN A 1 595 ? -15.372 -10.173 35.623 1.00 96.62 595 GLN A CA 1
ATOM 4637 C C . GLN A 1 595 ? -15.592 -11.374 36.551 1.00 96.62 595 GLN A C 1
ATOM 4639 O O . GLN A 1 595 ? -14.649 -12.114 36.830 1.00 96.62 595 GLN A O 1
ATOM 4644 N N . ASN A 1 596 ? -16.839 -11.615 36.968 1.00 97.12 596 ASN A N 1
ATOM 4645 C CA . ASN A 1 596 ? -17.180 -12.759 37.817 1.00 97.12 596 ASN A CA 1
ATOM 4646 C C . ASN A 1 596 ? -16.857 -14.091 37.126 1.00 97.12 596 ASN A C 1
ATOM 4648 O O . ASN A 1 596 ? -16.177 -14.943 37.699 1.00 97.12 596 ASN A O 1
ATOM 4652 N N . LEU A 1 597 ? -17.294 -14.252 35.874 1.00 97.62 597 LEU A N 1
ATOM 4653 C CA . LEU A 1 597 ? -17.045 -15.472 35.108 1.00 97.62 597 LEU A CA 1
ATOM 4654 C C . LEU A 1 597 ? -15.559 -15.636 34.752 1.00 97.62 597 LEU A C 1
ATOM 4656 O O . LEU A 1 597 ? -15.038 -16.750 34.762 1.00 97.62 597 LEU A O 1
ATOM 4660 N N . TYR A 1 598 ? -14.847 -14.537 34.483 1.00 97.38 598 TYR A N 1
ATOM 4661 C CA . TYR A 1 598 ? -13.402 -14.559 34.260 1.00 97.38 598 TYR A CA 1
ATOM 4662 C C . TYR A 1 598 ? -12.655 -15.073 35.495 1.00 97.38 598 TYR A C 1
ATOM 4664 O O . TYR A 1 598 ? -11.790 -15.941 35.363 1.00 97.38 598 TYR A O 1
ATOM 4672 N N . ALA A 1 599 ? -12.996 -14.571 36.686 1.00 97.75 599 ALA A N 1
ATOM 4673 C CA . ALA A 1 599 ? -12.398 -15.006 37.945 1.00 97.75 599 ALA A CA 1
ATOM 4674 C C . ALA A 1 599 ? -12.687 -16.489 38.230 1.00 97.75 599 ALA A C 1
ATOM 4676 O O . ALA A 1 599 ? -11.775 -17.240 38.581 1.00 97.75 599 ALA A O 1
ATOM 4677 N N . GLU A 1 600 ? -13.926 -16.937 38.005 1.00 97.81 600 GLU A N 1
ATOM 4678 C CA . GLU A 1 600 ? -14.301 -18.347 38.135 1.00 97.81 600 GLU A CA 1
ATOM 4679 C C . GLU A 1 600 ? -13.481 -19.244 37.195 1.00 97.81 600 GLU A C 1
ATOM 4681 O O . GLU A 1 600 ? -12.873 -20.222 37.640 1.00 97.81 600 GLU A O 1
ATOM 4686 N N . LEU A 1 601 ? -13.412 -18.899 35.905 1.00 97.94 601 LEU A N 1
ATOM 4687 C CA . LEU A 1 601 ? -12.623 -19.645 34.924 1.00 97.94 601 LEU A CA 1
ATOM 4688 C C . LEU A 1 601 ? -11.137 -19.644 35.275 1.00 97.94 601 LEU A C 1
ATOM 4690 O O . LEU A 1 601 ? -10.488 -20.676 35.140 1.00 97.94 601 LEU A O 1
ATOM 4694 N N . HIS A 1 602 ? -10.590 -18.516 35.731 1.00 97.56 602 HIS A N 1
ATOM 4695 C CA . HIS A 1 602 ? -9.192 -18.423 36.142 1.00 97.56 602 HIS A CA 1
ATOM 4696 C C . HIS A 1 602 ? -8.872 -19.405 37.278 1.00 97.56 602 HIS A C 1
ATOM 4698 O O . HIS A 1 602 ? -7.902 -20.154 37.173 1.00 97.56 602 HIS A O 1
ATOM 4704 N N . ASN A 1 603 ? -9.720 -19.458 38.310 1.00 97.69 603 ASN A N 1
ATOM 4705 C CA . ASN A 1 603 ? -9.553 -20.363 39.450 1.00 97.69 603 ASN A CA 1
ATOM 4706 C C . ASN A 1 603 ? -9.717 -21.840 39.064 1.00 97.69 603 ASN A C 1
ATOM 4708 O O . ASN A 1 603 ? -8.974 -22.699 39.538 1.00 97.69 603 ASN A O 1
ATOM 4712 N N . ARG A 1 604 ? -10.673 -22.157 38.182 1.00 97.56 604 ARG A N 1
ATOM 4713 C CA . ARG A 1 604 ? -10.847 -23.525 37.669 1.00 97.56 604 ARG A CA 1
ATOM 4714 C C . ARG A 1 604 ? -9.645 -23.956 36.825 1.00 97.56 604 ARG A C 1
ATOM 4716 O O . ARG A 1 604 ? -9.120 -25.039 37.031 1.00 97.56 604 ARG A O 1
ATOM 4723 N N . ILE A 1 605 ? -9.156 -23.098 35.928 1.00 98.06 605 ILE A N 1
ATOM 4724 C CA . ILE A 1 605 ? -7.989 -23.384 35.073 1.00 98.06 605 ILE A CA 1
ATOM 4725 C C . ILE A 1 605 ? -6.723 -23.616 35.900 1.00 98.06 605 ILE A C 1
ATOM 4727 O O . ILE A 1 605 ? -5.935 -24.491 35.557 1.00 98.06 605 ILE A O 1
ATOM 4731 N N . SER A 1 606 ? -6.503 -22.840 36.965 1.00 97.19 606 SER A N 1
ATOM 4732 C CA . SER A 1 606 ? -5.300 -22.969 37.796 1.00 97.19 606 SER A CA 1
ATOM 4733 C C . SER A 1 606 ? -5.294 -24.222 38.676 1.00 97.19 606 SER A C 1
ATOM 4735 O O . SER A 1 606 ? -4.223 -24.669 39.084 1.00 97.19 606 SER A O 1
ATOM 4737 N N . SER A 1 607 ? -6.468 -24.791 38.963 1.00 97.19 607 SER A N 1
ATOM 4738 C CA . SER A 1 607 ? -6.628 -25.975 39.817 1.00 97.19 607 SER A CA 1
ATOM 4739 C C . SER A 1 607 ? -6.907 -27.272 39.050 1.00 97.19 607 SER A C 1
ATOM 4741 O O . SER A 1 607 ? -6.705 -28.354 39.606 1.00 97.19 607 SER A O 1
ATOM 4743 N N . GLU A 1 608 ? -7.333 -27.190 37.786 1.00 97.88 608 GLU A N 1
ATOM 4744 C CA . GLU A 1 608 ? -7.659 -28.350 36.956 1.00 97.88 608 GLU A CA 1
ATOM 4745 C C . GLU A 1 608 ? -6.402 -29.138 36.558 1.00 97.88 608 GLU A C 1
ATOM 4747 O O . GLU A 1 608 ? -5.421 -28.593 36.047 1.00 97.88 608 GLU A O 1
ATOM 4752 N N . LYS A 1 609 ? -6.449 -30.455 36.777 1.00 97.31 609 LYS A N 1
ATOM 4753 C CA . LYS A 1 609 ? -5.356 -31.390 36.472 1.00 97.31 609 LYS A CA 1
ATOM 4754 C C . LYS A 1 609 ? -5.660 -32.253 35.252 1.00 97.31 609 LYS A C 1
ATOM 4756 O O . LYS A 1 609 ? -4.728 -32.754 34.620 1.00 97.31 609 LYS A O 1
ATOM 4761 N N . ASP A 1 610 ? -6.936 -32.434 34.915 1.00 97.81 610 ASP A N 1
ATOM 4762 C CA . ASP A 1 610 ? -7.334 -33.152 33.713 1.00 97.81 610 ASP A CA 1
ATOM 4763 C C . ASP A 1 610 ? -7.035 -32.304 32.469 1.00 97.81 610 ASP A C 1
ATOM 4765 O O . ASP A 1 610 ? -7.542 -31.194 32.302 1.00 97.81 610 ASP A O 1
ATOM 4769 N N . LYS A 1 611 ? -6.195 -32.831 31.572 1.00 97.38 611 LYS A N 1
ATOM 4770 C CA . LYS A 1 611 ? -5.744 -32.096 30.382 1.00 97.38 611 LYS A CA 1
ATOM 4771 C C . LYS A 1 611 ? -6.890 -31.764 29.426 1.00 97.38 611 LYS A C 1
ATOM 4773 O O . LYS A 1 611 ? -6.863 -30.705 28.810 1.00 97.38 611 LYS A O 1
ATOM 4778 N N . VAL A 1 612 ? -7.881 -32.645 29.289 1.00 96.94 612 VAL A N 1
ATOM 4779 C CA . VAL A 1 612 ? -9.004 -32.441 28.365 1.00 96.94 612 VAL A CA 1
ATOM 4780 C C . VAL A 1 612 ? -9.920 -31.345 28.903 1.00 96.94 612 VAL A C 1
ATOM 4782 O O . VAL A 1 612 ? -10.237 -30.403 28.171 1.00 96.94 612 VAL A O 1
ATOM 4785 N N . LYS A 1 613 ? -10.272 -31.406 30.193 1.00 97.12 613 LYS A N 1
ATOM 4786 C CA . LYS A 1 613 ? -11.053 -30.361 30.870 1.00 97.12 613 LYS A CA 1
ATOM 4787 C C . LYS A 1 613 ? -10.321 -29.026 30.881 1.00 97.12 613 LYS A C 1
ATOM 4789 O O . LYS A 1 613 ? -10.935 -27.995 30.618 1.00 97.12 613 LYS A O 1
ATOM 4794 N N . LEU A 1 614 ? -9.008 -29.032 31.113 1.00 97.50 614 LEU A N 1
ATOM 4795 C CA . LEU A 1 614 ? -8.184 -27.826 31.078 1.00 97.50 614 LEU A CA 1
ATOM 4796 C C . LEU A 1 614 ? -8.240 -27.137 29.706 1.00 97.50 614 LEU A C 1
ATOM 4798 O O . LEU A 1 614 ? -8.424 -25.920 29.639 1.00 97.50 614 LEU A O 1
ATOM 4802 N N . GLU A 1 615 ? -8.124 -27.888 28.609 1.00 97.00 615 GLU A N 1
ATOM 4803 C CA . GLU A 1 615 ? -8.245 -27.324 27.259 1.00 97.00 615 GLU A CA 1
ATOM 4804 C C . GLU A 1 615 ? -9.665 -26.814 26.967 1.00 97.00 615 GLU A C 1
ATOM 4806 O O . GLU A 1 615 ? -9.829 -25.743 26.376 1.00 97.00 615 GLU A O 1
ATOM 4811 N N . GLN A 1 616 ? -10.704 -27.502 27.450 1.00 97.06 616 GLN A N 1
ATOM 4812 C CA . GLN A 1 616 ? -12.085 -27.017 27.355 1.00 97.06 616 GLN A CA 1
ATOM 4813 C C . GLN A 1 616 ? -12.291 -25.712 28.142 1.00 97.06 616 GLN A C 1
ATOM 4815 O O . GLN A 1 616 ? -12.872 -24.766 27.610 1.00 97.06 616 GLN A O 1
ATOM 4820 N N . LEU A 1 617 ? -11.758 -25.599 29.362 1.00 98.06 617 LEU A N 1
ATOM 4821 C CA . LEU A 1 617 ? -11.803 -24.368 30.156 1.00 98.06 617 LEU A CA 1
ATOM 4822 C C . LEU A 1 617 ? -11.056 -23.214 29.474 1.00 98.06 617 LEU A C 1
ATOM 4824 O O . LEU A 1 617 ? -11.570 -22.095 29.426 1.00 98.06 617 LEU A O 1
ATOM 4828 N N . LYS A 1 618 ? -9.873 -23.466 28.895 1.00 96.75 618 LYS A N 1
ATOM 4829 C CA . LYS A 1 618 ? -9.134 -22.463 28.105 1.00 96.75 618 LYS A CA 1
ATOM 4830 C C . LYS A 1 618 ? -9.936 -21.996 26.891 1.00 96.75 618 LYS A C 1
ATOM 4832 O O . LYS A 1 618 ? -9.959 -20.800 26.601 1.00 96.75 618 LYS A O 1
ATOM 4837 N N . LYS A 1 619 ? -10.636 -22.912 26.217 1.00 96.06 619 LYS A N 1
ATOM 4838 C CA . LYS A 1 619 ? -11.534 -22.589 25.103 1.00 96.06 619 LYS A CA 1
ATOM 4839 C C . LYS A 1 619 ? -12.703 -21.708 25.550 1.00 96.06 619 LYS A C 1
ATOM 4841 O O . LYS A 1 619 ? -12.968 -20.695 24.910 1.00 96.06 619 LYS A O 1
ATOM 4846 N N . ILE A 1 620 ? -13.347 -22.026 26.676 1.00 97.75 620 ILE A N 1
ATOM 4847 C CA . ILE A 1 620 ? -14.404 -21.184 27.266 1.00 97.75 620 ILE A CA 1
ATOM 4848 C C . ILE A 1 620 ? -13.854 -19.793 27.603 1.00 97.75 620 ILE A C 1
ATOM 4850 O O . ILE A 1 620 ? -14.471 -18.780 27.270 1.00 97.75 620 ILE A O 1
ATOM 4854 N N . LYS A 1 621 ? -12.656 -19.725 28.195 1.00 96.94 621 LYS A N 1
ATOM 4855 C CA . LYS A 1 621 ? -11.980 -18.459 28.503 1.00 96.94 621 LYS A CA 1
ATOM 4856 C C . LYS A 1 621 ? -11.701 -17.620 27.251 1.00 96.94 621 LYS A C 1
ATOM 4858 O O . LYS A 1 621 ? -11.813 -16.402 27.321 1.00 96.94 621 LYS A O 1
ATOM 4863 N N . ALA A 1 622 ? -11.381 -18.238 26.113 1.00 94.88 622 ALA A N 1
ATOM 4864 C CA . ALA A 1 622 ? -11.204 -17.529 24.842 1.00 94.88 622 ALA A CA 1
ATOM 4865 C C . ALA A 1 622 ? -12.530 -17.001 24.252 1.00 94.88 622 ALA A C 1
ATOM 4867 O O . ALA A 1 622 ? -12.551 -15.954 23.603 1.00 94.88 622 ALA A O 1
ATOM 4868 N N . VAL A 1 623 ? -13.646 -17.694 24.496 1.00 96.56 623 VAL A N 1
ATOM 4869 C CA . VAL A 1 623 ? -14.995 -17.279 24.068 1.00 96.56 623 VAL A CA 1
ATOM 4870 C C . VAL A 1 623 ? -15.546 -16.135 24.927 1.00 96.56 623 VAL A C 1
ATOM 4872 O O . VAL A 1 623 ? -16.226 -15.252 24.403 1.00 96.56 623 VAL A O 1
ATOM 4875 N N . LEU A 1 624 ? -15.221 -16.109 26.222 1.00 96.06 624 LEU A N 1
ATOM 4876 C CA . LEU A 1 624 ? -15.771 -15.171 27.208 1.00 96.06 624 LEU A CA 1
ATOM 4877 C C . LEU A 1 624 ? -15.760 -13.683 26.779 1.00 96.06 624 LEU A C 1
ATOM 4879 O O . LEU A 1 624 ? -16.816 -13.056 26.879 1.00 96.06 624 LEU A O 1
ATOM 4883 N N . PRO A 1 625 ? -14.658 -13.099 26.260 1.00 93.44 625 PRO A N 1
ATOM 4884 C CA . PRO A 1 625 ? -14.646 -11.692 25.835 1.00 93.44 625 PRO A CA 1
ATOM 4885 C C . PRO A 1 625 ? -15.590 -11.384 24.665 1.00 93.44 625 PRO A C 1
ATOM 4887 O O . PRO A 1 625 ? -15.952 -10.232 24.443 1.00 93.44 625 PRO A O 1
ATOM 4890 N N . HIS A 1 626 ? -15.986 -12.408 23.909 1.00 94.31 626 HIS A N 1
ATOM 4891 C CA . HIS A 1 626 ? -16.794 -12.278 22.702 1.00 94.31 626 HIS A CA 1
ATOM 4892 C C . HIS A 1 626 ? -18.284 -12.474 22.986 1.00 94.31 626 HIS A C 1
ATOM 4894 O O . HIS A 1 626 ? -19.117 -11.837 22.336 1.00 94.31 626 HIS A O 1
ATOM 4900 N N . ASN A 1 627 ? -18.624 -13.341 23.949 1.00 95.62 627 ASN A N 1
ATOM 4901 C CA . ASN A 1 627 ? -19.998 -13.605 24.367 1.00 95.62 627 ASN A CA 1
ATOM 4902 C C . ASN A 1 627 ? -20.052 -14.224 25.776 1.00 95.62 627 ASN A C 1
ATOM 4904 O O . ASN A 1 627 ? -19.852 -15.428 25.950 1.00 95.62 627 ASN A O 1
ATOM 4908 N N . VAL A 1 628 ? -20.364 -13.398 26.779 1.00 95.50 628 VAL A N 1
ATOM 4909 C CA . VAL A 1 628 ? -20.419 -13.815 28.192 1.00 95.50 628 VAL A CA 1
ATOM 4910 C C . VAL A 1 628 ? -21.482 -14.888 28.430 1.00 95.50 628 VAL A C 1
ATOM 4912 O O . VAL A 1 628 ? -21.207 -15.880 29.100 1.00 95.50 628 VAL A O 1
ATOM 4915 N N . ALA A 1 629 ? -22.674 -14.725 27.849 1.00 95.38 629 ALA A N 1
ATOM 4916 C CA . ALA A 1 629 ? -23.779 -15.664 28.033 1.00 95.38 629 ALA A CA 1
ATOM 4917 C C . ALA A 1 629 ? -23.448 -17.046 27.453 1.00 95.38 629 ALA A C 1
ATOM 4919 O O . ALA A 1 629 ? -23.652 -18.063 28.114 1.00 95.38 629 ALA A O 1
ATOM 4920 N N . TYR A 1 630 ? -22.869 -17.081 26.252 1.00 96.44 630 TYR A N 1
ATOM 4921 C CA . TYR A 1 630 ? -22.468 -18.335 25.621 1.00 96.44 630 TYR A CA 1
ATOM 4922 C C . TYR A 1 630 ? -21.313 -19.017 26.370 1.00 96.44 630 TYR A C 1
ATOM 4924 O O . TYR A 1 630 ? -21.346 -20.226 26.580 1.00 96.44 630 TYR A O 1
ATOM 4932 N N . ALA A 1 631 ? -20.326 -18.258 26.859 1.00 97.25 631 ALA A N 1
ATOM 4933 C CA . ALA A 1 631 ? -19.266 -18.817 27.699 1.00 97.25 631 ALA A CA 1
ATOM 4934 C C . ALA A 1 631 ? -19.811 -19.408 29.013 1.00 97.25 631 ALA A C 1
ATOM 4936 O O . ALA A 1 631 ? -19.373 -20.482 29.428 1.00 97.25 631 ALA A O 1
ATOM 4937 N N . ALA A 1 632 ? -20.788 -18.748 29.644 1.00 97.12 632 ALA A N 1
ATOM 4938 C CA . ALA A 1 632 ? -21.455 -19.259 30.842 1.00 97.12 632 ALA A CA 1
ATOM 4939 C C . ALA A 1 632 ? -22.191 -20.580 30.563 1.00 97.12 632 ALA A C 1
ATOM 4941 O O . ALA A 1 632 ? -22.104 -21.522 31.352 1.00 97.12 632 ALA A O 1
ATOM 4942 N N . GLU A 1 633 ? -22.878 -20.676 29.422 1.00 96.69 633 GLU A N 1
ATOM 4943 C CA . GLU A 1 633 ? -23.541 -21.905 28.977 1.00 96.69 633 GLU A CA 1
ATOM 4944 C C . GLU A 1 633 ? -22.534 -23.039 28.736 1.00 96.69 633 GLU A C 1
ATOM 4946 O O . GLU A 1 633 ? -22.725 -24.152 29.230 1.00 96.69 633 GLU A O 1
ATOM 4951 N N . MET A 1 634 ? -21.428 -22.756 28.039 1.00 96.62 634 MET A N 1
ATOM 4952 C CA . MET A 1 634 ? -20.364 -23.738 27.823 1.00 96.62 634 MET A CA 1
ATOM 4953 C C . MET A 1 634 ? -19.774 -24.237 29.148 1.00 96.62 634 MET A C 1
ATOM 4955 O O . MET A 1 634 ? -19.544 -25.436 29.292 1.00 96.62 634 MET A O 1
ATOM 4959 N N . LEU A 1 635 ? -19.563 -23.345 30.125 1.00 97.44 635 LEU A N 1
ATOM 4960 C CA . LEU A 1 635 ? -19.069 -23.719 31.451 1.00 97.44 635 LEU A CA 1
ATOM 4961 C C . LEU A 1 635 ? -20.071 -24.586 32.217 1.00 97.44 635 LEU A C 1
ATOM 4963 O O . LEU A 1 635 ? -19.674 -25.566 32.841 1.00 97.44 635 LEU A O 1
ATOM 4967 N N . LYS A 1 636 ? -21.367 -24.270 32.144 1.00 97.00 636 LYS A N 1
ATOM 4968 C CA . LYS A 1 636 ? -22.429 -25.064 32.780 1.00 97.00 636 LYS A CA 1
ATOM 4969 C C . LYS A 1 636 ? -22.515 -26.485 32.212 1.00 97.00 636 LYS A C 1
ATOM 4971 O O . LYS A 1 636 ? -22.828 -27.419 32.945 1.00 97.00 636 LYS A O 1
ATOM 4976 N N . ASN A 1 637 ? -22.242 -26.641 30.918 1.00 96.62 637 ASN A N 1
ATOM 4977 C CA . ASN A 1 637 ? -22.300 -27.925 30.220 1.00 96.62 637 ASN A CA 1
ATOM 4978 C C . ASN A 1 637 ? -21.004 -28.750 30.340 1.00 96.62 637 ASN A C 1
ATOM 4980 O O . ASN A 1 637 ? -20.966 -29.894 29.880 1.00 96.62 637 ASN A O 1
ATOM 4984 N N . LEU A 1 638 ? -19.955 -28.198 30.955 1.00 94.56 638 LEU A N 1
ATOM 4985 C CA . LEU A 1 638 ? -18.689 -28.880 31.195 1.00 94.56 638 LEU A CA 1
ATOM 4986 C C . LEU A 1 638 ? -18.835 -29.862 32.373 1.00 94.56 638 LEU A C 1
ATOM 4988 O O . LEU A 1 638 ? -18.889 -29.445 33.529 1.00 94.56 638 LEU A O 1
ATOM 4992 N N . LYS A 1 639 ? -18.932 -31.162 32.068 1.00 79.94 639 LYS A N 1
ATOM 4993 C CA . LYS A 1 639 ? -19.042 -32.252 33.056 1.00 79.94 639 LYS A CA 1
ATOM 4994 C C . LYS A 1 639 ? -17.687 -32.691 33.595 1.00 79.94 639 LYS A C 1
ATOM 4996 O O . LYS A 1 639 ? -16.735 -32.819 32.800 1.00 79.94 639 LYS A O 1
#

pLDDT: mean 92.08, std 7.6, range [47.97, 98.56]

Solvent-accessible surface area (backbone atoms only — not comparable to full-atom values): 33240 Å² total; per-residue (Å²): 111,73,68,61,53,51,54,51,50,58,59,68,67,61,62,82,75,72,47,58,60,77,81,26,29,58,45,55,49,32,51,26,56,66,60,25,43,75,73,72,42,52,76,63,46,45,57,65,74,54,46,53,62,38,51,63,68,86,39,72,40,71,42,47,72,37,53,34,40,46,88,37,81,50,73,64,66,18,49,52,89,34,58,57,52,30,30,31,23,28,20,89,72,26,43,50,34,59,41,64,42,71,54,39,69,54,58,75,74,45,47,48,87,83,53,68,45,36,19,45,45,66,68,60,68,46,63,66,64,33,48,77,67,24,41,72,43,65,67,31,54,43,54,43,40,36,38,65,88,49,44,35,48,17,48,44,50,34,46,64,22,62,17,73,83,37,45,66,62,42,58,30,28,57,70,18,58,61,54,59,42,28,72,55,63,54,24,54,38,65,46,40,68,65,40,30,59,52,96,89,50,44,34,35,74,86,30,52,71,63,46,27,69,41,26,67,54,23,91,75,53,45,71,68,47,29,50,26,49,21,25,66,52,22,65,46,47,57,44,71,59,54,42,26,48,48,43,59,53,86,65,92,65,85,47,41,67,45,95,68,60,51,56,59,26,56,30,30,40,8,23,22,72,31,30,44,33,34,59,28,9,38,50,52,14,25,23,48,69,24,24,86,53,20,27,45,66,63,74,39,79,54,9,54,50,47,79,68,68,56,45,60,58,79,51,31,61,69,55,66,72,36,50,75,40,83,39,22,68,64,46,62,52,38,51,38,80,82,35,45,68,44,44,56,36,20,58,75,28,97,51,41,54,44,41,69,45,48,42,14,28,52,63,32,27,4,36,54,37,38,23,26,7,58,42,71,40,50,61,37,75,27,63,74,14,78,44,43,57,26,29,19,45,31,50,45,56,51,64,43,68,39,88,90,77,62,36,30,36,19,21,47,77,33,49,33,36,33,40,26,40,68,58,74,47,85,53,53,66,36,88,39,59,50,24,31,72,79,42,82,43,77,40,57,53,93,43,48,40,54,71,55,47,79,27,65,39,60,50,59,37,55,53,28,34,35,29,38,51,44,68,44,71,85,40,85,95,36,48,21,33,39,25,27,35,44,23,40,49,52,64,38,31,43,53,74,65,60,60,69,59,83,60,74,71,44,46,58,50,74,32,51,36,38,27,39,39,67,52,88,78,50,31,74,56,68,32,41,35,34,32,35,38,42,30,11,70,71,13,38,39,63,40,78,74,45,67,52,81,81,45,59,21,90,98,48,61,60,69,37,61,48,49,52,82,80,45,58,63,57,61,51,42,60,86,45,75,43,47,52,86,77,54,69,67,62,47,55,55,52,50,52,54,44,52,54,52,48,53,52,50,52,56,49,52,76,68,51,79,53,68,68,60,37,52,50,47,54,51,36,60,65,25,31,89,43,20,50,68,60,24,51,51,54,56,71,69,61,127

Organism: NCBI:txid1078050

Mean predicted aligned error: 5.78 Å

Nearest PDB structures (foldseek):
  7k1r-assembly1_B-2  TM=2.862E-01  e=1.591E+00  Enterobacter sp. enrichment culture clone nf1B6
  8uws-assembly1_D  TM=2.892E-01  e=2.674E+00  Enterobacter hormaechei

Foldseek 3Di:
DVVVVVVVVVVVPPPPPLQEDCQFLLCVQQCDQVNCVVVVQSQSHDNSSLQCVQQVLRRDYPCLAFVADRVDNDPCNRNPPTQFKWFQFFFPPGLSATDHCVQVSVHFQAADDDQLQAGRQDDGPDPVVCVVVGTPGGAFIQGSQADRQQRAGFLVSCCSHVCVRVVLLSVLCLQDCQNFVQLLQLQQAQAEPALHADQLGHQLPPNLVVHLVQFLPSVPADNVQSSSSSSVLSQQGDYPCLFFPQNLDHDPRRNHTDPHGFQSSCQRSNRHRHYCLCCCAANWQFDAQAACSHFVHNPADHFPCVVVVNGLCLLQPDDSNHRFFLLDPSSQCSCCVPQVLLLVLLCPDPNVLERLCQFFAFKGWHFQEKEFAFDDHSNHTHGGDIQGQQTWMKTHFQFFQLPPRRHTFGWHWHKYKYFRGPHHHPQALDKAANWRPWDKDAGDVVSPRPRIDIHTGDRRRFVWIKHFHIWAADQDVRGIMRMMITIGTRRHNGDDTDDPCQQQVFQKHKMKIKGWGDDPQFFPDIKIWIWMWIAFQFGIFTHDTDIDDTHGHPPHDCCRRPVCVVPVGSHGHGDDGSTRDDDNVVVVVLVVLLVVVLVVLVVCLVPDPDPVLNVLSVSLNSNSVSHVVVSVVSVVPRD